Protein AF-A0A3L6E1W7-F1 (afdb_monomer)

Structure (mmCIF, N/CA/C/O backbone):
data_AF-A0A3L6E1W7-F1
#
_entry.id   AF-A0A3L6E1W7-F1
#
loop_
_atom_site.group_PDB
_atom_site.id
_atom_site.type_symbol
_atom_site.label_atom_id
_atom_site.label_alt_id
_atom_site.label_comp_id
_atom_site.label_asym_id
_atom_site.label_entity_id
_atom_site.label_seq_id
_atom_site.pdbx_PDB_ins_code
_atom_site.Cartn_x
_atom_site.Cartn_y
_atom_site.Cartn_z
_atom_site.occupancy
_atom_site.B_iso_or_equiv
_atom_site.auth_seq_id
_atom_site.auth_comp_id
_atom_site.auth_asym_id
_atom_site.auth_atom_id
_atom_site.pdbx_PDB_model_num
ATOM 1 N N . MET A 1 1 ? 64.802 23.201 -57.162 1.00 48.06 1 MET A N 1
ATOM 2 C CA . MET A 1 1 ? 63.967 23.100 -55.944 1.00 48.06 1 MET A CA 1
ATOM 3 C C . MET A 1 1 ? 62.557 23.559 -56.300 1.00 48.06 1 MET A C 1
ATOM 5 O O . MET A 1 1 ? 62.380 24.755 -56.500 1.00 48.06 1 MET A O 1
ATOM 9 N N . PRO A 1 2 ? 61.585 22.655 -56.514 1.00 50.31 2 PRO A N 1
ATOM 10 C CA . PRO A 1 2 ? 60.229 23.064 -56.870 1.00 50.31 2 PRO A CA 1
ATOM 11 C C . PRO A 1 2 ? 59.542 23.691 -55.652 1.00 50.31 2 PRO A C 1
ATOM 13 O O . PRO A 1 2 ? 59.555 23.115 -54.565 1.00 50.31 2 PRO A O 1
ATOM 16 N N . MET A 1 3 ? 58.969 24.882 -55.832 1.00 49.41 3 MET A N 1
ATOM 17 C CA . MET A 1 3 ? 58.248 25.572 -54.765 1.00 49.41 3 MET A CA 1
ATOM 18 C C . MET A 1 3 ? 56.947 24.836 -54.406 1.00 49.41 3 MET A C 1
ATOM 20 O O . MET A 1 3 ? 56.250 24.352 -55.305 1.00 49.41 3 MET A O 1
ATOM 24 N N . PRO A 1 4 ? 56.606 24.740 -53.107 1.00 58.09 4 PRO A N 1
ATOM 25 C CA . PRO A 1 4 ? 55.390 24.079 -52.660 1.00 58.09 4 PRO A CA 1
ATOM 26 C C . PRO A 1 4 ? 54.162 24.820 -53.192 1.00 58.09 4 PRO A C 1
ATOM 28 O O . PRO A 1 4 ? 54.051 26.041 -53.084 1.00 58.09 4 PRO A O 1
ATOM 31 N N . ARG A 1 5 ? 53.234 24.065 -53.792 1.00 65.62 5 ARG A N 1
ATOM 32 C CA . ARG A 1 5 ? 51.966 24.618 -54.275 1.00 65.62 5 ARG A CA 1
ATOM 33 C C . ARG A 1 5 ? 51.164 25.183 -53.096 1.00 65.62 5 ARG A C 1
ATOM 35 O O . ARG A 1 5 ? 51.060 24.504 -52.072 1.00 65.62 5 ARG A O 1
ATOM 42 N N . PRO A 1 6 ? 50.564 26.376 -53.247 1.00 67.50 6 PRO A N 1
ATOM 43 C CA . PRO A 1 6 ? 49.701 26.941 -52.224 1.00 67.50 6 PRO A CA 1
ATOM 44 C C . PRO A 1 6 ? 48.472 26.042 -51.998 1.00 67.50 6 PRO A C 1
ATOM 46 O O . PRO A 1 6 ? 47.979 25.422 -52.950 1.00 67.50 6 PRO A O 1
ATOM 49 N N . PRO A 1 7 ? 47.988 25.939 -50.748 1.00 70.50 7 PRO A N 1
ATOM 50 C CA . PRO A 1 7 ? 46.840 25.112 -50.411 1.00 70.50 7 PRO A CA 1
ATOM 51 C C . PRO A 1 7 ? 45.574 25.612 -51.126 1.00 70.50 7 PRO A C 1
ATOM 53 O O . PRO A 1 7 ? 45.421 26.817 -51.341 1.00 70.50 7 PRO A O 1
ATOM 56 N N . PRO A 1 8 ? 44.657 24.702 -51.502 1.00 72.56 8 PRO A N 1
ATOM 57 C CA . PRO A 1 8 ? 43.407 25.085 -52.139 1.00 72.56 8 PRO A CA 1
ATOM 58 C C . PRO A 1 8 ? 42.564 25.964 -51.199 1.00 72.56 8 PRO A C 1
ATOM 60 O O . PRO A 1 8 ? 42.583 25.754 -49.981 1.00 72.56 8 PRO A O 1
ATOM 63 N N . PRO A 1 9 ? 41.812 26.937 -51.744 1.00 72.94 9 PRO A N 1
ATOM 64 C CA . PRO A 1 9 ? 40.973 27.817 -50.944 1.00 72.94 9 PRO A CA 1
ATOM 65 C C . PRO A 1 9 ? 39.890 27.019 -50.198 1.00 72.94 9 PRO A C 1
ATOM 67 O O . PRO A 1 9 ? 39.392 26.014 -50.719 1.00 72.94 9 PRO A O 1
ATOM 70 N N . PRO A 1 10 ? 39.511 27.447 -48.980 1.00 69.19 10 PRO A N 1
ATOM 71 C CA . PRO A 1 10 ? 38.470 26.784 -48.210 1.00 69.19 10 PRO A CA 1
ATOM 72 C C . PRO A 1 10 ? 37.127 26.837 -48.959 1.00 69.19 10 PRO A C 1
ATOM 74 O O . PRO A 1 10 ? 36.840 27.827 -49.637 1.00 69.19 10 PRO A O 1
ATOM 77 N N . PRO A 1 11 ? 36.285 25.795 -48.839 1.00 70.69 11 PRO A N 1
ATOM 78 C CA . PRO A 1 11 ? 34.979 25.779 -49.480 1.00 70.69 11 PRO A CA 1
ATOM 79 C C . PRO A 1 11 ? 34.110 26.948 -48.981 1.00 70.69 11 PRO A C 1
ATOM 81 O O . PRO A 1 11 ? 34.218 27.339 -47.812 1.00 70.69 11 PRO A O 1
ATOM 84 N N . PRO A 1 12 ? 33.237 27.503 -49.843 1.00 64.88 12 PRO A N 1
ATOM 85 C CA . PRO A 1 12 ? 32.358 28.602 -49.471 1.00 64.88 12 PRO A CA 1
ATOM 86 C C . PRO A 1 12 ? 31.482 28.190 -48.286 1.00 64.88 12 PRO A C 1
ATOM 88 O O . PRO A 1 12 ? 30.889 27.109 -48.275 1.00 64.88 12 PRO A O 1
ATOM 91 N N . ARG A 1 13 ? 31.426 29.051 -47.261 1.00 62.66 13 ARG A N 1
ATOM 92 C CA . ARG A 1 13 ? 30.573 28.829 -46.090 1.00 62.66 13 ARG A CA 1
ATOM 93 C C . ARG A 1 13 ? 29.117 28.702 -46.555 1.00 62.66 13 ARG A C 1
ATOM 95 O O . ARG A 1 13 ? 28.675 29.553 -47.327 1.00 62.66 13 ARG A O 1
ATOM 102 N N . PRO A 1 14 ? 28.370 27.686 -46.091 1.00 55.91 14 PRO A N 1
ATOM 103 C CA . PRO A 1 14 ? 26.957 27.570 -46.411 1.00 55.91 14 PRO A CA 1
ATOM 104 C C . PRO A 1 14 ? 26.232 28.826 -45.928 1.00 55.91 14 PRO A C 1
ATOM 106 O O . PRO A 1 14 ? 26.329 29.206 -44.758 1.00 55.91 14 PRO A O 1
ATOM 109 N N . THR A 1 15 ? 25.540 29.488 -46.850 1.00 57.81 15 THR A N 1
ATOM 110 C CA . THR A 1 15 ? 24.662 30.617 -46.561 1.00 57.81 15 THR A CA 1
ATOM 111 C C . THR A 1 15 ? 23.592 30.163 -45.563 1.00 57.81 15 THR A C 1
ATOM 113 O O . THR A 1 15 ? 22.975 29.112 -45.769 1.00 57.81 15 THR A O 1
ATOM 116 N N . PRO A 1 16 ? 23.375 30.897 -44.456 1.00 55.62 16 PRO A N 1
ATOM 117 C CA . PRO A 1 16 ? 22.364 30.533 -43.475 1.00 55.62 16 PRO A CA 1
ATOM 118 C C . PRO A 1 16 ? 20.996 30.534 -44.157 1.00 55.62 16 PRO A C 1
ATOM 120 O O . PRO A 1 16 ? 20.559 31.552 -44.692 1.00 55.62 16 PRO A O 1
ATOM 123 N N . CYS A 1 17 ? 20.335 29.375 -44.164 1.00 56.34 17 CYS A N 1
ATOM 124 C CA . CYS A 1 17 ? 18.961 29.270 -44.636 1.00 56.34 17 CYS A CA 1
ATOM 125 C C . CYS A 1 17 ? 18.082 30.256 -43.847 1.00 56.34 17 CYS A C 1
ATOM 127 O O . CYS A 1 17 ? 18.249 30.357 -42.625 1.00 56.34 17 CYS A O 1
ATOM 129 N N . PRO A 1 18 ? 17.158 30.978 -44.508 1.00 57.72 18 PRO A N 1
ATOM 130 C CA . PRO A 1 18 ? 16.261 31.904 -43.836 1.00 57.72 18 PRO A CA 1
ATOM 131 C C . PRO A 1 18 ? 15.490 31.149 -42.755 1.00 57.72 18 PRO A C 1
ATOM 133 O O . PRO A 1 18 ? 14.821 30.147 -43.015 1.00 57.72 18 PRO A O 1
ATOM 136 N N . ARG A 1 19 ? 15.656 31.603 -41.512 1.00 60.22 19 ARG A N 1
ATOM 137 C CA . ARG A 1 19 ? 14.995 31.020 -40.350 1.00 60.22 19 ARG A CA 1
ATOM 138 C C . ARG A 1 19 ? 13.483 31.171 -40.563 1.00 60.22 19 ARG A C 1
ATOM 140 O O . ARG A 1 19 ? 13.046 32.295 -40.811 1.00 60.22 19 ARG A O 1
ATOM 147 N N . PRO A 1 20 ? 12.688 30.091 -40.494 1.00 64.88 20 PRO A N 1
ATOM 148 C CA . PRO A 1 20 ? 11.244 30.209 -40.627 1.00 64.88 20 PRO A CA 1
ATOM 149 C C . PRO A 1 20 ? 10.705 31.175 -39.559 1.00 64.88 20 PRO A C 1
ATOM 151 O O . PRO A 1 20 ? 11.245 31.204 -3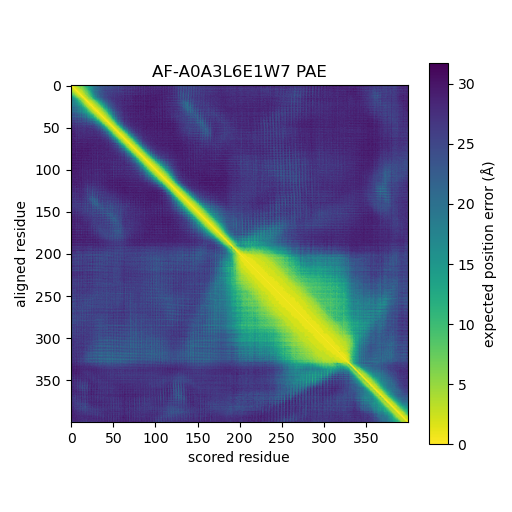8.443 1.00 64.88 20 PRO A O 1
ATOM 154 N N . PRO A 1 21 ? 9.688 31.991 -39.892 1.00 67.62 21 PRO A N 1
ATOM 155 C CA . PRO A 1 21 ? 9.108 32.932 -38.947 1.00 67.62 21 PRO A CA 1
ATOM 156 C C . PRO A 1 21 ? 8.612 32.181 -37.704 1.00 67.62 21 PRO A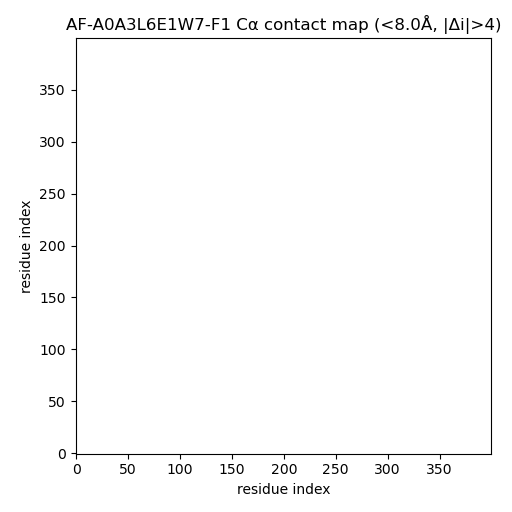 C 1
ATOM 158 O O . PRO A 1 21 ? 8.141 31.044 -37.818 1.00 67.62 21 PRO A O 1
ATOM 161 N N . PRO A 1 22 ? 8.745 32.776 -36.506 1.00 67.88 22 PRO A N 1
ATOM 162 C CA . PRO A 1 22 ? 8.250 32.154 -35.290 1.00 67.88 22 PRO A CA 1
ATOM 163 C C . PRO A 1 22 ? 6.739 31.905 -35.418 1.00 67.88 22 PRO A C 1
ATOM 165 O O . PRO A 1 22 ? 6.030 32.743 -35.981 1.00 67.88 22 PRO A O 1
ATOM 168 N N . PRO A 1 23 ? 6.234 30.764 -34.919 1.00 69.12 23 PRO A N 1
ATOM 169 C CA . PRO A 1 23 ? 4.805 30.492 -34.938 1.00 69.12 23 PRO A CA 1
ATOM 170 C C . PRO A 1 23 ? 4.049 31.581 -34.156 1.00 69.12 23 PRO A C 1
ATOM 172 O O . PRO A 1 23 ? 4.586 32.102 -33.172 1.00 69.12 23 PRO A O 1
ATOM 175 N N . PRO A 1 24 ? 2.818 31.933 -34.571 1.00 70.25 24 PRO A N 1
ATOM 176 C CA . PRO A 1 24 ? 2.006 32.905 -33.852 1.00 70.25 24 PRO A CA 1
ATOM 177 C C . PRO A 1 24 ? 1.777 32.451 -32.400 1.00 70.25 24 PRO A C 1
ATOM 179 O O . PRO A 1 24 ? 1.715 31.243 -32.139 1.00 70.25 24 PRO A O 1
ATOM 182 N N . PRO A 1 25 ? 1.661 33.391 -31.444 1.00 73.12 25 PRO A N 1
ATOM 183 C CA . PRO A 1 25 ? 1.415 33.048 -30.051 1.00 73.12 25 PRO A CA 1
ATOM 184 C C . PRO A 1 25 ? 0.101 32.258 -29.923 1.00 73.12 25 PRO A C 1
ATOM 186 O O . PRO A 1 25 ? -0.868 32.561 -30.625 1.00 73.12 25 PRO A O 1
ATOM 189 N N . PRO A 1 26 ? 0.049 31.239 -29.047 1.00 62.72 26 PRO A N 1
ATOM 190 C CA . PRO A 1 26 ? -1.154 30.443 -28.859 1.00 62.72 26 PRO A CA 1
ATOM 191 C C . PRO A 1 26 ? -2.308 31.331 -28.383 1.00 62.72 26 PRO A C 1
ATOM 193 O O . PRO A 1 26 ? -2.164 32.097 -27.429 1.00 62.72 26 PRO A O 1
ATOM 196 N N . ILE A 1 27 ? -3.456 31.210 -29.054 1.00 70.56 27 ILE A N 1
ATOM 197 C CA . ILE A 1 27 ? -4.701 31.872 -28.658 1.00 70.56 27 ILE A CA 1
ATOM 198 C C . ILE A 1 27 ? -5.062 31.377 -27.245 1.00 70.56 27 ILE A C 1
ATOM 200 O O . ILE A 1 27 ? -5.072 30.160 -27.026 1.00 70.56 27 ILE A O 1
ATOM 204 N N . PRO A 1 28 ? -5.332 32.273 -26.276 1.00 70.94 28 PRO A N 1
ATOM 205 C CA . PRO A 1 28 ? -5.704 31.862 -24.929 1.00 70.94 28 PRO A CA 1
ATOM 206 C C . PRO A 1 28 ? -6.982 31.009 -24.973 1.00 70.94 28 PRO A C 1
ATOM 208 O O . PRO A 1 28 ? -7.911 31.339 -25.716 1.00 70.94 28 PRO A O 1
ATOM 211 N N . PRO A 1 29 ? -7.049 29.902 -24.209 1.00 72.06 29 PRO A N 1
ATOM 212 C CA . PRO A 1 29 ? -8.235 29.060 -24.190 1.00 72.06 29 PRO A CA 1
ATOM 213 C C . PRO A 1 29 ? -9.448 29.860 -23.690 1.00 72.06 29 PRO A C 1
ATOM 215 O O . PRO A 1 29 ? -9.290 30.731 -22.827 1.00 72.06 29 PRO A O 1
ATOM 218 N N . PRO A 1 30 ? -10.661 29.566 -24.194 1.00 71.12 30 PRO A N 1
ATOM 219 C CA . PRO A 1 30 ? -11.871 30.203 -23.697 1.00 71.12 30 PRO A CA 1
ATOM 220 C C . PRO A 1 30 ? -12.018 29.945 -22.188 1.00 71.12 30 PRO A C 1
ATOM 222 O O . PRO A 1 30 ? -11.648 28.864 -21.712 1.00 71.12 30 PRO A O 1
ATOM 225 N N . PRO A 1 31 ? -12.542 30.917 -21.419 1.00 76.44 31 PRO A N 1
ATOM 226 C CA . PRO A 1 31 ? -12.744 30.745 -19.989 1.00 76.44 31 PRO A CA 1
ATOM 227 C C . PRO A 1 31 ? -13.648 29.529 -19.730 1.00 76.44 31 PRO A C 1
ATOM 229 O O . PRO A 1 31 ? -14.596 29.294 -20.487 1.00 76.44 31 PRO A O 1
ATOM 232 N N . PRO A 1 32 ? -13.368 28.730 -18.684 1.00 71.94 32 PRO A N 1
ATOM 233 C CA . PRO A 1 32 ? -14.198 27.581 -18.360 1.00 71.94 32 PRO A CA 1
ATOM 234 C C . PRO A 1 32 ? -15.639 28.030 -18.075 1.00 71.94 32 PRO A C 1
ATOM 236 O O . PRO A 1 32 ? -15.838 29.104 -17.498 1.00 71.94 32 PRO A O 1
ATOM 239 N N . PRO A 1 33 ? -16.648 27.215 -18.436 1.00 75.56 33 PRO A N 1
ATOM 240 C CA . PRO A 1 33 ? -18.033 27.530 -18.121 1.00 75.56 33 PRO A CA 1
ATOM 241 C C . PRO A 1 33 ? -18.202 27.690 -16.600 1.00 75.56 33 PRO A C 1
ATOM 243 O O . PRO A 1 33 ? -17.557 26.960 -15.833 1.00 75.56 33 PRO A O 1
ATOM 246 N N . PRO A 1 34 ? -19.050 28.631 -16.141 1.00 70.88 34 PRO A N 1
ATOM 247 C CA . PRO A 1 34 ? -19.295 28.837 -14.721 1.00 70.88 34 PRO A CA 1
ATOM 248 C C . PRO A 1 34 ? -19.757 27.525 -14.080 1.00 70.88 34 PRO A C 1
ATOM 250 O O . PRO A 1 34 ? -20.643 26.838 -14.593 1.00 70.88 34 PRO A O 1
ATOM 253 N N . ARG A 1 35 ? -19.119 27.146 -12.966 1.00 70.12 35 ARG A N 1
ATOM 254 C CA . ARG A 1 35 ? -19.513 25.947 -12.220 1.00 70.12 35 ARG A CA 1
ATOM 255 C C . ARG A 1 35 ? -20.966 26.098 -11.758 1.00 70.12 35 ARG A C 1
ATOM 257 O O . ARG A 1 35 ? -21.314 27.168 -11.256 1.00 70.12 35 ARG A O 1
ATOM 264 N N . PRO A 1 36 ? -21.787 25.039 -11.857 1.00 69.06 36 PRO A N 1
ATOM 265 C CA . PRO A 1 36 ? -23.096 25.044 -11.225 1.00 69.06 36 PRO A CA 1
ATOM 266 C C . PRO A 1 36 ? -22.931 25.289 -9.715 1.00 69.06 36 PRO A C 1
ATOM 268 O O . PRO A 1 36 ? -21.969 24.778 -9.121 1.00 69.06 36 PRO A O 1
ATOM 271 N N . PRO A 1 37 ? -23.824 26.082 -9.094 1.00 74.12 37 PRO A N 1
ATOM 272 C CA . PRO A 1 37 ? -23.770 26.341 -7.664 1.00 74.12 37 PRO A CA 1
ATOM 273 C C . PRO A 1 37 ? -23.848 25.015 -6.894 1.00 74.12 37 PRO A C 1
ATOM 275 O O . PRO A 1 37 ? -24.544 24.090 -7.330 1.00 74.12 37 PRO A O 1
ATOM 278 N N . PRO A 1 38 ? -23.121 24.882 -5.771 1.00 69.25 38 PRO A N 1
ATOM 279 C CA . PRO A 1 38 ? -23.212 23.687 -4.947 1.00 69.25 38 PRO A CA 1
ATOM 280 C C . PRO A 1 38 ? -24.666 23.474 -4.491 1.00 69.25 38 PRO A C 1
ATOM 282 O O . PRO A 1 38 ? -25.370 24.451 -4.221 1.00 69.25 38 PRO A O 1
ATOM 285 N N . PRO A 1 39 ? -25.131 22.216 -4.395 1.00 72.69 39 PRO A N 1
ATOM 286 C CA . PRO A 1 39 ? -26.452 21.933 -3.857 1.00 72.69 39 PRO A CA 1
ATOM 287 C C . PRO A 1 39 ? -26.563 22.505 -2.433 1.00 72.69 39 PRO A C 1
ATOM 289 O O . PRO A 1 39 ? -25.570 22.481 -1.695 1.00 72.69 39 PRO A O 1
ATOM 292 N N . PRO A 1 40 ? -27.741 23.018 -2.033 1.00 67.19 40 PRO A N 1
ATOM 293 C CA . PRO A 1 40 ? -27.942 23.540 -0.690 1.00 67.19 40 PRO A CA 1
ATOM 294 C C . PRO A 1 40 ? -27.583 22.462 0.334 1.00 67.19 40 PRO A C 1
ATOM 296 O O . PRO A 1 40 ? -28.071 21.331 0.269 1.00 67.19 40 PRO A O 1
ATOM 299 N N . THR A 1 41 ? -26.691 22.806 1.262 1.00 61.66 41 THR A N 1
ATOM 300 C CA . THR A 1 41 ? -26.335 21.942 2.388 1.00 61.66 41 THR A CA 1
ATOM 301 C C . THR A 1 41 ? -27.603 21.581 3.162 1.00 61.66 41 THR A C 1
ATOM 303 O O . THR A 1 41 ? -28.354 22.492 3.521 1.00 61.66 41 THR A O 1
ATOM 306 N N . PRO A 1 42 ? -27.863 20.288 3.432 1.00 66.19 42 PRO A N 1
ATOM 307 C CA . PRO A 1 42 ? -28.988 19.899 4.269 1.00 66.19 42 PRO A CA 1
ATOM 308 C C . PRO A 1 42 ? -28.844 20.544 5.657 1.00 66.19 42 PRO A C 1
ATOM 310 O O . PRO A 1 42 ? -27.716 20.674 6.149 1.00 66.19 42 PRO A O 1
ATOM 313 N N . PRO A 1 43 ? -29.956 20.960 6.289 1.00 71.62 43 PRO A N 1
ATOM 314 C CA . PRO A 1 43 ? -29.918 21.557 7.615 1.00 71.62 43 PRO A CA 1
ATOM 315 C C . PRO A 1 43 ? -29.248 20.590 8.606 1.00 71.62 43 PRO A C 1
ATOM 317 O O . PRO A 1 43 ? -29.469 19.376 8.521 1.00 71.62 43 PRO A O 1
ATOM 320 N N . PRO A 1 44 ? -28.408 21.097 9.525 1.00 63.72 44 PRO A N 1
ATOM 321 C CA . PRO A 1 44 ? -27.738 20.263 10.510 1.00 63.72 44 PRO A CA 1
ATOM 322 C C . PRO A 1 44 ? -28.777 19.492 11.327 1.00 63.72 44 PRO A C 1
ATOM 324 O O . PRO A 1 44 ? -29.745 20.067 11.825 1.00 63.72 44 PRO A O 1
ATOM 327 N N . ALA A 1 45 ? -28.577 18.178 11.439 1.00 61.56 45 ALA A N 1
ATOM 328 C CA . ALA A 1 45 ? -29.407 17.332 12.282 1.00 61.56 45 ALA A CA 1
ATOM 329 C C . ALA A 1 45 ? -29.404 17.877 13.725 1.00 61.56 45 ALA A C 1
ATOM 331 O O . ALA A 1 45 ? -28.345 18.303 14.202 1.00 61.56 45 ALA A O 1
ATOM 332 N N . PRO A 1 46 ? -30.555 17.869 14.425 1.00 67.06 46 PRO A N 1
ATOM 333 C CA . PRO A 1 46 ? -30.621 18.318 15.809 1.00 67.06 46 PRO A CA 1
ATOM 334 C C . PRO A 1 46 ? -29.633 17.510 16.666 1.00 67.06 46 PRO A C 1
ATOM 336 O O . PRO A 1 46 ? -29.498 16.297 16.461 1.00 67.06 46 PRO A O 1
ATOM 339 N N . PRO A 1 47 ? -28.912 18.160 17.597 1.00 65.06 47 PRO A N 1
ATOM 340 C CA . PRO A 1 47 ? -27.926 17.479 18.418 1.00 65.06 47 PRO A CA 1
ATOM 341 C C . PRO A 1 47 ? -28.607 16.366 19.232 1.00 65.06 47 PRO A C 1
ATOM 343 O O . PRO A 1 47 ? -29.699 16.578 19.765 1.00 65.06 47 PRO A O 1
ATOM 346 N N . PRO A 1 48 ? -27.996 15.173 19.335 1.00 59.66 48 PRO A N 1
ATOM 347 C CA . PRO A 1 48 ? -28.511 14.121 20.199 1.00 59.66 48 PRO A CA 1
ATOM 348 C C . PRO A 1 48 ? -28.556 14.623 21.646 1.00 59.66 48 PRO A C 1
ATOM 350 O O . PRO A 1 48 ? -27.606 15.256 22.110 1.00 59.66 48 PRO A O 1
ATOM 353 N N . ASN A 1 49 ? -29.655 14.330 22.351 1.00 57.94 49 ASN A N 1
ATOM 354 C CA . ASN A 1 49 ? -29.801 14.649 23.771 1.00 57.94 49 ASN A CA 1
ATOM 355 C C . ASN A 1 49 ? -28.567 14.161 24.552 1.00 57.94 49 ASN A C 1
ATOM 357 O O . ASN A 1 49 ? -28.160 13.006 24.364 1.00 57.94 49 ASN A O 1
ATOM 361 N N . PRO A 1 50 ? -27.964 15.008 25.405 1.00 57.88 50 PRO A N 1
ATOM 362 C CA . PRO A 1 50 ? -26.784 14.625 26.156 1.00 57.88 50 PRO A CA 1
ATOM 363 C C . PRO A 1 50 ? -27.115 13.439 27.075 1.00 57.88 50 PRO A C 1
ATOM 365 O O . PRO A 1 50 ? -28.173 13.427 27.713 1.00 57.88 50 PRO A O 1
ATOM 368 N N . PRO A 1 51 ? -26.246 12.415 27.135 1.00 66.38 51 PRO A N 1
ATOM 369 C CA . PRO A 1 51 ? -26.395 11.336 28.099 1.00 66.38 51 PRO A CA 1
ATOM 370 C C . PRO A 1 51 ? -26.351 11.903 29.530 1.00 66.38 51 PRO A C 1
ATOM 372 O O . PRO A 1 51 ? -25.644 12.885 29.761 1.00 66.38 51 PRO A O 1
ATOM 375 N N . PRO A 1 52 ? -27.080 11.302 30.490 1.00 55.38 52 PRO A N 1
ATOM 376 C CA . PRO A 1 52 ? -27.046 11.732 31.885 1.00 55.38 52 PRO A CA 1
ATOM 377 C C . PRO A 1 52 ? -25.603 11.741 32.400 1.00 55.38 52 PRO A C 1
ATOM 379 O O . PRO A 1 52 ? -24.867 10.767 32.207 1.00 55.38 52 PRO A O 1
ATOM 382 N N . GLU A 1 53 ? -25.202 12.859 33.010 1.00 50.56 53 GLU A N 1
ATOM 383 C CA . GLU A 1 53 ? -23.837 13.071 33.485 1.00 50.56 53 GLU A CA 1
ATOM 384 C C . GLU A 1 53 ? -23.424 11.973 34.480 1.00 50.56 53 GLU A C 1
ATOM 386 O O . GLU A 1 53 ? -24.180 11.642 35.401 1.00 50.56 53 GLU A O 1
ATOM 391 N N . PRO A 1 54 ? -22.230 11.380 34.311 1.00 62.19 54 PRO A N 1
ATOM 392 C CA . PRO A 1 54 ? -21.678 10.477 35.305 1.00 62.19 54 PRO A CA 1
ATOM 393 C C . PRO A 1 54 ? -21.436 11.234 36.623 1.00 62.19 54 PRO A C 1
ATOM 395 O O . PRO A 1 54 ? -21.061 12.407 36.591 1.00 62.19 54 PRO A O 1
ATOM 398 N N . PRO A 1 55 ? -21.614 10.580 37.786 1.00 57.81 55 PRO A N 1
ATOM 399 C CA . PRO A 1 55 ? -21.377 11.208 39.080 1.00 57.81 55 PRO A CA 1
ATOM 400 C C . PRO A 1 55 ? -19.939 11.728 39.171 1.00 57.81 55 PRO A C 1
ATOM 402 O O . PRO A 1 55 ? -18.992 11.023 38.808 1.00 57.81 55 PRO A O 1
ATOM 405 N N . SER A 1 56 ? -19.795 12.962 39.656 1.00 55.25 56 SER A N 1
ATOM 406 C CA . SER A 1 56 ? -18.517 13.659 39.775 1.00 55.25 56 SER A CA 1
ATOM 407 C C . SER A 1 56 ? -17.492 12.816 40.546 1.00 55.25 56 SER A C 1
ATOM 409 O O . SER A 1 56 ? -17.815 12.299 41.621 1.00 55.25 56 SER A O 1
ATOM 411 N N . PRO A 1 57 ? -16.259 12.659 40.029 1.00 62.66 57 PRO A N 1
ATOM 412 C CA . PRO A 1 57 ? -15.207 11.959 40.750 1.00 62.66 57 PRO A CA 1
ATOM 413 C C . PRO A 1 57 ? -14.862 12.702 42.052 1.00 62.66 57 PRO A C 1
ATOM 415 O O . PRO A 1 57 ? -14.961 13.932 42.102 1.00 62.66 57 PRO A O 1
ATOM 418 N N . PRO A 1 58 ? -14.453 11.980 43.111 1.00 66.75 58 PRO A N 1
ATOM 419 C CA . PRO A 1 58 ? -14.015 12.599 44.356 1.00 66.75 58 PRO A CA 1
ATOM 420 C C . PRO A 1 58 ? -12.818 13.536 44.108 1.00 66.75 58 PRO A C 1
ATOM 422 O O . PRO A 1 58 ? -12.021 13.277 43.199 1.00 66.75 58 PRO A O 1
ATOM 425 N N . PRO A 1 59 ? -12.678 14.615 44.901 1.00 68.56 59 PRO A N 1
ATOM 426 C CA . PRO A 1 59 ? -11.582 15.562 44.752 1.00 68.56 59 PRO A CA 1
ATOM 427 C C . PRO A 1 59 ? -10.226 14.846 44.870 1.00 68.56 59 PRO A C 1
ATOM 429 O O . PRO A 1 59 ? -10.080 13.944 45.703 1.00 68.56 59 PRO A O 1
ATOM 432 N N . PRO A 1 60 ? -9.236 15.216 44.038 1.00 63.25 60 PRO A N 1
ATOM 433 C CA . PRO A 1 60 ? -7.918 14.605 44.083 1.00 63.25 60 PRO A CA 1
ATOM 434 C C . PRO A 1 60 ? -7.251 14.870 45.443 1.00 63.25 60 PRO A C 1
ATOM 436 O O . PRO A 1 60 ? -7.425 15.953 46.009 1.00 63.25 60 PRO A O 1
ATOM 439 N N . PRO A 1 61 ? -6.485 13.902 45.980 1.00 69.38 61 PRO A N 1
ATOM 440 C CA . PRO A 1 61 ? -5.712 14.114 47.197 1.00 69.38 61 PRO A CA 1
ATOM 441 C C . PRO A 1 61 ? -4.699 15.257 47.001 1.00 69.38 61 PRO A C 1
ATOM 443 O O . PRO A 1 61 ? -4.256 15.493 45.872 1.00 69.38 61 PRO A O 1
ATOM 446 N N . PRO A 1 62 ? -4.320 15.968 48.080 1.00 71.81 62 PRO A N 1
ATOM 447 C CA . PRO A 1 62 ? -3.334 17.039 48.005 1.00 71.81 62 PRO A CA 1
ATOM 448 C C . PRO A 1 62 ? -2.018 16.527 47.394 1.00 71.81 62 PRO A C 1
ATOM 450 O O . PRO A 1 62 ? -1.638 15.376 47.635 1.00 71.81 62 PRO A O 1
ATOM 453 N N . PRO A 1 63 ? -1.319 17.358 46.598 1.00 59.50 63 PRO A N 1
ATOM 454 C CA . PRO A 1 63 ? -0.074 16.965 45.955 1.00 59.50 63 PRO A CA 1
ATOM 455 C C . PRO A 1 63 ? 0.957 16.581 47.017 1.00 59.50 63 PRO A C 1
ATOM 457 O O . PRO A 1 63 ? 1.279 17.370 47.906 1.00 59.50 63 PRO A O 1
ATOM 460 N N . MET A 1 64 ? 1.461 15.349 46.930 1.00 64.19 64 MET A N 1
ATOM 461 C CA . MET A 1 64 ? 2.578 14.907 47.758 1.00 64.19 64 MET A CA 1
ATOM 462 C C . MET A 1 64 ? 3.813 15.765 47.442 1.00 64.19 64 MET A C 1
ATOM 464 O O . MET A 1 64 ? 4.015 16.120 46.275 1.00 64.19 64 MET A O 1
ATOM 468 N N . PRO A 1 65 ? 4.647 16.094 48.446 1.00 72.88 65 PRO A N 1
ATOM 469 C CA . PRO A 1 65 ? 5.910 16.778 48.207 1.00 72.88 65 PRO A CA 1
ATOM 470 C C . PRO A 1 65 ? 6.748 15.990 47.186 1.00 72.88 65 PRO A C 1
ATOM 472 O O . PRO A 1 65 ? 6.727 14.753 47.210 1.00 72.88 65 PRO A O 1
ATOM 475 N N . PRO A 1 66 ? 7.456 16.676 46.270 1.00 64.81 66 PRO A N 1
ATOM 476 C CA . PRO A 1 66 ? 8.260 16.008 45.261 1.00 64.81 66 PRO A CA 1
ATOM 477 C C . PRO A 1 66 ? 9.301 15.113 45.949 1.00 64.81 66 PRO A C 1
ATOM 479 O O . PRO A 1 66 ? 9.939 15.552 46.911 1.00 64.81 66 PRO A O 1
ATOM 482 N N . PRO A 1 67 ? 9.470 13.859 45.495 1.00 68.94 67 PRO A N 1
ATOM 483 C CA . PRO A 1 67 ? 10.495 12.983 46.038 1.00 68.94 67 PRO A CA 1
ATOM 484 C C . PRO A 1 67 ? 11.880 13.617 45.830 1.00 68.94 67 PRO A C 1
ATOM 486 O O . PRO A 1 67 ? 12.083 14.318 44.831 1.00 68.94 67 PRO A O 1
ATOM 489 N N . PRO A 1 68 ? 12.838 13.387 46.746 1.00 70.75 68 PRO A N 1
ATOM 490 C CA . PRO A 1 68 ? 14.205 13.848 46.554 1.00 70.75 68 PRO A CA 1
ATOM 491 C C . PRO A 1 68 ? 14.755 13.322 45.217 1.00 70.75 68 PRO A C 1
ATOM 493 O O . PRO A 1 68 ? 14.382 12.220 44.793 1.00 70.75 68 PRO A O 1
ATOM 496 N N . PRO A 1 69 ? 15.618 14.094 44.532 1.00 68.69 69 PRO A N 1
ATOM 497 C CA . PRO A 1 69 ? 16.188 13.679 43.259 1.00 68.69 69 PRO A CA 1
ATOM 498 C C . PRO A 1 69 ? 16.886 12.319 43.422 1.00 68.69 69 PRO A C 1
ATOM 500 O O . PRO A 1 69 ? 17.625 12.129 44.393 1.00 68.69 69 PRO A O 1
ATOM 503 N N . PRO A 1 70 ? 16.651 11.359 42.510 1.00 60.41 70 PRO A N 1
ATOM 504 C CA . PRO A 1 70 ? 17.283 10.052 42.590 1.00 60.41 70 PRO A CA 1
ATOM 505 C C . PRO A 1 70 ? 18.801 10.215 42.507 1.00 60.41 70 PRO A C 1
ATOM 507 O O . PRO A 1 70 ? 19.313 10.912 41.627 1.00 60.41 70 PRO A O 1
ATOM 510 N N . SER A 1 71 ? 19.520 9.572 43.428 1.00 67.62 71 SER A N 1
ATOM 511 C CA . SER A 1 71 ? 20.977 9.470 43.367 1.00 67.62 71 SER A CA 1
ATOM 512 C C . SER A 1 71 ? 21.399 8.912 42.000 1.00 67.62 71 SER A C 1
ATOM 514 O O . SER A 1 71 ? 20.715 8.022 41.479 1.00 67.62 71 SER A O 1
ATOM 516 N N . PRO A 1 72 ? 22.492 9.418 41.397 1.00 68.69 72 PRO A N 1
ATOM 517 C CA . PRO A 1 72 ? 22.954 8.933 40.105 1.00 68.69 72 PRO A CA 1
ATOM 518 C C . PRO A 1 72 ? 23.176 7.415 40.176 1.00 68.69 72 PRO A C 1
ATOM 520 O O . PRO A 1 72 ? 23.760 6.933 41.153 1.00 68.69 72 PRO A O 1
ATOM 523 N N . PRO A 1 73 ? 22.689 6.647 39.185 1.00 65.44 73 PRO A N 1
ATOM 524 C CA . PRO A 1 73 ? 22.858 5.204 39.187 1.00 65.44 73 PRO A CA 1
ATOM 525 C C . PRO A 1 73 ? 24.355 4.863 39.154 1.00 65.44 73 PRO A C 1
ATOM 527 O O . PRO A 1 73 ? 25.114 5.539 38.450 1.00 65.44 73 PRO A O 1
ATOM 530 N N . PRO A 1 74 ? 24.799 3.828 39.890 1.00 71.69 74 PRO A N 1
ATOM 531 C CA . PRO A 1 74 ? 26.167 3.346 39.773 1.00 71.69 74 PRO A CA 1
ATOM 532 C C . PRO A 1 74 ? 26.454 2.961 38.312 1.00 71.69 74 PRO A C 1
ATOM 534 O O . PRO A 1 74 ? 25.540 2.509 37.610 1.00 71.69 74 PRO A O 1
ATOM 537 N N . PRO A 1 75 ? 27.697 3.143 37.832 1.00 71.62 75 PRO A N 1
ATOM 538 C CA . PRO A 1 75 ? 28.069 2.762 36.477 1.00 71.62 75 PRO A CA 1
ATOM 539 C C . PRO A 1 75 ? 27.700 1.289 36.236 1.00 71.62 75 PRO A C 1
ATOM 541 O O . PRO A 1 75 ? 27.928 0.454 37.118 1.00 71.62 75 PRO A O 1
ATOM 544 N N . PRO A 1 76 ? 27.097 0.957 35.081 1.00 61.47 76 PRO A N 1
ATOM 545 C CA . PRO A 1 76 ? 26.657 -0.399 34.799 1.00 61.47 76 PRO A CA 1
ATOM 546 C C . PRO A 1 76 ? 27.846 -1.356 34.877 1.00 61.47 76 PRO A C 1
ATOM 548 O O . PRO A 1 76 ? 28.873 -1.141 34.232 1.00 61.47 76 PRO A O 1
ATOM 551 N N . ALA A 1 77 ? 27.693 -2.411 35.681 1.00 67.06 77 ALA A N 1
ATOM 552 C CA . ALA A 1 77 ? 28.651 -3.503 35.727 1.00 67.06 77 ALA A CA 1
ATOM 553 C C . ALA A 1 77 ? 28.853 -4.064 34.305 1.00 67.06 77 ALA A C 1
ATOM 555 O O . ALA A 1 77 ? 27.874 -4.166 33.554 1.00 67.06 77 ALA A O 1
ATOM 556 N N . PRO A 1 78 ? 30.092 -4.414 33.915 1.00 67.81 78 PRO A N 1
ATOM 557 C CA . PRO A 1 78 ? 30.351 -4.999 32.608 1.00 67.81 78 PRO A CA 1
ATOM 558 C C . PRO A 1 78 ? 29.463 -6.239 32.414 1.00 67.81 78 PRO A C 1
ATOM 560 O O . PRO A 1 78 ? 29.299 -7.023 33.355 1.00 67.81 78 PRO A O 1
ATOM 563 N N . PRO A 1 79 ? 28.850 -6.411 31.229 1.00 64.94 79 PRO A N 1
ATOM 564 C CA . PRO A 1 79 ? 27.949 -7.524 30.984 1.00 64.94 79 PRO A CA 1
ATOM 565 C C . PRO A 1 79 ? 28.689 -8.852 31.202 1.00 64.94 79 PRO A C 1
ATOM 567 O O . PRO A 1 79 ? 29.840 -8.980 30.775 1.00 64.94 79 PRO A O 1
ATOM 570 N N . PRO A 1 80 ? 28.055 -9.846 31.851 1.00 61.91 80 PRO A N 1
ATOM 571 C CA . PRO A 1 80 ? 28.647 -11.166 31.998 1.00 61.91 80 PRO A CA 1
ATOM 572 C C . PRO A 1 80 ? 28.956 -11.731 30.611 1.00 61.91 80 PRO A C 1
ATOM 574 O O . PRO A 1 80 ? 28.104 -11.716 29.719 1.00 61.91 80 PRO A O 1
ATOM 577 N N . ILE A 1 81 ? 30.190 -12.207 30.432 1.00 64.19 81 ILE A N 1
ATOM 578 C CA . ILE A 1 81 ? 30.620 -12.881 29.206 1.00 64.19 81 ILE A CA 1
ATOM 579 C C . ILE A 1 81 ? 29.658 -14.058 28.984 1.00 64.19 81 ILE A C 1
ATOM 581 O O . ILE A 1 81 ? 29.524 -14.898 29.881 1.00 64.19 81 ILE A O 1
ATOM 585 N N . PRO A 1 82 ? 28.946 -14.121 27.845 1.00 60.66 82 PRO A N 1
ATOM 586 C CA . PRO A 1 82 ? 28.009 -15.201 27.596 1.00 60.66 82 PRO A CA 1
ATOM 587 C C . PRO A 1 82 ? 28.762 -16.540 27.582 1.00 60.66 82 PRO A C 1
ATOM 589 O O . PRO A 1 82 ? 29.854 -16.616 27.010 1.00 60.66 82 PRO A O 1
ATOM 592 N N . PRO A 1 83 ? 28.205 -17.602 28.195 1.00 71.88 83 PRO A N 1
ATOM 593 C CA . PRO A 1 83 ? 28.793 -18.930 28.111 1.00 71.88 83 PRO A CA 1
ATOM 594 C C . PRO A 1 83 ? 28.922 -19.343 26.636 1.00 71.88 83 PRO A C 1
ATOM 596 O O . PRO A 1 83 ? 28.065 -18.970 25.824 1.00 71.88 83 PRO A O 1
ATOM 599 N N . PRO A 1 84 ? 29.974 -20.095 26.262 1.00 65.56 84 PRO A N 1
ATOM 600 C CA . PRO A 1 84 ? 30.159 -20.552 24.892 1.00 65.56 84 PRO A CA 1
ATOM 601 C C . PRO A 1 84 ? 28.894 -21.268 24.414 1.00 65.56 84 PRO A C 1
ATOM 603 O O . PRO A 1 84 ? 28.390 -22.175 25.078 1.00 65.56 84 PRO A O 1
ATOM 606 N N . ALA A 1 85 ? 28.358 -20.810 23.279 1.00 60.97 85 ALA A N 1
ATOM 607 C CA . ALA A 1 85 ? 27.120 -21.332 22.725 1.00 60.97 85 ALA A CA 1
ATOM 608 C C . ALA A 1 85 ? 27.228 -22.860 22.544 1.00 60.97 85 ALA A C 1
ATOM 610 O O . ALA A 1 85 ? 28.240 -23.337 22.017 1.00 60.97 85 ALA A O 1
ATOM 611 N N . PRO A 1 86 ? 26.214 -23.639 22.964 1.00 60.75 86 PRO A N 1
ATOM 612 C CA . PRO A 1 86 ? 26.209 -25.078 22.750 1.00 60.75 86 PRO A CA 1
ATOM 613 C C . PRO A 1 86 ? 26.357 -25.375 21.255 1.00 60.75 86 PRO A C 1
ATOM 615 O O . PRO A 1 86 ? 25.673 -24.774 20.422 1.00 60.75 86 PRO A O 1
ATOM 618 N N . LYS A 1 87 ? 27.277 -26.292 20.920 1.00 64.00 87 LYS A N 1
ATOM 619 C CA . LYS A 1 87 ? 27.488 -26.767 19.546 1.00 64.00 87 LYS A CA 1
ATOM 620 C C . LYS A 1 87 ? 26.129 -27.174 18.958 1.00 64.00 87 LYS A C 1
ATOM 622 O O . LYS A 1 87 ? 25.439 -27.978 19.590 1.00 64.00 87 LYS A O 1
ATOM 627 N N . PRO A 1 88 ? 25.731 -26.641 17.789 1.00 64.56 88 PRO A N 1
ATOM 628 C CA . PRO A 1 88 ? 24.467 -27.013 17.177 1.00 64.56 88 PRO A CA 1
ATOM 629 C C . PRO A 1 88 ? 24.439 -28.529 16.935 1.00 64.56 88 PRO A C 1
ATOM 631 O O . PRO A 1 88 ? 25.460 -29.092 16.520 1.00 64.56 88 PRO A O 1
ATOM 634 N N . PRO A 1 89 ? 23.306 -29.202 17.206 1.00 73.81 89 PRO A N 1
ATOM 635 C CA . PRO A 1 89 ? 23.158 -30.614 16.893 1.00 73.81 89 PRO A CA 1
ATOM 636 C C . PRO A 1 89 ? 23.390 -30.832 15.389 1.00 73.81 89 PRO A C 1
ATOM 638 O O . PRO A 1 89 ? 23.056 -29.950 14.590 1.00 73.81 89 PRO A O 1
ATOM 641 N N . PRO A 1 90 ? 23.970 -31.976 14.987 1.00 69.19 90 PRO A N 1
ATOM 642 C CA . PRO A 1 90 ? 24.166 -32.291 13.579 1.00 69.19 90 PRO A CA 1
ATOM 643 C C . PRO A 1 90 ? 22.831 -32.177 12.838 1.00 69.19 90 PRO A C 1
ATOM 645 O O . PRO A 1 90 ? 21.816 -32.726 13.270 1.00 69.19 90 PRO A O 1
ATOM 648 N N . LEU A 1 91 ? 22.835 -31.413 11.742 1.00 61.44 91 LEU A N 1
ATOM 649 C CA . LEU A 1 91 ? 21.673 -31.259 10.874 1.00 61.44 91 LEU A CA 1
ATOM 650 C C . LEU A 1 91 ? 21.201 -32.652 10.421 1.00 61.44 91 LEU A C 1
ATOM 652 O O . LEU A 1 91 ? 22.036 -33.457 9.996 1.00 61.44 91 LEU A O 1
ATOM 656 N N . PRO A 1 92 ? 19.891 -32.952 10.490 1.00 69.25 92 PRO A N 1
ATOM 657 C CA . PRO A 1 92 ? 19.368 -34.190 9.934 1.00 69.25 92 PRO A CA 1
ATOM 658 C C . PRO A 1 92 ? 19.707 -34.264 8.436 1.00 69.25 92 PRO A C 1
ATOM 660 O O . PRO A 1 92 ? 19.703 -33.227 7.760 1.00 69.25 92 PRO A O 1
ATOM 663 N N . PRO A 1 93 ? 20.004 -35.463 7.902 1.00 75.38 93 PRO A N 1
ATOM 664 C CA . PRO A 1 93 ? 20.318 -35.626 6.491 1.00 75.38 93 PRO A CA 1
ATOM 665 C C . PRO A 1 93 ? 19.173 -35.074 5.627 1.00 75.38 93 PRO A C 1
ATOM 667 O O . PRO A 1 93 ? 17.999 -35.230 5.987 1.00 75.38 93 PRO A O 1
ATOM 670 N N . PRO A 1 94 ? 19.486 -34.408 4.502 1.00 66.12 94 PRO A N 1
ATOM 671 C CA . PRO A 1 94 ? 18.477 -33.837 3.624 1.00 66.12 94 PRO A CA 1
ATOM 672 C C . PRO A 1 94 ? 17.503 -34.927 3.175 1.00 66.12 94 PRO A C 1
ATOM 674 O O . PRO A 1 94 ? 17.899 -35.977 2.668 1.00 66.12 94 PRO A O 1
ATOM 677 N N . LYS A 1 95 ? 16.210 -34.671 3.386 1.00 72.00 95 LYS A N 1
ATOM 678 C CA . LYS A 1 95 ? 15.131 -35.555 2.946 1.00 72.00 95 LYS A CA 1
ATOM 679 C C . LYS A 1 95 ? 15.225 -35.696 1.416 1.00 72.00 95 LYS A C 1
ATOM 681 O O . LYS A 1 95 ? 15.348 -34.664 0.750 1.00 72.00 95 LYS A O 1
ATOM 686 N N . PRO A 1 96 ? 15.187 -36.918 0.852 1.00 77.38 96 PRO A N 1
ATOM 687 C CA . PRO A 1 96 ? 15.260 -37.102 -0.591 1.00 77.38 96 PRO A CA 1
ATOM 688 C C . PRO A 1 96 ? 14.155 -36.291 -1.290 1.00 77.38 96 PRO A C 1
ATOM 690 O O . PRO A 1 96 ? 13.041 -36.197 -0.756 1.00 77.38 96 PRO A O 1
ATOM 693 N N . PRO A 1 97 ? 14.456 -35.665 -2.443 1.00 74.25 97 PRO A N 1
ATOM 694 C CA . PRO A 1 97 ? 13.480 -34.878 -3.179 1.00 74.25 97 PRO A CA 1
ATOM 695 C C . PRO A 1 97 ? 12.276 -35.758 -3.546 1.00 74.25 97 PRO A C 1
ATOM 697 O O . PRO A 1 97 ? 12.459 -36.930 -3.886 1.00 74.25 97 PRO A O 1
ATOM 700 N N . PRO A 1 98 ? 11.042 -35.228 -3.468 1.00 73.44 98 PRO A N 1
ATOM 701 C CA . PRO A 1 98 ? 9.870 -35.967 -3.912 1.00 73.44 98 PRO A CA 1
ATOM 702 C C . PRO A 1 98 ? 10.025 -36.346 -5.396 1.00 73.44 98 PRO A C 1
ATOM 704 O O . PRO A 1 98 ? 10.596 -35.562 -6.162 1.00 73.44 98 PRO A O 1
ATOM 707 N N . PRO A 1 99 ? 9.534 -37.527 -5.814 1.00 78.12 99 PRO A N 1
ATOM 708 C CA . PRO A 1 99 ? 9.564 -37.926 -7.215 1.00 78.12 99 PRO A CA 1
ATOM 709 C C . PRO A 1 99 ? 8.848 -36.872 -8.075 1.00 78.12 99 PRO A C 1
ATOM 711 O O . PRO A 1 99 ? 7.859 -36.282 -7.621 1.00 78.12 99 PRO A O 1
ATOM 714 N N . PRO A 1 100 ? 9.338 -36.600 -9.298 1.00 74.12 100 PRO A N 1
ATOM 715 C CA . PRO A 1 100 ? 8.694 -35.647 -10.187 1.00 74.12 100 PRO A CA 1
ATOM 716 C C . PRO A 1 100 ? 7.241 -36.078 -10.452 1.00 74.12 100 PRO A C 1
ATOM 718 O O . PRO A 1 100 ? 6.973 -37.275 -10.586 1.00 74.12 100 PRO A O 1
ATOM 721 N N . PRO A 1 101 ? 6.292 -35.128 -10.524 1.00 76.56 101 PRO A N 1
ATOM 722 C CA . PRO A 1 101 ? 4.917 -35.446 -10.884 1.00 76.56 101 PRO A CA 1
ATOM 723 C C . PRO A 1 101 ? 4.874 -36.098 -12.278 1.00 76.56 101 PRO A C 1
ATOM 725 O O . PRO A 1 101 ? 5.677 -35.729 -13.141 1.00 76.56 101 PRO A O 1
ATOM 728 N N . PRO A 1 102 ? 3.950 -37.047 -12.522 1.00 74.56 102 PRO A N 1
ATOM 729 C CA . PRO A 1 102 ? 3.789 -37.660 -13.836 1.00 74.56 102 PRO A CA 1
ATOM 730 C C . PRO A 1 102 ? 3.541 -36.578 -14.892 1.00 74.56 102 PRO A C 1
ATOM 732 O O . PRO A 1 102 ? 2.742 -35.662 -14.679 1.00 74.56 102 PRO A O 1
ATOM 735 N N . SER A 1 103 ? 4.250 -36.662 -16.021 1.00 71.62 103 SER A N 1
ATOM 736 C CA . SER A 1 103 ? 4.058 -35.738 -17.138 1.00 71.62 103 SER A CA 1
ATOM 737 C C . SER A 1 103 ? 2.600 -35.780 -17.613 1.00 71.62 103 SER A C 1
ATOM 739 O O . SER A 1 103 ? 2.034 -36.869 -17.730 1.00 71.62 103 SER A O 1
ATOM 741 N N . PRO A 1 104 ? 1.973 -34.621 -17.886 1.00 72.12 104 PRO A N 1
ATOM 742 C CA . PRO A 1 104 ? 0.618 -34.590 -18.417 1.00 72.12 104 PRO A CA 1
ATOM 743 C C . PRO A 1 104 ? 0.556 -35.327 -19.767 1.00 72.12 104 PRO A C 1
ATOM 745 O O . PRO A 1 104 ? 1.528 -35.279 -20.528 1.00 72.12 104 PRO A O 1
ATOM 748 N N . PRO A 1 105 ? -0.567 -36.000 -20.081 1.00 78.44 105 PRO A N 1
ATOM 749 C CA . PRO A 1 105 ? -0.749 -36.657 -21.369 1.00 78.44 105 PRO A CA 1
ATOM 750 C C . PRO A 1 105 ? -0.627 -35.635 -22.512 1.00 78.44 105 PRO A C 1
ATOM 752 O O . PRO A 1 105 ? -1.027 -34.476 -22.342 1.00 78.44 105 PRO A O 1
ATOM 755 N N . PRO A 1 106 ? -0.077 -36.032 -23.674 1.00 74.25 106 PRO A N 1
ATOM 756 C CA . PRO A 1 106 ? 0.034 -35.142 -24.820 1.00 74.25 106 PRO A CA 1
ATOM 757 C C . PRO A 1 106 ? -1.359 -34.644 -25.245 1.00 74.25 106 PRO A C 1
ATOM 759 O O . PRO A 1 106 ? -2.323 -35.415 -25.210 1.00 74.25 106 PRO A O 1
ATOM 762 N N . PRO A 1 107 ? -1.492 -33.363 -25.633 1.00 73.62 107 PRO A N 1
ATOM 763 C CA . PRO A 1 107 ? -2.760 -32.825 -26.102 1.00 73.62 107 PRO A CA 1
ATOM 764 C C . PRO A 1 107 ? -3.239 -33.588 -27.351 1.00 73.62 107 PRO A C 1
ATOM 766 O O . PRO A 1 107 ? -2.410 -33.964 -28.186 1.00 73.62 107 PRO A O 1
ATOM 769 N N . PRO A 1 108 ? -4.557 -33.817 -27.504 1.00 71.44 108 PRO A N 1
ATOM 770 C CA . PRO A 1 108 ? -5.111 -34.468 -28.686 1.00 71.44 108 PRO A CA 1
ATOM 771 C C . PRO A 1 108 ? -4.741 -33.695 -29.958 1.00 71.44 108 PRO A C 1
ATOM 773 O O . PRO A 1 108 ? -4.732 -32.461 -29.970 1.00 71.44 108 PRO A O 1
ATOM 776 N N . ALA A 1 109 ? -4.422 -34.432 -31.025 1.00 71.00 109 ALA A N 1
ATOM 777 C CA . ALA A 1 109 ? -4.049 -33.858 -32.313 1.00 71.00 109 ALA A CA 1
ATOM 778 C C . ALA A 1 109 ? -5.170 -32.941 -32.850 1.00 71.00 109 ALA A C 1
ATOM 780 O O . ALA A 1 109 ? -6.348 -33.300 -32.754 1.00 71.00 109 ALA A O 1
ATOM 781 N N . PRO A 1 110 ? -4.838 -31.761 -33.405 1.00 68.19 110 PRO A N 1
ATOM 782 C CA . PRO A 1 110 ? -5.839 -30.862 -33.963 1.00 68.19 110 PRO A CA 1
ATOM 783 C C . PRO A 1 110 ? -6.544 -31.503 -35.173 1.00 68.19 110 PRO A C 1
ATOM 785 O O . PRO A 1 110 ? -5.905 -32.233 -35.935 1.00 68.19 110 PRO A O 1
ATOM 788 N N . PRO A 1 111 ? -7.847 -31.229 -35.377 1.00 74.44 111 PRO A N 1
ATOM 789 C CA . PRO A 1 111 ? -8.587 -31.727 -36.531 1.00 74.44 111 PRO A CA 1
ATOM 790 C C . PRO A 1 111 ? -7.999 -31.187 -37.850 1.00 74.44 111 PRO A C 1
ATOM 792 O O . PRO A 1 111 ? -7.455 -30.078 -37.871 1.00 74.44 111 PRO A O 1
ATOM 795 N N . PRO A 1 112 ? -8.113 -31.941 -38.960 1.00 68.19 112 PRO A N 1
ATOM 796 C CA . PRO A 1 112 ? -7.622 -31.511 -40.265 1.00 68.19 112 PRO A CA 1
ATOM 797 C C . PRO A 1 112 ? -8.301 -30.208 -40.713 1.00 68.19 112 PRO A C 1
ATOM 799 O O . PRO A 1 112 ? -9.520 -30.061 -40.641 1.00 68.19 112 PRO A O 1
ATOM 802 N N . ILE A 1 113 ? -7.487 -29.252 -41.167 1.00 62.12 113 ILE A N 1
ATOM 803 C CA . ILE A 1 113 ? -7.931 -27.935 -41.638 1.00 62.12 113 ILE A CA 1
ATOM 804 C C . ILE A 1 113 ? -8.624 -28.102 -43.006 1.00 62.12 113 ILE A C 1
ATOM 806 O O . ILE A 1 113 ? -8.040 -28.730 -43.893 1.00 62.12 113 ILE A O 1
ATOM 810 N N . PRO A 1 114 ? -9.836 -27.549 -43.216 1.00 65.38 114 PRO A N 1
ATOM 811 C CA . PRO A 1 114 ? -10.512 -27.595 -44.511 1.00 65.38 114 PRO A CA 1
ATOM 812 C C . PRO A 1 114 ? -9.757 -26.790 -45.590 1.00 65.38 114 PRO A C 1
ATOM 814 O O . PRO A 1 114 ? -9.081 -25.808 -45.269 1.00 65.38 114 PRO A O 1
ATOM 817 N N . PRO A 1 115 ? -9.869 -27.177 -46.875 1.00 68.00 115 PRO A N 1
ATOM 818 C CA . PRO A 1 115 ? -9.156 -26.527 -47.972 1.00 68.00 115 PRO A CA 1
ATOM 819 C C . PRO A 1 115 ? -9.567 -25.049 -48.133 1.00 68.00 115 PRO A C 1
ATOM 821 O O . PRO A 1 115 ? -10.741 -24.711 -47.960 1.00 68.00 115 PRO A O 1
ATOM 824 N N . PRO A 1 116 ? -8.621 -24.148 -48.463 1.00 60.19 116 PRO A N 1
ATOM 825 C CA . PRO A 1 116 ? -8.893 -22.719 -48.570 1.00 60.19 116 PRO A CA 1
ATOM 826 C C . PRO A 1 116 ? -9.791 -22.395 -49.772 1.00 60.19 116 PRO A C 1
ATOM 828 O O . PRO A 1 116 ? -9.542 -22.836 -50.893 1.00 60.19 116 PRO A O 1
ATOM 831 N N . ALA A 1 117 ? -10.817 -21.577 -49.528 1.00 66.00 117 ALA A N 1
ATOM 832 C CA . ALA A 1 117 ? -11.714 -21.058 -50.556 1.00 66.00 117 ALA A CA 1
ATOM 833 C C . ALA A 1 117 ? -10.977 -20.134 -51.557 1.00 66.00 117 ALA A C 1
ATOM 835 O O . ALA A 1 117 ? -10.026 -19.441 -51.172 1.00 66.00 117 ALA A O 1
ATOM 836 N N . PRO A 1 118 ? -11.413 -20.089 -52.832 1.00 60.66 118 PRO A N 1
ATOM 837 C CA . PRO A 1 118 ? -10.786 -19.277 -53.871 1.00 60.66 118 PRO A CA 1
ATOM 838 C C . PRO A 1 118 ? -10.838 -17.775 -53.552 1.00 60.66 118 PRO A C 1
ATOM 840 O O . PRO A 1 118 ? -11.834 -17.239 -53.066 1.00 60.66 118 PRO A O 1
ATOM 843 N N . LYS A 1 119 ? -9.715 -17.101 -53.819 1.00 57.03 119 LYS A N 1
ATOM 844 C CA . LYS A 1 119 ? -9.438 -15.708 -53.449 1.00 57.03 119 LYS A CA 1
ATOM 845 C C . LYS A 1 119 ? -10.195 -14.737 -54.379 1.00 57.03 119 LYS A C 1
ATOM 847 O O . LYS A 1 119 ? -10.026 -14.852 -55.593 1.00 57.03 119 LYS A O 1
ATOM 852 N N . PRO A 1 120 ? -10.978 -13.771 -53.862 1.00 60.62 120 PRO A N 1
ATOM 853 C CA . PRO A 1 120 ? -11.629 -12.762 -54.695 1.00 60.62 120 PRO A CA 1
ATOM 854 C C . PRO A 1 120 ? -10.613 -11.777 -55.311 1.00 60.62 120 PRO A C 1
ATOM 856 O O . PRO A 1 120 ? -9.535 -11.570 -54.739 1.00 60.62 120 PRO A O 1
ATOM 859 N N . PRO A 1 121 ? -10.938 -11.173 -56.471 1.00 64.75 121 PRO A N 1
ATOM 860 C CA . PRO A 1 121 ? -10.050 -10.259 -57.185 1.00 64.75 121 PRO A CA 1
ATOM 861 C C . PRO A 1 121 ? -9.777 -8.972 -56.383 1.00 64.75 121 PRO A C 1
ATOM 863 O O . PRO A 1 121 ? -10.643 -8.513 -55.633 1.00 64.75 121 PRO A O 1
ATOM 866 N N . PRO A 1 122 ? -8.576 -8.378 -56.516 1.00 59.69 122 PRO A N 1
ATOM 867 C CA . PRO A 1 122 ? -8.197 -7.189 -55.764 1.00 59.69 122 PRO A CA 1
ATOM 868 C C . PRO A 1 122 ? -8.975 -5.952 -56.231 1.00 59.69 122 PRO A C 1
ATOM 870 O O . PRO A 1 122 ? -8.998 -5.622 -57.415 1.00 59.69 122 PRO A O 1
ATOM 873 N N . LEU A 1 123 ? -9.588 -5.254 -55.272 1.00 55.84 123 LEU A N 1
ATOM 874 C CA . LEU A 1 123 ? -10.187 -3.932 -55.463 1.00 55.84 123 LEU A CA 1
ATOM 875 C C . LEU A 1 123 ? -9.100 -2.869 -55.723 1.00 55.84 123 LEU A C 1
ATOM 877 O O . LEU A 1 123 ? -7.998 -2.984 -55.173 1.00 55.84 123 LEU A O 1
ATOM 881 N N . PRO A 1 124 ? -9.398 -1.825 -56.521 1.00 58.84 124 PRO A N 1
ATOM 882 C CA . PRO A 1 124 ? -8.466 -0.735 -56.783 1.00 58.84 124 PRO A CA 1
ATOM 883 C C . PRO A 1 124 ? -8.105 0.021 -55.491 1.00 58.84 124 PRO A C 1
ATOM 885 O O . PRO A 1 124 ? -8.939 0.141 -54.588 1.00 58.84 124 PRO A O 1
ATOM 888 N N . PRO A 1 125 ? -6.863 0.527 -55.380 1.00 58.69 125 PRO A N 1
ATOM 889 C CA . PRO A 1 125 ? -6.390 1.181 -54.169 1.00 58.69 125 PRO A CA 1
ATOM 890 C C . PRO A 1 125 ? -7.130 2.512 -53.940 1.00 58.69 125 PRO A C 1
ATOM 892 O O . PRO A 1 125 ? -7.240 3.313 -54.869 1.00 58.69 125 PRO A O 1
ATOM 895 N N . PRO A 1 126 ? -7.625 2.782 -52.719 1.00 58.53 126 PRO A N 1
ATOM 896 C CA . PRO A 1 126 ? -8.208 4.076 -52.385 1.00 58.53 126 PRO A CA 1
ATOM 897 C C . PRO A 1 126 ? -7.134 5.172 -52.387 1.00 58.53 126 PRO A C 1
ATOM 899 O O . PRO A 1 126 ? -6.010 4.948 -51.929 1.00 58.53 126 PRO A O 1
ATOM 902 N N . SER A 1 127 ? -7.497 6.363 -52.878 1.00 52.44 127 SER A N 1
ATOM 903 C CA . SER A 1 127 ? -6.638 7.553 -52.833 1.00 52.44 127 SER A CA 1
ATOM 904 C C . SER A 1 127 ? -6.116 7.806 -51.415 1.00 52.44 127 SER A C 1
ATOM 906 O O . SER A 1 127 ? -6.883 7.681 -50.452 1.00 52.44 127 SER A O 1
ATOM 908 N N . PRO A 1 128 ? -4.830 8.173 -51.264 1.00 60.28 128 PRO A N 1
ATOM 909 C CA . PRO A 1 128 ? -4.240 8.396 -49.957 1.00 60.28 128 PRO A CA 1
ATOM 910 C C . PRO A 1 128 ? -4.963 9.550 -49.243 1.00 60.28 128 PRO A C 1
ATOM 912 O O . PRO A 1 128 ? -5.169 10.609 -49.844 1.00 60.28 128 PRO A O 1
ATOM 915 N N . PRO A 1 129 ? -5.363 9.367 -47.973 1.00 62.25 129 PRO A N 1
ATOM 916 C C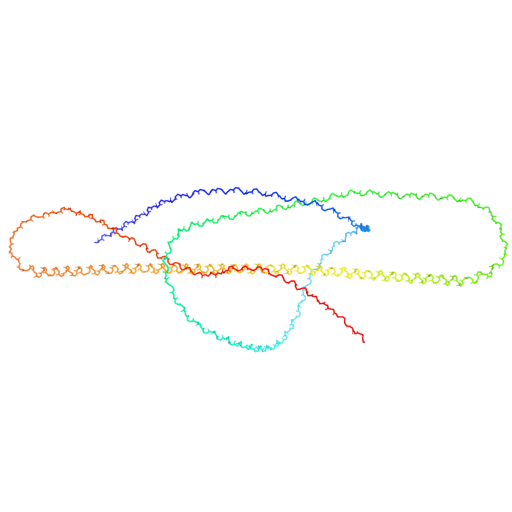A . PRO A 1 129 ? -5.957 10.438 -47.188 1.00 62.25 129 PRO A CA 1
ATOM 917 C C . PRO A 1 129 ? -4.937 11.571 -46.983 1.00 62.25 129 PRO A C 1
ATOM 919 O O . PRO A 1 129 ? -3.732 11.303 -46.918 1.00 62.25 129 PRO A O 1
ATOM 922 N N . PRO A 1 130 ? -5.394 12.831 -46.861 1.00 60.91 130 PRO A N 1
ATOM 923 C CA . PRO A 1 130 ? -4.507 13.952 -46.580 1.00 60.91 130 PRO A CA 1
ATOM 924 C C . PRO A 1 130 ? -3.711 13.697 -45.288 1.00 60.91 130 PRO A C 1
ATOM 926 O O . PRO A 1 130 ? -4.235 13.073 -44.356 1.00 60.91 130 PRO A O 1
ATOM 929 N N . PRO A 1 131 ? -2.445 14.150 -45.222 1.00 60.81 131 PRO A N 1
ATOM 930 C CA . PRO A 1 131 ? -1.584 13.906 -44.075 1.00 60.81 131 PRO A CA 1
ATOM 931 C C . PRO A 1 131 ? -2.242 14.453 -42.799 1.00 60.81 131 PRO A C 1
ATOM 933 O O . PRO A 1 131 ? -2.748 15.578 -42.806 1.00 60.81 131 PRO A O 1
ATOM 936 N N . PRO A 1 132 ? -2.264 13.676 -41.702 1.00 56.06 132 PRO A N 1
ATOM 937 C CA . PRO A 1 132 ? -2.867 14.125 -40.459 1.00 56.06 132 PRO A CA 1
ATOM 938 C C . PRO A 1 132 ? -2.110 15.347 -39.935 1.00 56.06 132 PRO A C 1
ATOM 940 O O . PRO A 1 132 ? -0.883 15.314 -39.810 1.00 56.06 132 PRO A O 1
ATOM 943 N N . SER A 1 133 ? -2.848 16.416 -39.616 1.00 56.50 133 SER A N 1
ATOM 944 C CA . SER A 1 133 ? -2.292 17.588 -38.938 1.00 56.50 133 SER A CA 1
ATOM 945 C C . SER A 1 133 ? -1.491 17.146 -37.710 1.00 56.50 133 SER A C 1
ATOM 947 O O . SER A 1 133 ? -1.951 16.266 -36.971 1.00 56.50 133 SER A O 1
ATOM 949 N N . PRO A 1 134 ? -0.298 17.726 -37.483 1.00 59.66 134 PRO A N 1
ATOM 950 C CA . PRO A 1 134 ? 0.558 17.334 -36.376 1.00 59.66 134 PRO A CA 1
ATOM 951 C C . PRO A 1 134 ? -0.216 17.437 -35.054 1.00 59.66 134 PRO A C 1
ATOM 953 O O . PRO A 1 134 ? -0.945 18.413 -34.846 1.00 59.66 134 PRO A O 1
ATOM 956 N N . PRO A 1 135 ? -0.093 16.437 -34.164 1.00 57.97 135 PRO A N 1
ATOM 957 C CA . PRO A 1 135 ? -0.793 16.453 -32.891 1.00 57.97 135 PRO A CA 1
ATOM 958 C C . PRO A 1 135 ? -0.364 17.693 -32.094 1.00 57.97 135 PRO A C 1
ATOM 960 O O . PRO A 1 135 ? 0.834 17.994 -32.049 1.00 57.97 135 PRO A O 1
ATOM 963 N N . PRO A 1 136 ? -1.307 18.423 -31.467 1.00 57.50 136 PRO A N 1
ATOM 964 C CA . PRO A 1 136 ? -0.961 19.568 -30.640 1.00 57.50 136 PRO A CA 1
ATOM 965 C C . PRO A 1 136 ? 0.013 19.120 -29.548 1.00 57.50 136 PRO A C 1
ATOM 967 O O . PRO A 1 136 ? -0.204 18.100 -28.887 1.00 57.50 136 PRO A O 1
ATOM 970 N N . LEU A 1 137 ? 1.109 19.869 -29.397 1.00 58.38 137 LEU A N 1
ATOM 971 C CA . LEU A 1 137 ? 2.103 19.645 -28.351 1.00 58.38 137 LEU A CA 1
ATOM 972 C C . LEU A 1 137 ? 1.388 19.518 -26.996 1.00 58.38 137 LEU A C 1
ATOM 974 O O . LEU A 1 137 ? 0.520 20.343 -26.695 1.00 58.38 137 LEU A O 1
ATOM 978 N N . PRO A 1 138 ? 1.719 18.502 -26.179 1.00 57.41 138 PRO A N 1
ATOM 979 C CA . PRO A 1 138 ? 1.107 18.343 -24.872 1.00 57.41 138 PRO A CA 1
ATOM 980 C C . PRO A 1 138 ? 1.361 19.607 -24.050 1.00 57.41 138 PRO A C 1
ATOM 982 O O . PRO A 1 138 ? 2.509 19.971 -23.791 1.00 57.41 138 PRO A O 1
ATOM 985 N N . SER A 1 139 ? 0.270 20.280 -23.676 1.00 59.47 139 SER A N 1
ATOM 986 C CA . SER A 1 139 ? 0.308 21.454 -22.810 1.00 59.47 139 SER A CA 1
ATOM 987 C C . SER A 1 139 ? 1.080 21.099 -21.534 1.00 59.47 139 SER A C 1
ATOM 989 O O . SER A 1 139 ? 0.843 20.017 -20.980 1.00 59.47 139 SER A O 1
ATOM 991 N N . PRO A 1 140 ? 2.007 21.956 -21.066 1.00 65.44 140 PRO A N 1
ATOM 992 C CA . PRO A 1 140 ? 2.748 21.690 -19.843 1.00 65.44 140 PRO A CA 1
ATOM 993 C C . PRO A 1 140 ? 1.763 21.406 -18.701 1.00 65.44 140 PRO A C 1
ATOM 995 O O . PRO A 1 140 ? 0.713 22.057 -18.628 1.00 65.44 140 PRO A O 1
ATOM 998 N N . PRO A 1 141 ? 2.054 20.414 -17.839 1.00 62.56 141 PRO A N 1
ATOM 999 C CA . PRO A 1 141 ? 1.185 20.102 -16.718 1.00 62.56 141 PRO A CA 1
ATOM 1000 C C . PRO A 1 141 ? 1.003 21.370 -15.872 1.00 62.56 141 PRO A C 1
ATOM 1002 O O . PRO A 1 141 ? 1.995 22.058 -15.607 1.00 62.56 141 PRO A O 1
ATOM 1005 N N . PRO A 1 142 ? -0.236 21.708 -15.468 1.00 65.12 142 PRO A N 1
ATOM 1006 C CA . PRO A 1 142 ? -0.464 22.868 -14.623 1.00 65.12 142 PRO A CA 1
ATOM 1007 C C . PRO A 1 142 ? 0.380 22.731 -13.349 1.00 65.12 142 PRO A C 1
ATOM 1009 O O . PRO A 1 142 ? 0.541 21.609 -12.847 1.00 65.12 142 PRO A O 1
ATOM 1012 N N . PRO A 1 143 ? 0.940 23.838 -12.830 1.00 69.69 143 PRO A N 1
ATOM 1013 C CA . PRO A 1 143 ? 1.705 23.802 -11.595 1.00 69.69 143 PRO A CA 1
ATOM 1014 C C . PRO A 1 143 ? 0.858 23.141 -10.498 1.00 69.69 143 PRO A C 1
ATOM 1016 O O . PRO A 1 143 ? -0.357 23.370 -10.446 1.00 69.69 143 PRO A O 1
ATOM 1019 N N . PRO A 1 144 ? 1.459 22.286 -9.651 1.00 65.75 144 PRO A N 1
ATOM 1020 C CA . PRO A 1 144 ? 0.733 21.630 -8.577 1.00 65.75 144 PRO A CA 1
ATOM 1021 C C . PRO A 1 144 ? 0.027 22.690 -7.733 1.00 65.75 144 PRO A C 1
ATOM 1023 O O . PRO A 1 144 ? 0.650 23.659 -7.299 1.00 65.75 144 PRO A O 1
ATOM 1026 N N . ALA A 1 145 ? -1.284 22.512 -7.547 1.00 63.41 145 ALA A N 1
ATOM 1027 C CA . ALA A 1 145 ? -2.078 23.404 -6.718 1.00 63.41 145 ALA A CA 1
ATOM 1028 C C . ALA A 1 145 ? -1.412 23.527 -5.336 1.00 63.41 145 ALA A C 1
ATOM 1030 O O . ALA A 1 145 ? -0.978 22.503 -4.790 1.00 63.41 145 ALA A O 1
ATOM 1031 N N . PRO A 1 146 ? -1.299 24.747 -4.779 1.00 68.25 146 PRO A N 1
ATOM 1032 C CA . PRO A 1 146 ? -0.725 24.931 -3.458 1.00 68.25 146 PRO A CA 1
ATOM 1033 C C . PRO A 1 146 ? -1.466 24.035 -2.456 1.00 68.25 146 PRO A C 1
ATOM 1035 O O . PRO A 1 146 ? -2.685 23.860 -2.579 1.00 68.25 146 PRO A O 1
ATOM 1038 N N . PRO A 1 147 ? -0.749 23.423 -1.496 1.00 68.69 147 PRO A N 1
ATOM 1039 C CA . PRO A 1 147 ? -1.375 22.577 -0.494 1.00 68.69 147 PRO A CA 1
ATOM 1040 C C . PRO A 1 147 ? -2.496 23.367 0.195 1.00 68.69 147 PRO A C 1
ATOM 1042 O O . PRO A 1 147 ? -2.302 24.549 0.495 1.00 68.69 147 PRO A O 1
ATOM 1045 N N . PRO A 1 148 ? -3.672 22.754 0.422 1.00 62.81 148 PRO A N 1
ATOM 1046 C CA . PRO A 1 148 ? -4.758 23.428 1.113 1.00 62.81 148 PRO A CA 1
ATOM 1047 C C . PRO A 1 148 ? -4.241 23.917 2.464 1.00 62.81 148 PRO A C 1
ATOM 1049 O O . PRO A 1 148 ? -3.667 23.138 3.229 1.00 62.81 148 PRO A O 1
ATOM 1052 N N . ILE A 1 149 ? -4.416 25.215 2.723 1.00 62.34 149 ILE A N 1
ATOM 1053 C CA . ILE A 1 149 ? -4.085 25.823 4.010 1.00 62.34 149 ILE A CA 1
ATOM 1054 C C . ILE A 1 149 ? -4.811 24.991 5.075 1.00 62.34 149 ILE A C 1
ATOM 1056 O O . ILE A 1 149 ? -6.025 24.790 4.944 1.00 62.34 149 ILE A O 1
ATOM 1060 N N . PRO A 1 150 ? -4.096 24.444 6.075 1.00 65.88 150 PRO A N 1
ATOM 1061 C CA . PRO A 1 150 ? -4.735 23.667 7.122 1.00 65.88 150 PRO A CA 1
ATOM 1062 C C . PRO A 1 150 ? -5.843 24.522 7.748 1.00 65.88 150 PRO A C 1
ATOM 1064 O O . PRO A 1 150 ? -5.612 25.707 8.009 1.00 65.88 150 PRO A O 1
ATOM 1067 N N . PRO A 1 151 ? -7.050 23.963 7.950 1.00 66.12 151 PRO A N 1
ATOM 1068 C CA . PRO A 1 151 ? -8.135 24.707 8.566 1.00 66.12 151 PRO A CA 1
ATOM 1069 C C . PRO A 1 151 ? -7.640 25.272 9.903 1.00 66.12 151 PRO A C 1
ATOM 1071 O O . PRO A 1 151 ? -6.927 24.562 10.623 1.00 66.12 151 PRO A O 1
ATOM 1074 N N . PRO A 1 152 ? -7.963 26.538 10.227 1.00 65.94 152 PRO A N 1
ATOM 1075 C CA . PRO A 1 152 ? -7.544 27.142 11.482 1.00 65.94 152 PRO A CA 1
ATOM 1076 C C . PRO A 1 152 ? -7.944 26.216 12.627 1.00 65.94 152 PRO A C 1
ATOM 1078 O O . PRO A 1 152 ? -9.072 25.714 12.657 1.00 65.94 152 PRO A O 1
ATOM 1081 N N . ALA A 1 153 ? -6.993 25.951 13.528 1.00 58.88 153 ALA A N 1
ATOM 1082 C CA . ALA A 1 153 ? -7.233 25.100 14.681 1.00 58.88 153 ALA A CA 1
ATOM 1083 C C . ALA A 1 153 ? -8.516 25.581 15.381 1.00 58.88 153 ALA A C 1
ATOM 1085 O O . ALA A 1 153 ? -8.655 26.789 15.611 1.00 58.88 153 ALA A O 1
ATOM 1086 N N . PRO A 1 154 ? -9.476 24.681 15.663 1.00 64.31 154 PRO A N 1
ATOM 1087 C CA . PRO A 1 154 ? -10.723 25.067 16.298 1.00 64.31 154 PRO A CA 1
ATOM 1088 C C . PRO A 1 154 ? -10.399 25.825 17.583 1.00 64.31 154 PRO A C 1
ATOM 1090 O O . PRO A 1 154 ? -9.647 25.330 18.426 1.00 64.31 154 PRO A O 1
ATOM 1093 N N . LYS A 1 155 ? -10.925 27.053 17.690 1.00 64.62 155 LYS A N 1
ATOM 1094 C CA . LYS A 1 155 ? -10.786 27.881 18.890 1.00 64.62 155 LYS A CA 1
ATOM 1095 C C . LYS A 1 155 ? -11.190 27.014 20.088 1.00 64.62 155 LYS A C 1
ATOM 1097 O O . LYS A 1 155 ? -12.275 26.426 20.031 1.00 64.62 155 LYS A O 1
ATOM 1102 N N . PRO A 1 156 ? -10.346 26.897 21.129 1.00 67.31 156 PRO A N 1
ATOM 1103 C CA . PRO A 1 156 ? -10.723 26.156 22.318 1.00 67.31 156 PRO A CA 1
ATOM 1104 C C . PRO A 1 156 ? -12.065 26.703 22.821 1.00 67.31 156 PRO A C 1
ATOM 1106 O O . PRO A 1 156 ? -12.252 27.927 22.819 1.00 67.31 156 PRO A O 1
ATOM 1109 N N . PRO A 1 157 ? -13.022 25.824 23.166 1.00 70.88 157 PRO A N 1
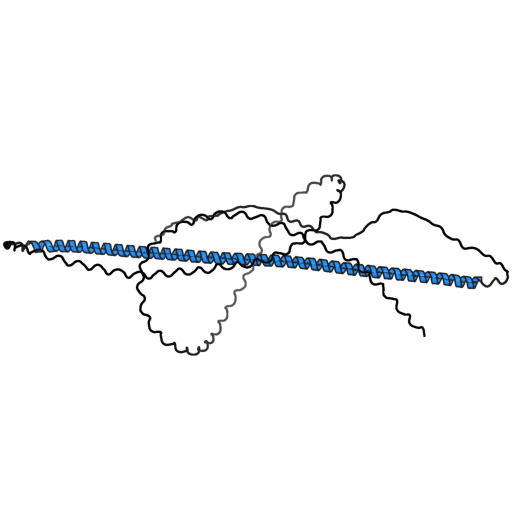ATOM 1110 C CA . PRO A 1 157 ? -14.316 26.260 23.661 1.00 70.88 157 PRO A CA 1
ATOM 1111 C C . PRO A 1 157 ? -14.092 27.180 24.868 1.00 70.88 157 PRO A C 1
ATOM 1113 O O . PRO A 1 157 ? -13.194 26.904 25.672 1.00 70.88 157 PRO A O 1
ATOM 1116 N N . PRO A 1 158 ? -14.849 28.286 24.986 1.00 66.94 158 PRO A N 1
ATOM 1117 C CA . PRO A 1 158 ? -14.751 29.154 26.148 1.00 66.94 158 PRO A CA 1
ATOM 1118 C C . PRO A 1 158 ? -14.934 28.306 27.407 1.00 66.94 158 PRO A C 1
ATOM 1120 O O . PRO A 1 158 ? -15.853 27.487 27.476 1.00 66.94 158 PRO A O 1
ATOM 1123 N N . LEU A 1 159 ? -14.020 28.473 28.369 1.00 61.25 159 LEU A N 1
ATOM 1124 C CA . LEU A 1 159 ? -14.130 27.836 29.676 1.00 61.25 159 LEU A CA 1
ATOM 1125 C C . LEU A 1 159 ? -15.532 28.128 30.227 1.00 61.25 159 LEU A C 1
ATOM 1127 O O . LEU A 1 159 ? -15.926 29.300 30.248 1.00 61.25 159 LEU A O 1
ATOM 1131 N N . PRO A 1 160 ? -16.301 27.098 30.623 1.00 67.19 160 PRO A N 1
ATOM 1132 C CA . PRO A 1 160 ? -17.601 27.325 31.222 1.00 67.19 160 PRO A CA 1
ATOM 1133 C C . PRO A 1 160 ? -17.419 28.228 32.449 1.00 67.19 160 PRO A C 1
ATOM 1135 O O . PRO A 1 160 ? -16.441 28.055 33.189 1.00 67.19 160 PRO A O 1
ATOM 1138 N N . PRO A 1 161 ? -18.311 29.213 32.657 1.00 73.50 161 PRO A N 1
ATOM 1139 C CA . PRO A 1 161 ? -18.246 30.061 33.835 1.00 73.50 161 PRO A CA 1
ATOM 1140 C C . PRO A 1 161 ? -18.261 29.173 35.087 1.00 73.50 161 PRO A C 1
ATOM 1142 O O . PRO A 1 161 ? -18.954 28.150 35.089 1.00 73.50 161 PRO A O 1
ATOM 1145 N N . PRO A 1 162 ? -17.494 29.523 36.136 1.00 70.44 162 PRO A N 1
ATOM 1146 C CA . PRO A 1 162 ? -17.497 28.762 37.377 1.00 70.44 162 PRO A CA 1
ATOM 1147 C C . PRO A 1 162 ? -18.940 28.601 37.857 1.00 70.44 162 PRO A C 1
ATOM 1149 O O . PRO A 1 162 ? -19.669 29.589 37.973 1.00 70.44 162 PRO A O 1
ATOM 1152 N N . SER A 1 163 ? -19.365 27.352 38.079 1.00 68.19 163 SER A N 1
ATOM 1153 C CA . SER A 1 163 ? -20.702 27.073 38.595 1.00 68.19 163 S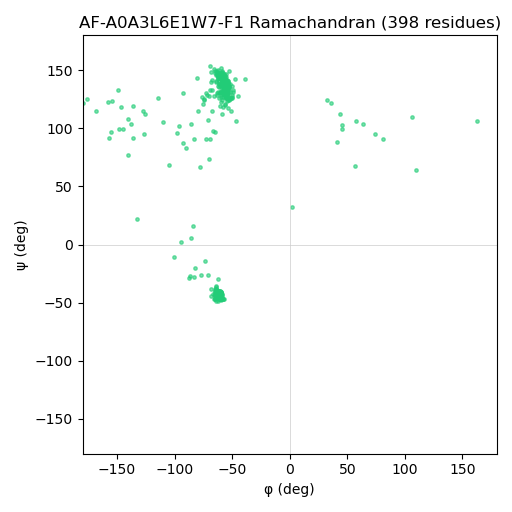ER A CA 1
ATOM 1154 C C . SER A 1 163 ? -20.907 27.859 39.891 1.00 68.19 163 SER A C 1
ATOM 1156 O O . SER A 1 163 ? -20.018 27.839 40.750 1.00 68.19 163 SER A O 1
ATOM 1158 N N . PRO A 1 164 ? -22.046 28.559 40.047 1.00 72.75 164 PRO A N 1
ATOM 1159 C CA . PRO A 1 164 ? -22.339 29.265 41.282 1.00 72.75 164 PRO A CA 1
ATOM 1160 C C . PRO A 1 164 ? -22.287 28.269 42.449 1.00 72.75 164 PRO A C 1
ATOM 1162 O O . PRO A 1 164 ? -22.713 27.119 42.283 1.00 72.75 164 PRO A O 1
ATOM 1165 N N . PRO A 1 165 ? -21.745 28.673 43.613 1.00 74.50 165 PRO A N 1
ATOM 1166 C CA . PRO A 1 165 ? -21.711 27.807 44.779 1.00 74.50 165 PRO A CA 1
ATOM 1167 C C . PRO A 1 165 ? -23.133 27.310 45.074 1.00 74.50 165 PRO A C 1
ATOM 1169 O O . PRO A 1 165 ? -24.078 28.104 44.992 1.00 74.50 165 PRO A O 1
ATOM 1172 N N . PRO A 1 166 ? -23.311 26.010 45.374 1.00 71.81 166 PRO A N 1
ATOM 1173 C CA . PRO A 1 166 ? -24.625 25.473 45.679 1.00 71.81 166 PRO A CA 1
ATOM 1174 C C . PRO A 1 166 ? -25.240 26.281 46.831 1.00 71.81 166 PRO A C 1
ATOM 1176 O O . PRO A 1 166 ? -24.531 26.592 47.796 1.00 71.81 166 PRO A O 1
ATOM 1179 N N . PRO A 1 167 ? -26.530 26.653 46.735 1.00 72.69 167 PRO A N 1
ATOM 1180 C CA . PRO A 1 167 ? -27.190 27.404 47.789 1.00 72.69 167 PRO A CA 1
ATOM 1181 C C . PRO A 1 167 ? -27.072 26.629 49.107 1.00 72.69 167 PRO A C 1
ATOM 1183 O O . PRO A 1 167 ? -27.183 25.396 49.098 1.00 72.69 167 PRO A O 1
ATOM 1186 N N . PRO A 1 168 ? -26.823 27.315 50.237 1.00 73.94 168 PRO A N 1
ATOM 1187 C CA . PRO A 1 168 ? -26.741 26.652 51.527 1.00 73.94 168 PRO A CA 1
ATOM 1188 C C . PRO A 1 168 ? -28.025 25.842 51.754 1.00 73.94 168 PRO A C 1
ATOM 1190 O O . PRO A 1 168 ? -29.115 26.334 51.440 1.00 73.94 168 PRO A O 1
ATOM 1193 N N . PRO A 1 169 ? -27.918 24.599 52.259 1.00 71.38 169 PRO A N 1
ATOM 1194 C CA . PRO A 1 169 ? -29.086 23.767 52.497 1.00 71.38 169 PRO A CA 1
ATOM 1195 C C . PRO A 1 169 ? -30.077 24.531 53.387 1.00 71.38 169 PRO A C 1
ATOM 1197 O O . PRO A 1 169 ? -29.651 25.162 54.363 1.00 71.38 169 PRO A O 1
ATOM 1200 N N . PRO A 1 170 ? -31.384 24.511 53.062 1.00 71.88 170 PRO A N 1
ATOM 1201 C CA . PRO A 1 170 ? -32.388 25.189 53.863 1.00 71.88 170 PRO A CA 1
ATOM 1202 C C . PRO A 1 170 ? -32.290 24.691 55.303 1.00 71.88 170 PRO A C 1
ATOM 1204 O O . PRO A 1 170 ? -32.262 23.486 55.564 1.00 71.88 170 PRO A O 1
ATOM 1207 N N . ARG A 1 171 ? -32.185 25.640 56.238 1.00 69.12 171 ARG A N 1
ATOM 1208 C CA . ARG A 1 171 ? -32.112 25.354 57.671 1.00 69.12 171 ARG A CA 1
ATOM 1209 C C . ARG A 1 171 ? -33.334 24.495 58.027 1.00 69.12 171 ARG A C 1
ATOM 1211 O O . ARG A 1 171 ? -34.446 24.907 57.686 1.00 69.12 171 ARG A O 1
ATOM 1218 N N . PRO A 1 172 ? -33.160 23.316 58.652 1.00 71.69 172 PRO A N 1
ATOM 1219 C CA . PRO A 1 172 ? -34.296 22.490 59.027 1.00 71.69 172 PRO A CA 1
ATOM 1220 C C . PRO A 1 172 ? -35.251 23.328 59.889 1.00 71.69 172 PRO A C 1
ATOM 1222 O O . PRO A 1 172 ? -34.777 24.073 60.756 1.00 71.69 172 PRO A O 1
ATOM 1225 N N . PRO A 1 173 ? -36.570 23.264 59.629 1.00 74.75 173 PRO A N 1
ATOM 1226 C CA . PRO A 1 173 ? -37.543 23.997 60.422 1.00 74.75 173 PRO A CA 1
ATOM 1227 C C . PRO A 1 173 ? -37.383 23.603 61.897 1.00 74.75 173 PRO A C 1
ATOM 1229 O O . PRO A 1 173 ? -37.078 22.438 62.182 1.00 74.75 173 PRO A O 1
ATOM 1232 N N . PRO A 1 174 ? -37.545 24.551 62.837 1.00 72.44 174 PRO A N 1
ATOM 1233 C CA . PRO A 1 174 ? -37.492 24.230 64.254 1.00 72.44 174 PRO A CA 1
ATOM 1234 C C . PRO A 1 174 ? -38.492 23.102 64.549 1.00 72.44 174 PRO A C 1
ATOM 1236 O O . PRO A 1 174 ? -39.596 23.113 63.993 1.00 72.44 174 PRO A O 1
ATOM 1239 N N . PRO A 1 175 ? -38.110 22.107 65.371 1.00 68.50 175 PRO A N 1
ATOM 1240 C CA . PRO A 1 175 ? -38.999 21.008 65.712 1.00 68.50 175 PRO A CA 1
ATOM 1241 C C . PRO A 1 175 ? -40.313 21.581 66.264 1.00 68.50 175 PRO A C 1
ATOM 1243 O O . PRO A 1 175 ? -40.266 22.510 67.076 1.00 68.50 175 PRO A O 1
ATOM 1246 N N . PRO A 1 176 ? -41.479 21.076 65.818 1.00 69.69 176 PRO A N 1
ATOM 1247 C CA . PRO A 1 176 ? -42.759 21.526 66.342 1.00 69.69 176 PRO A CA 1
ATOM 1248 C C . PRO A 1 176 ? -42.767 21.359 67.862 1.00 69.69 176 PRO A C 1
ATOM 1250 O O . PRO A 1 176 ? -42.321 20.332 68.382 1.00 69.69 176 PRO A O 1
ATOM 1253 N N . ALA A 1 177 ? -43.239 22.392 68.563 1.00 66.25 177 ALA A N 1
ATOM 1254 C CA . ALA A 1 177 ? -43.357 22.371 70.013 1.00 66.25 177 ALA A CA 1
ATOM 1255 C C . ALA A 1 177 ? -44.141 21.117 70.446 1.00 66.25 177 ALA A C 1
ATOM 1257 O O . ALA A 1 177 ? -45.148 20.785 69.809 1.00 66.25 177 ALA A O 1
ATOM 1258 N N . PRO A 1 178 ? -43.677 20.396 71.483 1.00 65.56 178 PRO A N 1
ATOM 1259 C CA . PRO A 1 178 ? -44.347 19.190 71.937 1.00 65.56 178 PRO A CA 1
ATOM 1260 C C . PRO A 1 178 ? -45.806 19.520 72.294 1.00 65.56 178 PRO A C 1
ATOM 1262 O O . PRO A 1 178 ? -46.052 20.532 72.957 1.00 65.56 178 PRO A O 1
ATOM 1265 N N . PRO A 1 179 ? -46.779 18.704 71.852 1.00 70.81 179 PRO A N 1
ATOM 1266 C CA . PRO A 1 179 ? -48.173 18.899 72.222 1.00 70.81 179 PRO A CA 1
ATOM 1267 C C . PRO A 1 179 ? -48.322 18.841 73.751 1.00 70.81 179 PRO A C 1
ATOM 1269 O O . PRO A 1 179 ? -47.570 18.109 74.405 1.00 70.81 179 PRO A O 1
ATOM 1272 N N . PRO A 1 180 ? -49.277 19.590 74.334 1.00 64.38 180 PRO A N 1
ATOM 1273 C CA . PRO A 1 180 ? -49.520 19.569 75.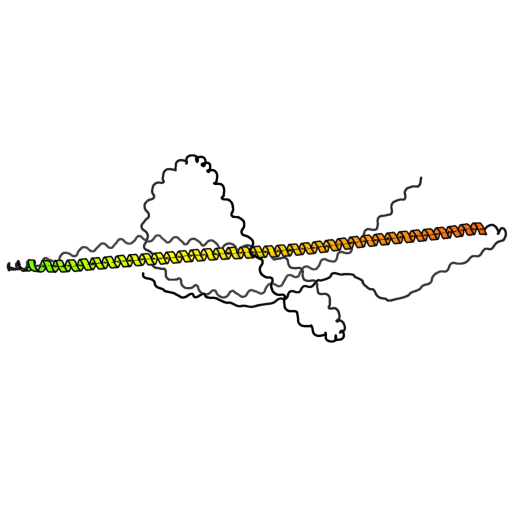769 1.00 64.38 180 PRO A CA 1
ATOM 1274 C C . PRO A 1 180 ? -49.769 18.135 76.233 1.00 64.38 180 PRO A C 1
ATOM 1276 O O . PRO A 1 180 ? -50.562 17.395 75.646 1.00 64.38 180 PRO A O 1
ATOM 1279 N N . THR A 1 181 ? -49.046 17.748 77.280 1.00 56.47 181 THR A N 1
ATOM 1280 C CA . THR A 1 181 ? -49.119 16.438 77.918 1.00 56.47 181 THR A CA 1
ATOM 1281 C C . THR A 1 181 ? -50.577 16.152 78.293 1.00 56.47 181 THR A C 1
ATOM 1283 O O . THR A 1 181 ? -51.144 16.902 79.091 1.00 56.47 181 THR A O 1
ATOM 1286 N N . PRO A 1 182 ? -51.218 15.108 77.734 1.00 62.97 182 PRO A N 1
ATOM 1287 C CA . PRO A 1 182 ? -52.571 14.754 78.131 1.00 62.97 182 PRO A CA 1
ATOM 1288 C C . PRO A 1 182 ? -52.597 14.375 79.622 1.00 62.97 182 PRO A C 1
ATOM 1290 O O . PRO A 1 182 ? -51.610 13.834 80.135 1.00 62.97 182 PRO A O 1
ATOM 1293 N N . PRO A 1 183 ? -53.706 14.655 80.329 1.00 65.56 183 PRO A N 1
ATOM 1294 C CA . PRO A 1 183 ? -53.840 14.356 81.748 1.00 65.56 183 PRO A CA 1
ATOM 1295 C C . PRO A 1 183 ? -53.614 12.860 82.019 1.00 65.56 183 PRO A C 1
ATOM 1297 O O . PRO A 1 183 ? -53.969 12.020 81.184 1.00 65.56 183 PRO A O 1
ATOM 1300 N N . PRO A 1 184 ? -53.015 12.509 83.172 1.00 54.28 184 PRO A N 1
ATOM 1301 C CA . PRO A 1 184 ? -52.652 11.137 83.493 1.00 54.28 184 PRO A CA 1
ATOM 1302 C C . PRO A 1 184 ? -53.896 10.249 83.484 1.00 54.28 184 PRO A C 1
ATOM 1304 O O . PRO A 1 184 ? -54.781 10.378 84.329 1.00 54.28 184 PRO A O 1
ATOM 1307 N N . ALA A 1 185 ? -53.955 9.337 82.513 1.00 55.47 185 ALA A N 1
ATOM 1308 C CA . ALA A 1 185 ? -54.993 8.324 82.458 1.00 55.47 185 ALA A CA 1
ATOM 1309 C C . ALA A 1 185 ? -54.957 7.467 83.742 1.00 55.47 185 ALA A C 1
ATOM 1311 O O . ALA A 1 185 ? -53.869 7.165 84.252 1.00 55.47 185 ALA A O 1
ATOM 1312 N N . PRO A 1 186 ? -56.124 7.065 84.277 1.00 56.78 186 PRO A N 1
ATOM 1313 C CA . PRO A 1 186 ? -56.217 6.291 85.508 1.00 56.78 186 PRO A CA 1
ATOM 1314 C C . PRO A 1 186 ? -55.386 5.008 85.414 1.00 56.78 186 PRO A C 1
ATOM 1316 O O . PRO A 1 186 ? -55.492 4.251 84.447 1.00 56.78 186 PRO A O 1
ATOM 1319 N N . LYS A 1 187 ? -54.547 4.779 86.435 1.00 57.88 187 LYS A N 1
ATOM 1320 C CA . LYS A 1 187 ? -53.709 3.580 86.578 1.00 57.88 187 LYS A CA 1
ATOM 1321 C C . LYS A 1 187 ? -54.589 2.333 86.420 1.00 57.88 187 LYS A C 1
ATOM 1323 O O . LYS A 1 187 ? -55.446 2.102 87.275 1.00 57.88 187 LYS A O 1
ATOM 1328 N N . PRO A 1 188 ? -54.391 1.517 85.370 1.00 54.91 188 PRO A N 1
ATOM 1329 C CA . PRO A 1 188 ? -55.134 0.280 85.240 1.00 54.91 188 PRO A CA 1
ATOM 1330 C C . PRO A 1 188 ? -54.772 -0.650 86.409 1.00 54.91 188 PRO A C 1
ATOM 1332 O O . PRO A 1 188 ? -53.606 -0.707 86.816 1.00 54.91 188 PRO A O 1
ATOM 1335 N N . PRO A 1 189 ? -55.750 -1.379 86.967 1.00 57.00 189 PRO A N 1
ATOM 1336 C CA . PRO A 1 189 ? -55.512 -2.298 88.070 1.00 57.00 189 PRO A CA 1
ATOM 1337 C C . PRO A 1 189 ? -54.502 -3.382 87.654 1.00 57.00 189 PRO A C 1
ATOM 1339 O O . PRO A 1 189 ? -54.529 -3.820 86.498 1.00 57.00 189 PRO A O 1
ATOM 1342 N N . PRO A 1 190 ? -53.631 -3.850 88.569 1.00 52.84 190 PRO A N 1
ATOM 1343 C CA . PRO A 1 190 ? -52.615 -4.866 88.302 1.00 52.84 190 PRO A CA 1
ATOM 1344 C C . PRO A 1 190 ? -53.272 -6.239 88.090 1.00 52.84 190 PRO A C 1
ATOM 1346 O O . PRO A 1 190 ? -53.233 -7.127 88.935 1.00 52.84 190 PRO A O 1
ATOM 1349 N N . ARG A 1 191 ? -53.917 -6.425 86.939 1.00 49.66 191 ARG A N 1
ATOM 1350 C CA . ARG A 1 191 ? -54.467 -7.710 86.514 1.00 49.66 191 ARG A CA 1
ATOM 1351 C C . ARG A 1 191 ? -53.330 -8.560 85.956 1.00 49.66 191 ARG A C 1
ATOM 1353 O O . ARG A 1 191 ? -52.725 -8.196 84.956 1.00 49.66 191 ARG A O 1
ATOM 1360 N N . LEU A 1 192 ? -53.049 -9.660 86.654 1.00 53.78 192 LEU A N 1
ATOM 1361 C CA . LEU A 1 192 ? -52.491 -10.984 86.304 1.00 53.78 192 LEU A CA 1
ATOM 1362 C C . LEU A 1 192 ? -52.050 -11.322 84.845 1.00 53.78 192 LEU A C 1
ATOM 1364 O O . LEU A 1 192 ? -52.056 -12.484 84.454 1.00 53.78 192 LEU A O 1
ATOM 1368 N N . LEU A 1 193 ? -51.557 -10.388 84.030 1.00 54.56 193 LEU A N 1
ATOM 1369 C CA . LEU A 1 193 ? -51.029 -10.635 82.674 1.00 54.56 193 LEU A CA 1
ATOM 1370 C C . LEU A 1 193 ? -49.558 -11.092 82.674 1.00 54.56 193 LEU A C 1
ATOM 1372 O O . LEU A 1 193 ? -48.882 -11.092 81.642 1.00 54.56 193 LEU A O 1
ATOM 1376 N N . ARG A 1 194 ? -49.038 -11.515 83.831 1.00 52.56 194 ARG A N 1
ATOM 1377 C CA . ARG A 1 194 ? -47.644 -11.958 83.989 1.00 52.56 194 ARG A CA 1
ATOM 1378 C C . ARG A 1 194 ? -47.386 -13.343 83.368 1.00 52.56 194 ARG A C 1
ATOM 1380 O O . ARG A 1 194 ? -46.234 -13.686 83.119 1.00 52.56 194 ARG A O 1
ATOM 1387 N N . GLY A 1 195 ? -48.437 -14.106 83.042 1.00 55.28 195 GLY A N 1
ATOM 1388 C CA . GLY A 1 195 ? -48.339 -15.446 82.445 1.00 55.28 195 GLY A CA 1
ATOM 1389 C C . GLY A 1 195 ? -48.254 -15.499 80.911 1.00 55.28 195 GLY A C 1
ATOM 1390 O O . GLY A 1 195 ? -47.622 -16.405 80.367 1.00 55.28 195 GLY A O 1
ATOM 1391 N N . HIS A 1 196 ? -48.820 -14.528 80.184 1.00 54.69 196 HIS A N 1
ATOM 1392 C CA . HIS A 1 196 ? -48.910 -14.617 78.715 1.00 54.69 196 HIS A CA 1
ATOM 1393 C C . HIS A 1 196 ? -47.640 -14.159 77.985 1.00 54.69 196 HIS A C 1
ATOM 1395 O O . HIS A 1 196 ? -47.303 -14.706 76.933 1.00 54.69 196 HIS A O 1
ATOM 1401 N N . ARG A 1 197 ? -46.848 -13.246 78.566 1.00 57.41 197 ARG A N 1
ATOM 1402 C CA . ARG A 1 197 ? -45.588 -12.792 77.942 1.00 57.41 197 ARG A CA 1
ATOM 14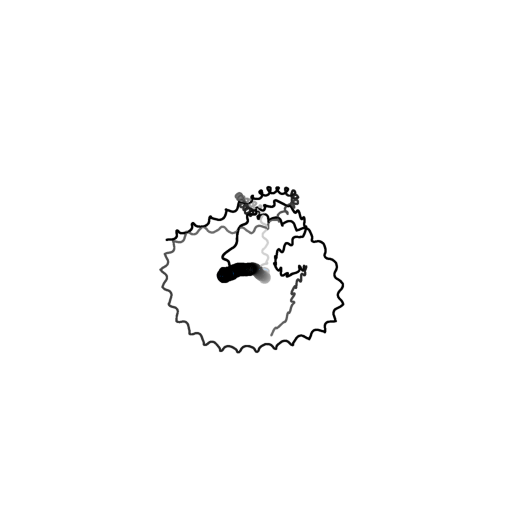03 C C . ARG A 1 197 ? -44.554 -13.909 77.754 1.00 57.41 197 ARG A C 1
ATOM 1405 O O . ARG A 1 197 ? -43.809 -13.871 76.779 1.00 57.41 197 ARG A O 1
ATOM 1412 N N . ARG A 1 198 ? -44.535 -14.936 78.616 1.00 61.97 198 ARG A N 1
ATOM 1413 C CA . ARG A 1 198 ? -43.610 -16.076 78.464 1.00 61.97 198 ARG A CA 1
ATOM 1414 C C . ARG A 1 198 ? -43.959 -16.996 77.287 1.00 61.97 198 ARG A C 1
ATOM 1416 O O . ARG A 1 198 ? -43.047 -17.600 76.733 1.00 61.97 198 ARG A O 1
ATOM 1423 N N . ARG A 1 199 ? -45.228 -17.075 76.859 1.00 68.50 199 ARG A N 1
ATOM 1424 C CA . ARG A 1 199 ? -45.643 -17.948 75.739 1.00 68.50 199 ARG A CA 1
ATOM 1425 C C . ARG A 1 199 ? -45.493 -17.301 74.356 1.00 68.50 199 ARG A C 1
ATOM 1427 O O . ARG A 1 199 ? -45.252 -18.014 73.390 1.00 68.50 199 ARG A O 1
ATOM 1434 N N . HIS A 1 200 ? -45.552 -15.971 74.246 1.00 72.38 200 HIS A N 1
ATOM 1435 C CA . HIS A 1 200 ? -45.390 -15.276 72.954 1.00 72.38 200 HIS A CA 1
ATOM 1436 C C . HIS A 1 200 ? -43.931 -15.060 72.531 1.00 72.38 200 HIS A C 1
ATOM 1438 O O . HIS A 1 200 ? -43.646 -14.870 71.348 1.00 72.38 200 HIS A O 1
ATOM 1444 N N . HIS A 1 201 ? -42.991 -15.116 73.473 1.00 78.69 201 HIS A N 1
ATOM 1445 C CA . HIS A 1 201 ? -41.575 -14.908 73.185 1.00 78.69 201 HIS A CA 1
ATOM 1446 C C . HIS A 1 201 ? -40.964 -15.898 72.173 1.00 78.69 201 HIS A C 1
ATOM 1448 O O . HIS A 1 201 ? -40.302 -15.432 71.241 1.00 78.69 201 HIS A O 1
ATOM 1454 N N . PRO A 1 202 ? -41.194 -17.227 72.264 1.00 86.31 202 PRO A N 1
ATOM 1455 C CA . PRO A 1 202 ? -40.658 -18.164 71.274 1.00 86.31 202 PRO A CA 1
ATOM 1456 C C . PRO A 1 202 ? -41.236 -17.939 69.872 1.00 86.31 202 PRO A C 1
ATOM 1458 O O . PRO A 1 202 ? -40.500 -18.031 68.890 1.00 86.31 202 PRO A O 1
ATOM 1461 N N . PHE A 1 203 ? -42.517 -17.572 69.763 1.00 88.94 203 PHE A N 1
ATOM 1462 C CA . PHE A 1 203 ? -43.147 -17.284 68.474 1.00 88.94 203 PHE A CA 1
ATOM 1463 C C . PHE A 1 203 ? -42.546 -16.038 67.812 1.00 88.94 203 PHE A C 1
ATOM 1465 O O . PHE A 1 203 ? -42.139 -16.087 66.650 1.00 88.94 203 PHE A O 1
ATOM 1472 N N . HIS A 1 204 ? -42.386 -14.949 68.571 1.00 88.62 204 HIS A N 1
ATOM 1473 C CA . HIS A 1 204 ? -41.755 -13.732 68.059 1.00 88.62 204 HIS A CA 1
ATOM 1474 C C . HIS A 1 204 ? -40.300 -13.963 67.646 1.00 88.62 204 HIS A C 1
ATOM 1476 O O . HIS A 1 204 ? -39.873 -13.474 66.601 1.00 88.62 204 HIS A O 1
ATOM 1482 N N . ARG A 1 205 ? -39.549 -14.751 68.428 1.00 90.62 205 ARG A N 1
ATOM 1483 C CA . ARG A 1 205 ? -38.161 -15.102 68.108 1.00 90.62 205 ARG A CA 1
ATOM 1484 C C . ARG A 1 205 ? -38.073 -15.924 66.819 1.00 90.62 205 ARG A C 1
ATOM 1486 O O . ARG A 1 205 ? -37.173 -15.688 66.018 1.00 90.62 205 ARG A O 1
ATOM 1493 N N . ARG A 1 206 ? -39.026 -16.835 66.581 1.00 94.06 206 ARG A N 1
ATOM 1494 C CA . ARG A 1 206 ? -39.099 -17.646 65.354 1.00 94.06 206 ARG A CA 1
ATOM 1495 C C . ARG A 1 206 ? -39.451 -16.803 64.127 1.00 94.06 206 ARG A C 1
ATOM 1497 O O . ARG A 1 206 ? -38.784 -16.938 63.107 1.00 94.06 206 ARG A O 1
ATOM 1504 N N . LEU A 1 207 ? -40.425 -15.895 64.239 1.00 93.50 207 LEU A N 1
ATOM 1505 C CA . LEU A 1 207 ? -40.748 -14.941 63.171 1.00 93.50 207 LEU A CA 1
ATOM 1506 C C . LEU A 1 207 ? -39.562 -14.030 62.848 1.00 93.50 207 LEU A C 1
ATOM 1508 O O . LEU A 1 207 ? -39.202 -13.885 61.685 1.00 93.50 207 LEU A O 1
ATOM 1512 N N . HIS A 1 208 ? -38.915 -13.471 63.872 1.00 94.44 208 HIS A N 1
ATOM 1513 C CA . HIS A 1 208 ? -37.741 -12.623 63.681 1.00 94.44 208 HIS A CA 1
ATOM 1514 C C . HIS A 1 208 ? -36.595 -13.390 63.008 1.00 94.44 208 HIS A C 1
ATOM 1516 O O . HIS A 1 208 ? -35.955 -12.872 62.096 1.00 94.44 208 HIS A O 1
ATOM 1522 N N . HIS A 1 209 ? -36.361 -14.645 63.404 1.00 95.44 209 HIS A N 1
ATOM 1523 C CA . HIS A 1 209 ? -35.369 -15.498 62.753 1.00 95.44 209 HIS A CA 1
ATOM 1524 C C . HIS A 1 209 ? -35.715 -15.759 61.281 1.00 95.44 209 HIS A C 1
ATOM 1526 O O . HIS A 1 209 ? -34.841 -15.655 60.428 1.00 95.44 209 HIS A O 1
ATOM 1532 N N . LEU A 1 210 ? -36.987 -16.013 60.961 1.00 96.50 210 LEU A N 1
ATOM 1533 C CA . LEU A 1 210 ? -37.430 -16.257 59.588 1.00 96.50 210 LEU A CA 1
ATOM 1534 C C . LEU A 1 210 ? -37.289 -15.007 58.705 1.00 96.50 210 LEU A C 1
ATOM 1536 O O . LEU A 1 210 ? -36.781 -15.103 57.588 1.00 96.50 210 LEU A O 1
ATOM 1540 N N . VAL A 1 211 ? -37.650 -13.829 59.225 1.00 96.56 211 VAL A N 1
ATOM 1541 C CA . VAL A 1 211 ? -37.434 -12.538 58.547 1.00 96.56 211 VAL A CA 1
ATOM 1542 C C . VAL A 1 211 ? -35.943 -12.287 58.326 1.00 96.56 211 VAL A C 1
ATOM 1544 O O . VAL A 1 211 ? -35.541 -11.907 57.227 1.00 96.56 211 VAL A O 1
ATOM 1547 N N . HIS A 1 212 ? -35.107 -12.558 59.329 1.00 96.44 212 HIS A N 1
ATOM 1548 C CA . HIS A 1 212 ? -33.660 -12.405 59.217 1.00 96.44 212 HIS A CA 1
ATOM 1549 C C . HIS A 1 212 ? -33.053 -13.373 58.188 1.00 96.44 212 HIS A C 1
ATOM 1551 O O . HIS A 1 212 ? -32.274 -12.952 57.334 1.00 96.44 212 HIS A O 1
ATOM 1557 N N . CYS A 1 213 ? -33.452 -14.649 58.192 1.00 97.75 213 CYS A N 1
ATOM 1558 C CA . CYS A 1 213 ? -33.046 -15.626 57.179 1.00 97.75 213 CYS A CA 1
ATOM 1559 C C . CYS A 1 213 ? -33.493 -15.209 55.772 1.00 97.75 213 CYS A C 1
ATOM 1561 O O . CYS A 1 213 ? -32.701 -15.277 54.832 1.00 97.75 213 CYS A O 1
ATOM 1563 N N . HIS A 1 214 ? -34.728 -14.724 55.619 1.00 97.00 214 HIS A N 1
ATOM 1564 C CA . HIS A 1 214 ? -35.221 -14.216 54.341 1.00 97.00 214 HIS A CA 1
ATOM 1565 C C . HIS A 1 214 ? -34.404 -13.007 53.863 1.00 97.00 214 HIS A C 1
ATOM 1567 O O . HIS A 1 214 ? -33.996 -12.953 52.700 1.00 97.00 214 HIS A O 1
ATOM 1573 N N . HIS A 1 215 ? -34.092 -12.072 54.764 1.00 96.88 215 HIS A N 1
ATOM 1574 C CA . HIS A 1 215 ? -33.252 -10.917 54.457 1.00 96.88 215 HIS A CA 1
ATOM 1575 C C . HIS A 1 215 ? -31.841 -11.340 54.018 1.00 96.88 215 HIS A C 1
ATOM 1577 O O . HIS A 1 215 ? -31.343 -10.855 53.002 1.00 96.88 215 HIS A O 1
ATOM 1583 N N . GLN A 1 216 ? -31.228 -12.310 54.704 1.00 97.06 216 GLN A N 1
ATOM 1584 C CA . GLN A 1 216 ? -29.922 -12.853 54.322 1.00 97.06 216 GLN A CA 1
ATOM 1585 C C . GLN A 1 216 ? -29.943 -13.535 52.949 1.00 97.06 216 GLN A C 1
ATOM 1587 O O . GLN A 1 216 ? -29.041 -13.311 52.141 1.00 97.06 216 GLN A O 1
ATOM 1592 N N . LEU A 1 217 ? -30.967 -14.338 52.648 1.00 96.38 217 LEU A N 1
ATOM 1593 C CA . LEU A 1 217 ? -31.111 -14.980 51.338 1.00 96.38 217 LEU A CA 1
ATOM 1594 C C . LEU A 1 217 ? -31.290 -13.946 50.224 1.00 96.38 217 LEU A C 1
ATOM 1596 O O . LEU A 1 217 ? -30.625 -14.036 49.190 1.00 96.38 217 LEU A O 1
ATOM 1600 N N . ARG A 1 218 ? -32.120 -12.922 50.453 1.00 97.81 218 ARG A N 1
ATOM 1601 C CA . ARG A 1 218 ? -32.315 -11.820 49.503 1.00 97.81 218 ARG A CA 1
ATOM 1602 C C . ARG A 1 218 ? -31.017 -11.051 49.268 1.00 97.81 218 ARG A C 1
ATOM 1604 O O . ARG A 1 218 ? -30.681 -10.777 48.117 1.00 97.81 218 ARG A O 1
ATOM 1611 N N . PHE A 1 219 ? -30.259 -10.767 50.326 1.00 97.50 219 PHE A N 1
ATOM 1612 C CA . PHE A 1 219 ? -28.958 -10.107 50.221 1.00 97.50 219 PHE A CA 1
ATOM 1613 C C . PHE A 1 219 ? -27.944 -10.955 49.439 1.00 97.50 219 PHE A C 1
ATOM 1615 O O . PHE A 1 219 ? -27.270 -10.444 48.543 1.00 97.50 219 PHE A O 1
ATOM 1622 N N . ARG A 1 220 ? -27.873 -12.269 49.700 1.00 97.88 220 ARG A N 1
ATOM 1623 C CA . ARG A 1 220 ? -27.003 -13.193 48.949 1.00 97.88 220 ARG A CA 1
ATOM 1624 C C . ARG A 1 220 ? -27.390 -13.271 47.473 1.00 97.88 220 ARG A C 1
ATOM 1626 O O . ARG A 1 220 ? -26.509 -13.175 46.623 1.00 97.88 220 ARG A O 1
ATOM 1633 N N . CYS A 1 221 ? -28.683 -13.384 47.172 1.00 97.31 221 CYS A N 1
ATOM 1634 C CA . CYS A 1 221 ? -29.191 -13.401 45.801 1.00 97.31 221 CYS A CA 1
ATOM 1635 C C . CYS A 1 221 ? -28.865 -12.089 45.071 1.00 97.31 221 CYS A C 1
ATOM 1637 O O . CYS A 1 221 ? -28.341 -12.113 43.958 1.00 97.31 221 CYS A O 1
ATOM 1639 N N . HIS A 1 222 ? -29.071 -10.941 45.724 1.00 96.38 222 HIS A N 1
ATOM 1640 C CA . HIS A 1 222 ? -28.730 -9.637 45.159 1.00 96.38 222 HIS A CA 1
ATOM 1641 C C . HIS A 1 222 ? -27.226 -9.506 44.882 1.00 96.38 222 HIS A C 1
ATOM 1643 O O . HIS A 1 222 ? -26.836 -9.125 43.779 1.00 96.38 222 HIS A O 1
ATOM 1649 N N . ARG A 1 223 ? -26.370 -9.906 45.831 1.00 97.25 223 ARG A N 1
ATOM 1650 C CA . ARG A 1 223 ? -24.910 -9.895 45.658 1.00 97.25 223 ARG A CA 1
ATOM 1651 C C . ARG A 1 223 ? -24.460 -10.815 44.518 1.00 97.25 223 ARG A C 1
ATOM 1653 O O . ARG A 1 223 ? -23.588 -10.439 43.738 1.00 97.25 223 ARG A O 1
ATOM 1660 N N . GLN A 1 224 ? -25.064 -11.997 44.390 1.00 97.69 224 GLN A N 1
ATOM 1661 C CA . GLN A 1 224 ? -24.777 -12.923 43.292 1.00 97.69 224 GLN A CA 1
ATOM 1662 C C . GLN A 1 224 ? -25.263 -12.377 41.943 1.00 97.69 224 GLN A C 1
ATOM 1664 O O . GLN A 1 224 ? -24.592 -12.537 40.926 1.00 97.69 224 GLN A O 1
ATOM 1669 N N . HIS A 1 225 ? -26.415 -11.711 41.911 1.00 97.75 225 HIS A N 1
ATOM 1670 C CA . HIS A 1 225 ? -26.900 -11.057 40.703 1.00 97.75 225 HIS A CA 1
ATOM 1671 C C . HIS A 1 225 ? -25.956 -9.927 40.266 1.00 97.75 225 HIS A C 1
ATOM 1673 O O . HIS A 1 225 ? -25.558 -9.879 39.103 1.00 97.75 225 HIS A O 1
ATOM 1679 N N . GLN A 1 226 ? -25.519 -9.077 41.202 1.00 97.56 226 GLN A N 1
ATOM 1680 C CA . GLN A 1 226 ? -24.549 -8.017 40.927 1.00 97.56 226 GLN A CA 1
ATOM 1681 C C . GLN A 1 226 ? -23.211 -8.570 40.416 1.00 97.56 226 GLN A C 1
ATOM 1683 O O . GLN A 1 226 ? -22.676 -8.054 39.435 1.00 97.56 226 GLN A O 1
ATOM 1688 N N . SER A 1 227 ? -22.681 -9.643 41.016 1.00 96.75 227 SER A N 1
ATOM 1689 C CA . SER A 1 227 ? -21.421 -10.240 40.555 1.00 96.75 227 SER A CA 1
ATOM 1690 C C . SER A 1 227 ? -21.542 -10.836 39.150 1.00 96.75 227 SER A C 1
ATOM 1692 O O . SER A 1 227 ? -20.656 -10.627 38.318 1.00 96.75 227 SER A O 1
ATOM 1694 N N . ARG A 1 228 ? -22.663 -11.501 38.836 1.00 97.56 228 ARG A N 1
ATOM 1695 C CA . ARG A 1 228 ? -22.951 -11.995 37.478 1.00 97.56 228 ARG A CA 1
ATOM 1696 C C . ARG A 1 228 ? -23.072 -10.846 36.481 1.00 97.56 228 ARG A C 1
ATOM 1698 O O . ARG A 1 228 ? -22.505 -10.938 35.395 1.00 97.56 228 ARG A O 1
ATOM 1705 N N . HIS A 1 229 ? -23.747 -9.759 36.850 1.00 97.94 229 HIS A N 1
ATOM 1706 C CA . HIS A 1 229 ? -23.871 -8.578 35.997 1.00 97.94 229 HIS A CA 1
ATOM 1707 C C . HIS A 1 229 ? -22.502 -7.950 35.695 1.00 97.94 229 HIS A C 1
ATOM 1709 O O . HIS A 1 229 ? -22.182 -7.704 34.532 1.00 97.94 229 HIS A O 1
ATOM 1715 N N . LEU A 1 230 ? -21.655 -7.762 36.713 1.00 97.56 230 LEU A N 1
ATOM 1716 C CA . LEU A 1 230 ? -20.295 -7.244 36.536 1.00 97.56 230 LEU A CA 1
ATOM 1717 C C . LEU A 1 230 ? -19.431 -8.174 35.675 1.00 97.56 230 LEU A C 1
ATOM 1719 O O . LEU A 1 230 ? -18.705 -7.697 34.804 1.00 97.56 230 LEU A O 1
ATOM 1723 N N . CYS A 1 231 ? -19.547 -9.492 35.857 1.00 98.31 231 CYS A N 1
ATOM 1724 C CA . CYS A 1 231 ? -18.843 -10.480 35.041 1.00 98.31 231 CYS A CA 1
ATOM 1725 C C . CYS A 1 231 ? -19.254 -10.397 33.559 1.00 98.31 231 CYS A C 1
ATOM 1727 O O . CYS A 1 231 ? -18.395 -10.291 32.681 1.00 98.31 231 CYS A O 1
ATOM 1729 N N . LEU A 1 232 ? -20.559 -10.360 33.270 1.00 97.19 232 LEU A N 1
ATOM 1730 C CA . LEU A 1 232 ? -21.073 -10.214 31.904 1.00 97.19 232 LEU A CA 1
ATOM 1731 C C . LEU A 1 232 ? -20.675 -8.873 31.282 1.00 97.19 232 LEU A C 1
ATOM 1733 O O . LEU A 1 232 ? -20.294 -8.823 30.110 1.00 97.19 232 LEU A O 1
ATOM 1737 N N . HIS A 1 233 ? -20.718 -7.794 32.065 1.00 97.12 233 HIS A N 1
ATOM 1738 C CA . HIS A 1 233 ? -20.255 -6.482 31.633 1.00 97.12 233 HIS A CA 1
ATOM 1739 C C . HIS A 1 233 ? -18.767 -6.520 31.262 1.00 97.12 233 HIS A C 1
ATOM 1741 O O . HIS A 1 233 ? -18.386 -6.068 30.182 1.00 97.12 233 HIS A O 1
ATOM 1747 N N . HIS A 1 234 ? -17.929 -7.132 32.102 1.00 97.56 234 HIS A N 1
ATOM 1748 C CA . HIS A 1 234 ? -16.501 -7.266 31.834 1.00 97.56 234 HIS A CA 1
ATOM 1749 C C . HIS A 1 234 ? -16.230 -8.096 30.571 1.00 97.56 234 HIS A C 1
ATOM 1751 O O . HIS A 1 234 ? -15.445 -7.682 29.716 1.00 97.56 234 HIS A O 1
ATOM 1757 N N . LEU A 1 235 ? -16.946 -9.210 30.384 1.00 97.31 235 LEU A N 1
ATOM 1758 C CA . LEU A 1 235 ? -16.851 -10.026 29.172 1.00 97.31 235 LEU A CA 1
ATOM 1759 C C . LEU A 1 235 ? -17.268 -9.239 27.920 1.00 97.31 235 LEU A C 1
ATOM 1761 O O . LEU A 1 235 ? -16.622 -9.344 26.874 1.00 97.31 235 LEU A O 1
ATOM 1765 N N . ARG A 1 236 ? -18.315 -8.410 28.020 1.00 98.25 236 ARG A N 1
ATOM 1766 C CA . ARG A 1 236 ? -18.769 -7.539 26.927 1.00 98.25 236 ARG A CA 1
ATOM 1767 C C . ARG A 1 236 ? -17.708 -6.502 26.562 1.00 98.25 236 ARG A C 1
ATOM 1769 O O . ARG A 1 236 ? -17.387 -6.370 25.381 1.00 98.25 236 ARG A O 1
ATOM 1776 N N . VAL A 1 237 ? -17.137 -5.808 27.547 1.00 96.94 237 VAL A N 1
ATOM 1777 C CA . VAL A 1 237 ? -16.057 -4.828 27.329 1.00 96.94 237 VAL A CA 1
ATOM 1778 C C . VAL A 1 237 ? -14.835 -5.505 26.710 1.00 96.94 237 VAL A C 1
ATOM 1780 O O . VAL A 1 237 ? -14.296 -5.020 25.714 1.00 96.94 237 VAL A O 1
ATOM 1783 N N . HIS A 1 238 ? -14.442 -6.671 27.225 1.00 97.50 238 HIS A N 1
ATOM 1784 C CA . HIS A 1 238 ? -13.329 -7.443 26.682 1.00 97.50 238 HIS A CA 1
ATOM 1785 C C . HIS A 1 238 ? -13.579 -7.865 25.224 1.00 97.50 238 HIS A C 1
ATOM 1787 O O . HIS A 1 238 ? -12.705 -7.714 24.367 1.00 97.50 238 HIS A O 1
ATOM 1793 N N . ARG A 1 239 ? -14.795 -8.326 24.900 1.00 97.69 239 ARG A N 1
ATOM 1794 C CA . ARG A 1 239 ? -15.187 -8.678 23.528 1.00 97.69 239 ARG A CA 1
ATOM 1795 C C . ARG A 1 239 ? -15.095 -7.478 22.585 1.00 97.69 239 ARG A C 1
ATOM 1797 O O . ARG A 1 239 ? -14.559 -7.623 21.488 1.00 97.69 239 ARG A O 1
ATOM 1804 N N . LEU A 1 240 ? -15.576 -6.307 23.002 1.00 96.81 240 LEU A N 1
ATOM 1805 C CA . LEU A 1 240 ? -15.490 -5.082 22.201 1.00 96.81 240 LEU A CA 1
ATOM 1806 C C . LEU A 1 240 ? -14.037 -4.651 21.983 1.00 96.81 240 LEU A C 1
ATOM 1808 O O . LEU A 1 240 ? -13.651 -4.376 20.848 1.00 96.81 240 LEU A O 1
ATOM 1812 N N . ARG A 1 241 ? -13.205 -4.691 23.030 1.00 98.00 241 ARG A N 1
ATOM 1813 C CA . ARG A 1 241 ? -11.770 -4.396 22.923 1.00 98.00 241 ARG A CA 1
ATOM 1814 C C . ARG A 1 241 ? -11.077 -5.344 21.945 1.00 98.00 241 ARG A C 1
ATOM 1816 O O . ARG A 1 241 ? -10.304 -4.899 21.100 1.00 98.00 241 ARG A O 1
ATOM 1823 N N . ARG A 1 242 ? -11.389 -6.643 22.000 1.00 98.06 242 ARG A N 1
ATOM 1824 C CA . ARG A 1 242 ? -10.844 -7.639 21.067 1.00 98.06 242 ARG A CA 1
ATOM 1825 C C . ARG A 1 242 ? -11.261 -7.357 19.622 1.00 98.06 242 ARG A C 1
ATOM 1827 O O . ARG A 1 242 ? -10.415 -7.417 18.734 1.00 98.06 242 ARG A O 1
ATOM 1834 N N . LEU A 1 243 ? -12.527 -7.010 19.381 1.00 96.81 243 LEU A N 1
ATOM 1835 C CA . LEU A 1 243 ? -13.007 -6.632 18.045 1.00 96.81 243 LEU A CA 1
ATOM 1836 C C . LEU A 1 243 ? -12.331 -5.357 17.533 1.00 96.81 243 LEU A C 1
ATOM 1838 O O . LEU A 1 243 ? -11.942 -5.300 16.369 1.00 96.81 243 LEU A O 1
ATOM 1842 N N . GLN A 1 244 ? -12.135 -4.363 18.397 1.00 97.88 244 GLN A N 1
ATOM 1843 C CA . GLN A 1 244 ? -11.444 -3.125 18.047 1.00 97.88 244 GLN A CA 1
ATOM 1844 C C . GLN A 1 244 ? -9.981 -3.384 17.661 1.00 97.88 244 GLN A C 1
ATOM 1846 O O . GLN A 1 244 ? -9.517 -2.880 16.637 1.00 97.88 244 GLN A O 1
ATOM 1851 N N . ILE A 1 245 ? -9.267 -4.214 18.431 1.00 97.50 245 ILE A N 1
ATOM 1852 C CA . ILE A 1 245 ? -7.899 -4.642 18.100 1.00 97.50 245 ILE A CA 1
ATOM 1853 C C . ILE A 1 245 ? -7.890 -5.368 16.753 1.00 97.50 245 ILE A C 1
ATOM 1855 O O . ILE A 1 245 ? -7.080 -5.045 15.887 1.00 97.50 245 ILE A O 1
ATOM 1859 N N . HIS A 1 246 ? -8.823 -6.296 16.536 1.00 96.94 246 HIS A N 1
ATOM 1860 C CA . HIS A 1 246 ? -8.903 -7.051 15.289 1.00 96.94 246 HIS A CA 1
ATOM 1861 C C . HIS A 1 246 ? -9.199 -6.153 14.080 1.00 96.94 246 HIS A C 1
ATOM 1863 O O . HIS A 1 246 ? -8.615 -6.340 13.012 1.00 96.94 246 HIS A O 1
ATOM 1869 N N . HIS A 1 247 ? -10.073 -5.157 14.238 1.00 96.81 247 HIS A N 1
ATOM 1870 C CA . HIS A 1 247 ? -10.366 -4.182 13.193 1.00 96.81 247 HIS A CA 1
ATOM 1871 C C . HIS A 1 247 ? -9.132 -3.333 12.863 1.00 96.81 247 HIS A C 1
ATOM 1873 O O . HIS A 1 247 ? -8.810 -3.142 11.691 1.00 96.81 247 HIS A O 1
ATOM 1879 N N . ARG A 1 248 ? -8.390 -2.893 13.888 1.00 97.62 248 ARG A N 1
ATOM 1880 C CA . ARG A 1 248 ? -7.140 -2.141 13.718 1.00 97.62 248 ARG A CA 1
ATOM 1881 C C . ARG A 1 248 ? -6.076 -2.962 12.989 1.00 97.62 248 ARG A C 1
ATOM 1883 O O . ARG A 1 248 ? -5.478 -2.455 12.044 1.00 97.62 248 ARG A O 1
ATOM 1890 N N . LEU A 1 249 ? -5.874 -4.221 13.379 1.00 97.25 249 LEU A N 1
ATOM 1891 C CA . LEU A 1 249 ? -4.926 -5.120 12.714 1.00 97.25 249 LEU A CA 1
ATOM 1892 C C . LEU A 1 249 ? -5.330 -5.387 11.263 1.00 97.25 249 LEU A C 1
ATOM 1894 O O . LEU A 1 249 ? -4.507 -5.265 10.362 1.00 97.25 249 LEU A O 1
ATOM 1898 N N . HIS A 1 250 ? -6.609 -5.673 11.015 1.00 97.38 250 HIS A N 1
ATOM 1899 C CA . HIS A 1 250 ? -7.113 -5.873 9.658 1.00 97.38 250 HIS A CA 1
ATOM 1900 C C . HIS A 1 250 ? -6.905 -4.625 8.786 1.00 97.38 250 HIS A C 1
ATOM 1902 O O . HIS A 1 250 ? -6.494 -4.727 7.630 1.00 97.38 250 HIS A O 1
ATOM 1908 N N . HIS A 1 251 ? -7.134 -3.432 9.341 1.00 97.12 251 HIS A N 1
ATOM 1909 C CA . HIS A 1 251 ? -6.856 -2.178 8.649 1.00 97.12 251 HIS A CA 1
ATOM 1910 C C . HIS A 1 251 ? -5.360 -2.011 8.337 1.00 97.12 251 HIS A C 1
ATOM 1912 O O . HIS A 1 251 ? -5.012 -1.694 7.201 1.00 97.12 251 HIS A O 1
ATOM 1918 N N . GLN A 1 252 ? -4.469 -2.298 9.291 1.00 97.88 252 GLN A N 1
ATOM 1919 C CA . GLN A 1 252 ? -3.016 -2.248 9.077 1.00 97.88 252 GLN A CA 1
ATOM 1920 C C . GLN A 1 252 ? -2.551 -3.223 7.990 1.00 97.88 252 GLN A C 1
ATOM 1922 O O . GLN A 1 252 ? -1.807 -2.827 7.094 1.00 97.88 252 GLN A O 1
ATOM 1927 N N . VAL A 1 253 ? -3.035 -4.467 8.012 1.00 97.62 253 VAL A N 1
ATOM 1928 C CA . VAL A 1 253 ? -2.739 -5.462 6.969 1.00 97.62 253 VAL A CA 1
ATOM 1929 C C . VAL A 1 253 ? -3.223 -4.972 5.605 1.00 97.62 253 VAL A C 1
ATOM 1931 O O . VAL A 1 253 ? -2.488 -5.055 4.622 1.00 97.62 253 VAL A O 1
ATOM 1934 N N . ARG A 1 254 ? -4.425 -4.385 5.532 1.00 98.31 254 ARG A N 1
ATOM 1935 C CA . ARG A 1 254 ? -4.964 -3.829 4.285 1.00 98.31 254 ARG A CA 1
ATOM 1936 C C . ARG A 1 254 ? -4.113 -2.674 3.749 1.00 98.31 254 ARG A C 1
ATOM 1938 O O . ARG A 1 254 ? -3.898 -2.612 2.537 1.00 98.31 254 ARG A O 1
ATOM 1945 N N . LEU A 1 255 ? -3.616 -1.792 4.618 1.00 98.00 255 LEU A N 1
ATOM 1946 C CA . LEU A 1 255 ? -2.709 -0.703 4.239 1.00 98.00 255 LEU A CA 1
ATOM 1947 C C . LEU A 1 255 ? -1.371 -1.239 3.718 1.00 98.00 255 LEU A C 1
ATOM 1949 O O . LEU A 1 255 ? -0.929 -0.827 2.646 1.00 98.00 255 LEU A O 1
ATOM 1953 N N . LEU A 1 256 ? -0.763 -2.199 4.419 1.00 98.19 256 LEU A N 1
ATOM 1954 C CA . LEU A 1 256 ? 0.472 -2.852 3.973 1.00 98.19 256 LEU A CA 1
ATOM 1955 C C . LEU A 1 256 ? 0.286 -3.535 2.616 1.00 98.19 256 LEU A C 1
ATOM 1957 O O . LEU A 1 256 ? 1.124 -3.382 1.729 1.00 98.19 256 LEU A O 1
ATOM 1961 N N . HIS A 1 257 ? -0.842 -4.215 2.415 1.00 97.75 257 HIS A N 1
ATOM 1962 C CA . HIS A 1 257 ? -1.179 -4.829 1.136 1.00 97.75 257 HIS A CA 1
ATOM 1963 C C . HIS A 1 257 ? -1.283 -3.793 0.003 1.00 97.75 257 HIS A C 1
ATOM 1965 O O . HIS A 1 257 ? -0.716 -3.998 -1.070 1.00 97.75 257 HIS A O 1
ATOM 1971 N N . HIS A 1 258 ? -1.927 -2.644 0.242 1.00 98.00 258 HIS A N 1
ATOM 1972 C CA . HIS A 1 258 ? -2.001 -1.563 -0.751 1.00 98.00 258 HIS A CA 1
ATOM 1973 C C . HIS A 1 258 ? -0.622 -0.971 -1.067 1.00 98.00 258 HIS A C 1
ATOM 1975 O O . HIS A 1 258 ? -0.328 -0.686 -2.227 1.00 98.00 258 HIS A O 1
ATOM 1981 N N . LEU A 1 259 ? 0.242 -0.810 -0.062 1.00 98.12 259 LEU A N 1
ATOM 1982 C CA . LEU A 1 259 ? 1.610 -0.329 -0.264 1.00 98.12 259 LEU A CA 1
ATOM 1983 C C . LEU A 1 259 ? 2.446 -1.318 -1.083 1.00 98.12 259 LEU A C 1
ATOM 1985 O O . LEU A 1 259 ? 3.159 -0.899 -1.996 1.00 98.12 259 LEU A O 1
ATOM 1989 N N . LEU A 1 260 ? 2.322 -2.618 -0.810 1.00 98.25 260 LEU A N 1
ATOM 1990 C CA . LEU A 1 260 ? 2.991 -3.667 -1.580 1.00 98.25 260 LEU A CA 1
ATOM 1991 C C . LEU A 1 260 ? 2.522 -3.682 -3.037 1.00 98.25 260 LEU A C 1
ATOM 1993 O O . LEU A 1 260 ? 3.358 -3.689 -3.939 1.00 98.25 260 LEU A O 1
ATOM 1997 N N . LEU A 1 261 ? 1.210 -3.604 -3.277 1.00 98.06 261 LEU A N 1
ATOM 1998 C CA . LEU A 1 261 ? 0.656 -3.505 -4.630 1.00 98.06 261 LEU A CA 1
ATOM 1999 C C . LEU A 1 261 ? 1.157 -2.257 -5.359 1.00 98.06 261 LEU A C 1
ATOM 2001 O O . LEU A 1 261 ? 1.576 -2.339 -6.514 1.00 98.06 261 LEU A O 1
ATOM 2005 N N . ARG A 1 262 ? 1.178 -1.104 -4.682 1.00 98.38 262 ARG A N 1
ATOM 2006 C CA . ARG A 1 262 ? 1.685 0.146 -5.258 1.00 98.38 262 ARG A CA 1
ATOM 2007 C C . ARG A 1 262 ? 3.166 0.037 -5.622 1.00 98.38 262 ARG A C 1
ATOM 2009 O O . ARG A 1 262 ? 3.547 0.460 -6.711 1.00 98.38 262 ARG A O 1
ATOM 2016 N N . ARG A 1 263 ? 3.987 -0.560 -4.753 1.00 98.25 263 ARG A N 1
ATOM 2017 C CA . ARG A 1 263 ? 5.413 -0.802 -5.020 1.00 98.25 263 ARG A CA 1
ATOM 2018 C C . ARG A 1 263 ? 5.609 -1.760 -6.192 1.00 98.25 263 ARG A C 1
ATOM 2020 O O . ARG A 1 263 ? 6.429 -1.493 -7.064 1.00 98.25 263 ARG A O 1
ATOM 2027 N N . HIS A 1 264 ? 4.840 -2.844 -6.244 1.00 97.56 264 HIS A N 1
ATOM 2028 C CA . HIS A 1 264 ? 4.899 -3.793 -7.352 1.00 97.56 264 HIS A CA 1
ATOM 2029 C C . HIS A 1 264 ? 4.534 -3.124 -8.684 1.00 97.56 264 HIS A C 1
ATOM 2031 O O . HIS A 1 264 ? 5.257 -3.266 -9.668 1.00 97.56 264 HIS A O 1
ATOM 2037 N N . HIS A 1 265 ? 3.475 -2.311 -8.697 1.00 97.50 265 HIS A N 1
ATOM 2038 C CA . HIS A 1 265 ? 3.085 -1.542 -9.875 1.00 97.50 265 HIS A CA 1
ATOM 2039 C C . HIS A 1 265 ? 4.176 -0.552 -10.316 1.00 97.50 265 HIS A C 1
ATOM 2041 O O . HIS A 1 265 ? 4.485 -0.459 -11.501 1.00 97.50 265 HIS A O 1
ATOM 2047 N N . GLN A 1 266 ? 4.817 0.146 -9.373 1.00 97.81 266 GLN A N 1
ATOM 2048 C CA . GLN A 1 266 ? 5.943 1.033 -9.681 1.00 97.81 266 GLN A CA 1
ATOM 2049 C C . GLN A 1 266 ? 7.130 0.277 -10.285 1.00 97.81 266 GLN A C 1
ATOM 2051 O O . GLN A 1 266 ? 7.687 0.734 -11.282 1.00 97.81 266 GLN A O 1
ATOM 2056 N N . ASN A 1 267 ? 7.482 -0.888 -9.739 1.00 97.00 267 ASN A N 1
ATOM 2057 C CA . ASN A 1 267 ? 8.544 -1.729 -10.289 1.00 97.00 267 ASN A CA 1
ATOM 2058 C C . ASN A 1 267 ? 8.215 -2.190 -11.715 1.00 97.00 267 ASN A C 1
ATOM 2060 O O . ASN A 1 267 ? 9.082 -2.160 -12.585 1.00 97.00 267 ASN A O 1
ATOM 2064 N N . LEU A 1 268 ? 6.957 -2.558 -11.978 1.00 98.38 268 LEU A N 1
ATOM 2065 C CA . LEU A 1 268 ? 6.511 -2.944 -13.316 1.00 98.38 268 LEU A CA 1
ATOM 2066 C C . LEU A 1 268 ? 6.654 -1.783 -14.313 1.00 98.38 268 LEU A C 1
ATOM 2068 O O . LEU A 1 268 ? 7.182 -1.971 -15.408 1.00 98.38 268 LEU A O 1
ATOM 2072 N N . LEU A 1 269 ? 6.256 -0.569 -13.919 1.00 98.12 269 LEU A N 1
ATOM 2073 C CA . LEU A 1 269 ? 6.428 0.630 -14.745 1.00 98.12 269 LEU A CA 1
ATOM 2074 C C . LEU A 1 269 ? 7.907 0.960 -14.987 1.00 98.12 269 LEU A C 1
ATOM 2076 O O . LEU A 1 269 ? 8.281 1.347 -16.095 1.00 98.12 269 LEU A O 1
ATOM 2080 N N . GLN A 1 270 ? 8.763 0.803 -13.976 1.00 97.81 270 GLN A N 1
ATOM 2081 C CA . GLN A 1 270 ? 10.208 0.988 -14.130 1.00 97.81 270 GLN A CA 1
ATOM 2082 C C . GLN A 1 270 ? 10.806 -0.039 -15.092 1.00 97.81 270 GLN A C 1
ATOM 2084 O O . GLN A 1 270 ? 11.583 0.334 -15.971 1.00 97.81 270 GLN A O 1
ATOM 2089 N N . HIS A 1 271 ? 10.401 -1.303 -14.982 1.00 97.38 271 HIS A N 1
ATOM 2090 C CA . HIS A 1 271 ? 10.835 -2.355 -15.893 1.00 97.38 271 HIS A CA 1
ATOM 2091 C C . HIS A 1 271 ? 10.399 -2.066 -17.335 1.00 97.38 271 HIS A C 1
ATOM 2093 O O . HIS A 1 271 ? 11.216 -2.120 -18.251 1.00 97.38 271 HIS A O 1
ATOM 2099 N N . GLN A 1 272 ? 9.147 -1.645 -17.540 1.00 97.62 272 GLN A N 1
ATOM 2100 C CA . GLN A 1 272 ? 8.650 -1.253 -18.859 1.00 97.62 272 GLN A CA 1
ATOM 2101 C C . GLN A 1 272 ? 9.445 -0.078 -19.447 1.00 97.62 272 GLN A C 1
ATOM 2103 O O . GLN A 1 272 ? 9.809 -0.096 -20.623 1.00 97.62 272 GLN A O 1
ATOM 2108 N N . ARG A 1 273 ? 9.765 0.932 -18.626 1.00 97.94 273 ARG A N 1
ATOM 2109 C CA . ARG A 1 273 ? 10.635 2.040 -19.041 1.00 97.94 273 ARG A CA 1
ATOM 2110 C C . ARG A 1 273 ? 12.020 1.536 -19.423 1.00 97.94 273 ARG A C 1
ATOM 2112 O O . ARG A 1 273 ? 12.527 1.962 -20.454 1.00 97.94 273 ARG A O 1
ATOM 2119 N N . HIS A 1 274 ? 12.618 0.643 -18.641 1.00 98.19 274 HIS A N 1
ATOM 2120 C CA . HIS A 1 274 ? 13.934 0.084 -18.944 1.00 98.19 274 HIS A CA 1
ATOM 2121 C C . HIS A 1 274 ? 13.945 -0.645 -20.294 1.00 98.19 274 HIS A C 1
ATOM 2123 O O . HIS A 1 274 ? 14.789 -0.346 -21.136 1.00 98.19 274 HIS A O 1
ATOM 2129 N N . LEU A 1 275 ? 12.954 -1.506 -20.548 1.00 98.00 275 LEU A N 1
ATOM 2130 C CA . LEU A 1 275 ? 12.805 -2.192 -21.835 1.00 98.00 275 LEU A CA 1
ATOM 2131 C C . LEU A 1 275 ? 12.645 -1.207 -22.999 1.00 98.00 275 LEU A C 1
ATOM 2133 O O . LEU A 1 275 ? 13.251 -1.389 -24.054 1.00 98.00 275 LEU A O 1
ATOM 2137 N N . HIS A 1 276 ? 11.880 -0.131 -22.806 1.00 97.56 276 HIS A N 1
ATOM 2138 C CA . HIS A 1 276 ? 11.728 0.908 -23.822 1.00 97.56 276 HIS A CA 1
ATOM 2139 C C . HIS A 1 276 ? 13.062 1.615 -24.114 1.00 97.56 276 HIS A C 1
ATOM 2141 O O . HIS A 1 276 ? 13.435 1.758 -25.277 1.00 97.56 276 HIS A O 1
ATOM 2147 N N . HIS A 1 277 ? 13.824 1.995 -23.083 1.00 97.25 277 HIS A N 1
ATOM 2148 C CA . HIS A 1 277 ? 15.155 2.592 -23.260 1.00 97.25 277 HIS A CA 1
ATOM 2149 C C . HIS A 1 277 ? 16.121 1.629 -23.957 1.00 97.25 277 HIS A C 1
ATOM 2151 O O . HIS A 1 277 ? 16.857 2.045 -24.850 1.00 97.25 277 HIS A O 1
ATOM 2157 N N . GLN A 1 278 ? 16.090 0.341 -23.607 1.00 98.12 278 GLN A N 1
ATOM 2158 C CA . GLN A 1 278 ? 16.900 -0.683 -24.262 1.00 98.12 278 GLN A CA 1
ATOM 2159 C C . GLN A 1 278 ? 16.534 -0.822 -25.747 1.00 98.12 278 GLN A C 1
ATOM 2161 O O . GLN A 1 278 ? 17.423 -0.876 -26.597 1.00 98.12 278 GLN A O 1
ATOM 2166 N N . GLY A 1 279 ? 15.238 -0.812 -26.074 1.00 97.62 279 GLY A N 1
ATOM 2167 C CA . GLY A 1 279 ? 14.752 -0.810 -27.454 1.00 97.62 279 GLY A CA 1
ATOM 2168 C C . GLY A 1 279 ? 15.243 0.404 -28.247 1.00 97.62 279 GLY A C 1
ATOM 2169 O O . GLY A 1 279 ? 15.789 0.243 -29.339 1.00 97.62 279 GLY A O 1
ATOM 2170 N N . HIS A 1 280 ? 15.135 1.607 -27.672 1.00 97.94 280 HIS A N 1
ATOM 2171 C CA . HIS A 1 280 ? 15.667 2.839 -28.273 1.00 97.94 280 HIS A CA 1
ATOM 2172 C C . HIS A 1 280 ? 17.179 2.779 -28.479 1.00 97.94 280 HIS A C 1
ATOM 2174 O O . HIS A 1 280 ? 17.665 3.118 -29.556 1.00 97.94 280 HIS A O 1
ATOM 2180 N N . HIS A 1 281 ? 17.928 2.286 -27.492 1.00 98.00 281 HIS A N 1
ATOM 2181 C CA . HIS A 1 281 ? 19.378 2.138 -27.591 1.00 98.00 281 HIS A CA 1
ATOM 2182 C C . HIS A 1 281 ? 19.783 1.168 -28.714 1.00 98.00 281 HIS A C 1
ATOM 2184 O O . HIS A 1 281 ? 20.689 1.459 -29.497 1.00 98.00 281 HIS A O 1
ATOM 2190 N N . LEU A 1 282 ? 19.093 0.030 -28.848 1.00 98.12 282 LEU A N 1
ATOM 2191 C CA . LEU A 1 282 ? 19.330 -0.924 -29.936 1.00 98.12 282 LEU A CA 1
ATOM 2192 C C . LEU A 1 282 ? 18.999 -0.326 -31.308 1.00 98.12 282 LEU A C 1
ATOM 2194 O O . LEU A 1 282 ? 19.766 -0.510 -32.256 1.00 98.12 282 LEU A O 1
ATOM 2198 N N . LEU A 1 283 ? 17.895 0.416 -31.415 1.00 98.00 283 LEU A N 1
ATOM 2199 C CA . LEU A 1 283 ? 17.510 1.098 -32.650 1.00 98.00 283 LEU A CA 1
ATOM 2200 C C . LEU A 1 283 ? 18.545 2.160 -33.038 1.00 98.00 283 LEU A C 1
ATOM 2202 O O . LEU A 1 283 ? 18.987 2.192 -34.186 1.00 98.00 283 LEU A O 1
ATOM 2206 N N . HIS A 1 284 ? 19.004 2.956 -32.073 1.00 97.88 284 HIS A N 1
ATOM 2207 C CA . HIS A 1 284 ? 20.058 3.945 -32.276 1.00 97.88 284 HIS A CA 1
ATOM 2208 C C . HIS A 1 284 ? 21.367 3.293 -32.742 1.00 97.88 284 HIS A C 1
ATOM 2210 O O . HIS A 1 284 ? 21.947 3.711 -33.745 1.00 97.88 284 HIS A O 1
ATOM 2216 N N . ARG A 1 285 ? 21.796 2.202 -32.093 1.00 97.69 285 ARG A N 1
ATOM 2217 C CA . ARG A 1 285 ? 22.985 1.437 -32.501 1.00 97.69 285 ARG A CA 1
ATOM 2218 C C . ARG A 1 285 ? 22.841 0.878 -33.920 1.00 97.69 285 ARG A C 1
ATOM 2220 O O . ARG A 1 285 ? 23.787 0.932 -34.703 1.00 97.69 285 ARG A O 1
ATOM 2227 N N . ARG A 1 286 ? 21.658 0.376 -34.289 1.00 98.06 286 ARG A N 1
ATOM 2228 C CA . ARG A 1 286 ? 21.382 -0.119 -35.648 1.00 98.06 286 ARG A CA 1
ATOM 2229 C C . ARG A 1 286 ? 21.478 0.997 -36.691 1.00 98.06 286 ARG A C 1
ATOM 2231 O O . ARG A 1 286 ? 22.045 0.772 -37.760 1.00 98.06 286 ARG A O 1
ATOM 2238 N N . LEU A 1 287 ? 20.957 2.187 -36.388 1.00 97.81 287 LEU A N 1
ATOM 2239 C CA . LEU A 1 287 ? 21.084 3.356 -37.262 1.00 97.81 287 LEU A CA 1
ATOM 2240 C C . LEU A 1 287 ? 22.547 3.783 -37.417 1.00 97.81 287 LEU A C 1
ATOM 2242 O O . LEU A 1 287 ? 22.991 3.999 -38.542 1.00 97.81 287 LEU A O 1
ATOM 2246 N N . GLN A 1 288 ? 23.321 3.813 -36.329 1.00 97.94 288 GLN A N 1
ATOM 2247 C CA . GLN A 1 288 ? 24.757 4.111 -36.383 1.00 97.94 288 GLN A CA 1
ATOM 2248 C C . GLN A 1 288 ? 25.521 3.135 -37.284 1.00 97.94 288 GLN A C 1
ATOM 2250 O O . GLN A 1 288 ? 26.281 3.567 -38.149 1.00 97.94 288 GLN A O 1
ATOM 2255 N N . VAL A 1 289 ? 25.281 1.826 -37.142 1.00 97.75 289 VAL A N 1
ATOM 2256 C CA . VAL A 1 289 ? 25.902 0.809 -38.009 1.00 97.75 289 VAL A CA 1
ATOM 2257 C C . VAL A 1 289 ? 25.508 1.027 -39.471 1.00 97.75 289 VAL A C 1
ATOM 2259 O O . VAL A 1 289 ? 26.366 0.976 -40.349 1.00 97.75 289 VAL A O 1
ATOM 2262 N N . ARG A 1 290 ? 24.235 1.335 -39.755 1.00 97.81 290 ARG A N 1
ATOM 2263 C CA . ARG A 1 290 ? 23.778 1.635 -41.121 1.00 97.81 290 ARG A CA 1
ATOM 2264 C C . ARG A 1 290 ? 24.489 2.859 -41.703 1.00 97.81 290 ARG A C 1
ATOM 2266 O O . ARG A 1 290 ? 24.947 2.788 -42.841 1.00 97.81 290 ARG A O 1
ATOM 2273 N N . HIS A 1 291 ? 24.620 3.942 -40.938 1.00 96.88 291 HIS A N 1
ATOM 2274 C CA . HIS A 1 291 ? 25.359 5.131 -41.369 1.00 96.88 291 HIS A CA 1
ATOM 2275 C C . HIS A 1 291 ? 26.838 4.826 -41.621 1.00 96.88 291 HIS A C 1
ATOM 2277 O O . HIS A 1 291 ? 27.383 5.256 -42.637 1.00 96.88 291 HIS A O 1
ATOM 2283 N N . HIS A 1 292 ? 27.472 4.027 -40.760 1.00 97.81 292 HIS A N 1
ATOM 2284 C CA . HIS A 1 292 ? 28.862 3.614 -40.944 1.00 97.81 292 HIS A CA 1
ATOM 2285 C C . HIS A 1 292 ? 29.051 2.791 -42.230 1.00 97.81 292 HIS A C 1
ATOM 2287 O O . HIS A 1 292 ? 29.938 3.081 -43.033 1.00 97.81 292 HIS A O 1
ATOM 2293 N N . LEU A 1 293 ? 28.164 1.823 -42.487 1.00 97.81 293 LEU A N 1
ATOM 2294 C CA . LEU A 1 293 ? 28.191 1.011 -43.709 1.00 97.81 293 LEU A CA 1
ATOM 2295 C C . LEU A 1 293 ? 27.937 1.839 -44.976 1.00 97.81 293 LEU A C 1
ATOM 2297 O O . LEU A 1 293 ? 28.570 1.588 -46.003 1.00 97.81 293 LEU A O 1
ATOM 2301 N N . GLN A 1 294 ? 27.038 2.826 -44.916 1.00 97.62 294 GLN A N 1
ATOM 2302 C CA . GLN A 1 294 ? 26.799 3.765 -46.017 1.00 97.62 294 GLN A CA 1
ATOM 2303 C C . GLN A 1 294 ? 28.028 4.637 -46.290 1.00 97.62 294 GLN A C 1
ATOM 2305 O O . GLN A 1 294 ? 28.418 4.787 -47.449 1.00 97.62 294 GLN A O 1
ATOM 2310 N N . GLY A 1 295 ? 28.673 5.152 -45.238 1.00 97.06 295 GLY A N 1
ATOM 2311 C CA . GLY A 1 295 ? 29.934 5.884 -45.352 1.00 97.06 295 GLY A CA 1
ATOM 2312 C C . GLY A 1 295 ? 31.020 5.036 -46.014 1.00 97.06 295 GLY A C 1
ATOM 2313 O O . GLY A 1 295 ? 31.642 5.469 -46.983 1.00 97.06 295 GLY A O 1
ATOM 2314 N N . HIS A 1 296 ? 31.173 3.783 -45.579 1.00 97.44 296 HIS A N 1
ATOM 2315 C CA . HIS A 1 296 ? 32.117 2.841 -46.180 1.00 97.44 296 HIS A CA 1
ATOM 2316 C C . HIS A 1 296 ? 31.803 2.552 -47.660 1.00 97.44 296 HIS A C 1
ATOM 2318 O O . HIS A 1 296 ? 32.706 2.537 -48.497 1.00 97.44 296 HIS A O 1
ATOM 2324 N N . HIS A 1 297 ? 30.525 2.381 -48.023 1.00 96.69 297 HIS A N 1
ATOM 2325 C CA . HIS A 1 297 ? 30.112 2.208 -49.422 1.00 96.69 297 HIS A CA 1
ATOM 2326 C C . HIS A 1 297 ? 30.451 3.426 -50.286 1.00 96.69 297 HIS A C 1
ATOM 2328 O O . HIS A 1 297 ? 30.899 3.265 -51.424 1.00 96.69 297 HIS A O 1
ATOM 2334 N N . LEU A 1 298 ? 30.255 4.639 -49.764 1.00 97.88 298 LEU A N 1
ATOM 2335 C CA . LEU A 1 298 ? 30.575 5.867 -50.486 1.00 97.88 298 LEU A CA 1
ATOM 2336 C C . LEU A 1 298 ? 32.084 5.990 -50.727 1.00 97.88 298 LEU A C 1
ATOM 2338 O O . LEU A 1 298 ? 32.492 6.237 -51.863 1.00 97.88 298 LEU A O 1
ATOM 2342 N N . LEU A 1 299 ? 32.898 5.739 -49.697 1.00 97.81 299 LEU A N 1
ATOM 2343 C CA . LEU A 1 299 ? 34.360 5.726 -49.805 1.00 97.81 299 LEU A CA 1
ATOM 2344 C C . LEU A 1 299 ? 34.838 4.667 -50.806 1.00 97.81 299 LEU A C 1
ATOM 2346 O O . LEU A 1 299 ? 35.642 4.964 -51.688 1.00 97.81 299 LEU A O 1
ATOM 2350 N N . HIS A 1 300 ? 34.284 3.452 -50.751 1.00 97.12 300 HIS A N 1
ATOM 2351 C CA . HIS A 1 300 ? 34.618 2.393 -51.703 1.00 97.12 300 HIS A CA 1
ATOM 2352 C C . HIS A 1 300 ? 34.238 2.771 -53.147 1.00 97.12 300 HIS A C 1
ATOM 2354 O O . HIS A 1 300 ? 35.011 2.546 -54.081 1.00 97.12 300 HIS A O 1
ATOM 2360 N N . ARG A 1 301 ? 33.072 3.401 -53.353 1.00 97.38 301 ARG A N 1
ATOM 2361 C CA . ARG A 1 301 ? 32.641 3.897 -54.671 1.00 97.38 301 ARG A CA 1
ATOM 2362 C C . ARG A 1 301 ? 33.569 4.995 -55.194 1.00 97.38 301 ARG A C 1
ATOM 2364 O O . ARG A 1 301 ? 33.893 4.990 -56.381 1.00 97.38 301 ARG A O 1
ATOM 2371 N N . GLN A 1 302 ? 34.001 5.916 -54.334 1.00 97.75 302 GLN A N 1
ATOM 2372 C CA . GLN A 1 302 ? 34.971 6.956 -54.687 1.00 97.75 302 GLN A CA 1
ATOM 2373 C C . GLN A 1 302 ? 36.327 6.352 -55.067 1.00 97.75 302 GLN A C 1
ATOM 2375 O O . GLN A 1 302 ? 36.864 6.699 -56.119 1.00 97.75 302 GLN A O 1
ATOM 2380 N N . ALA A 1 303 ? 36.829 5.390 -54.289 1.00 96.81 303 ALA A N 1
ATOM 2381 C CA . ALA A 1 303 ? 38.069 4.679 -54.594 1.00 96.81 303 ALA A CA 1
ATOM 2382 C C . ALA A 1 303 ? 38.000 3.966 -55.957 1.00 96.81 303 ALA A C 1
ATOM 2384 O O . ALA A 1 303 ? 38.906 4.114 -56.777 1.00 96.81 303 ALA A O 1
ATOM 2385 N N . ARG A 1 304 ? 36.890 3.274 -56.259 1.00 97.94 304 ARG A N 1
ATOM 2386 C CA . ARG A 1 304 ? 36.671 2.648 -57.577 1.00 97.94 304 ARG A CA 1
ATOM 2387 C C . ARG A 1 304 ? 36.677 3.664 -58.717 1.00 97.94 304 ARG A C 1
ATOM 2389 O O . ARG A 1 304 ? 37.335 3.426 -59.724 1.00 97.94 304 ARG A O 1
ATOM 2396 N N . ARG A 1 305 ? 35.980 4.796 -58.563 1.00 97.62 305 ARG A N 1
ATOM 2397 C CA . ARG A 1 305 ? 35.994 5.878 -59.565 1.00 97.62 305 ARG A CA 1
ATOM 2398 C C . ARG A 1 305 ? 37.408 6.410 -59.788 1.00 97.62 305 ARG A C 1
ATOM 2400 O O . ARG A 1 305 ? 37.808 6.613 -60.927 1.00 97.62 305 ARG A O 1
ATOM 2407 N N . HIS A 1 306 ? 38.178 6.589 -58.718 1.00 97.44 306 HIS A N 1
ATOM 2408 C CA . HIS A 1 306 ? 39.555 7.060 -58.817 1.00 97.44 306 HIS A CA 1
ATOM 2409 C C . HIS A 1 306 ? 40.449 6.066 -59.581 1.00 97.44 306 HIS A C 1
ATOM 2411 O O . HIS A 1 306 ? 41.216 6.470 -60.453 1.00 97.44 306 HIS A O 1
ATOM 2417 N N . LEU A 1 307 ? 40.298 4.762 -59.329 1.00 97.62 307 LEU A N 1
ATOM 2418 C CA . LEU A 1 307 ? 40.991 3.716 -60.089 1.00 97.62 307 LEU A CA 1
ATOM 2419 C C . LEU A 1 307 ? 40.574 3.693 -61.568 1.00 97.62 307 LEU A C 1
ATOM 2421 O O . LEU A 1 307 ? 41.441 3.579 -62.431 1.00 97.62 307 LEU A O 1
ATOM 2425 N N . GLN A 1 308 ? 39.282 3.858 -61.875 1.00 97.38 308 GLN A N 1
ATOM 2426 C CA . GLN A 1 308 ? 38.788 3.951 -63.256 1.00 97.38 308 GLN A CA 1
ATOM 2427 C C . GLN A 1 308 ? 39.398 5.145 -63.999 1.00 97.38 308 GLN A C 1
ATOM 2429 O O . GLN A 1 308 ? 39.880 4.989 -65.119 1.00 97.38 308 GLN A O 1
ATOM 2434 N N . VAL A 1 309 ? 39.439 6.319 -63.363 1.00 96.94 309 VAL A N 1
ATOM 2435 C CA . VAL A 1 309 ? 40.072 7.520 -63.928 1.00 96.94 309 VAL A CA 1
ATOM 2436 C C . VAL A 1 309 ? 41.567 7.284 -64.164 1.00 96.94 309 VAL A C 1
ATOM 2438 O O . VAL A 1 309 ? 42.059 7.561 -65.256 1.00 96.94 309 VAL A O 1
ATOM 2441 N N . ARG A 1 310 ? 42.289 6.697 -63.197 1.00 97.19 310 ARG A N 1
ATOM 2442 C CA . ARG A 1 310 ? 43.711 6.340 -63.370 1.00 97.19 310 ARG A CA 1
ATOM 2443 C C . ARG A 1 310 ? 43.931 5.358 -64.524 1.00 97.19 310 ARG A C 1
ATOM 2445 O O . ARG A 1 310 ? 44.879 5.532 -65.283 1.00 97.19 310 ARG A O 1
ATOM 2452 N N . HIS A 1 311 ? 43.064 4.360 -64.678 1.00 97.12 311 HIS A N 1
ATOM 2453 C CA . HIS A 1 311 ? 43.144 3.400 -65.778 1.00 97.12 311 HIS A CA 1
ATOM 2454 C C . HIS A 1 311 ? 42.910 4.067 -67.142 1.00 97.12 311 HIS A C 1
ATOM 2456 O O . HIS A 1 311 ? 43.679 3.837 -68.072 1.00 97.12 311 HIS A O 1
ATOM 2462 N N . LEU A 1 312 ? 41.915 4.955 -67.250 1.00 97.19 312 LEU A N 1
ATOM 2463 C CA . LEU A 1 312 ? 41.677 5.738 -68.467 1.00 97.19 312 LEU A CA 1
ATOM 2464 C C . LEU A 1 312 ? 42.878 6.622 -68.826 1.00 97.19 312 LEU A C 1
ATOM 2466 O O . LEU A 1 312 ? 43.297 6.630 -69.982 1.00 97.19 312 LEU A O 1
ATOM 2470 N N . HIS A 1 313 ? 43.478 7.304 -67.845 1.00 96.38 313 HIS A N 1
ATOM 2471 C CA . HIS A 1 313 ? 44.713 8.065 -68.059 1.00 96.38 313 HIS A CA 1
ATOM 2472 C C . HIS A 1 313 ? 45.867 7.176 -68.534 1.00 96.38 313 HIS A C 1
ATOM 2474 O O . HIS A 1 313 ? 46.610 7.569 -69.431 1.00 96.38 313 HIS A O 1
ATOM 2480 N N . HIS A 1 314 ? 46.005 5.971 -67.978 1.00 96.69 314 HIS A N 1
ATOM 2481 C CA . HIS A 1 314 ? 47.031 5.021 -68.400 1.00 96.69 314 HIS A CA 1
ATOM 2482 C C . HIS A 1 314 ? 46.827 4.558 -69.854 1.00 96.69 314 HIS A C 1
ATOM 2484 O O . HIS A 1 314 ? 47.777 4.564 -70.636 1.00 96.69 314 HIS A O 1
ATOM 2490 N N . LEU A 1 315 ? 45.588 4.244 -70.256 1.00 96.75 315 LEU A N 1
ATOM 2491 C CA . LEU A 1 315 ? 45.251 3.895 -71.642 1.00 96.75 315 LEU A CA 1
ATOM 2492 C C . LEU A 1 315 ? 45.487 5.059 -72.615 1.00 96.75 315 LEU A C 1
ATOM 2494 O O . LEU A 1 315 ? 46.015 4.849 -73.708 1.00 96.75 315 LEU A O 1
ATOM 2498 N N . GLN A 1 316 ? 45.130 6.288 -72.230 1.00 96.31 316 GLN A N 1
ATOM 2499 C CA . GLN A 1 316 ? 45.426 7.485 -73.023 1.00 96.31 316 GLN A CA 1
ATOM 2500 C C . GLN A 1 316 ? 46.934 7.692 -73.178 1.00 96.31 316 GLN A C 1
ATOM 2502 O O . GLN A 1 316 ? 47.394 7.923 -74.294 1.00 96.31 316 GLN A O 1
ATOM 2507 N N . GLY A 1 317 ? 47.701 7.541 -72.094 1.00 95.62 317 GLY A N 1
ATOM 2508 C CA . GLY A 1 317 ? 49.162 7.585 -72.128 1.00 95.62 317 GLY A CA 1
ATOM 2509 C C . GLY A 1 317 ? 49.741 6.549 -73.093 1.00 95.62 317 GLY A C 1
ATOM 2510 O O . GLY A 1 317 ? 50.532 6.899 -73.965 1.00 95.62 317 GLY A O 1
ATOM 2511 N N . HIS A 1 318 ? 49.269 5.301 -73.026 1.00 95.69 318 HIS A N 1
ATOM 2512 C CA . HIS A 1 318 ? 49.648 4.249 -73.975 1.00 95.69 318 HIS A CA 1
ATOM 2513 C C . HIS A 1 318 ? 49.288 4.590 -75.427 1.00 95.69 318 HIS A C 1
ATOM 2515 O O . HIS A 1 318 ? 50.082 4.338 -76.334 1.00 95.69 318 HIS A O 1
ATOM 2521 N N . ARG A 1 319 ? 48.106 5.168 -75.674 1.00 95.62 319 ARG A N 1
ATOM 2522 C CA . ARG A 1 319 ? 47.680 5.587 -77.018 1.00 95.62 319 ARG A CA 1
ATOM 2523 C C . ARG A 1 319 ? 48.570 6.702 -77.563 1.00 95.62 319 ARG A C 1
ATOM 2525 O O . ARG A 1 319 ? 49.011 6.599 -78.703 1.00 95.62 319 ARG A O 1
ATOM 2532 N N . LEU A 1 320 ? 48.842 7.733 -76.763 1.00 94.88 320 LEU A N 1
ATOM 2533 C CA . LEU A 1 320 ? 49.734 8.832 -77.138 1.00 94.88 320 LEU A CA 1
ATOM 2534 C C . LEU A 1 320 ? 51.146 8.319 -77.421 1.00 94.88 320 LEU A C 1
ATOM 2536 O O . LEU A 1 320 ? 51.718 8.664 -78.450 1.00 94.88 320 LEU A O 1
ATOM 2540 N N . HIS A 1 321 ? 51.659 7.423 -76.580 1.00 93.31 321 HIS A N 1
ATOM 2541 C CA . HIS A 1 321 ? 52.953 6.786 -76.797 1.00 93.31 321 HIS A CA 1
ATOM 2542 C C . HIS A 1 321 ? 52.990 5.982 -78.109 1.00 93.31 321 HIS A C 1
ATOM 2544 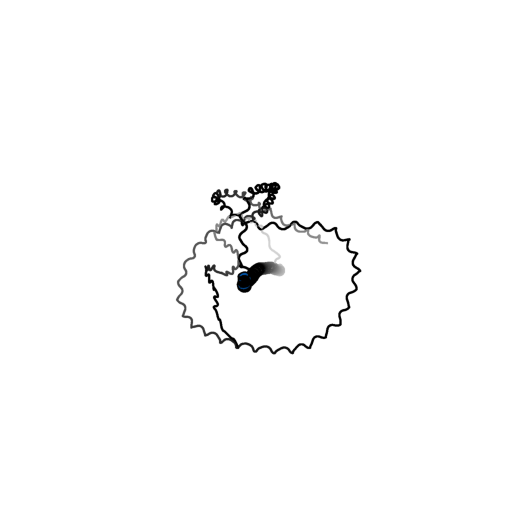O O . HIS A 1 321 ? 53.904 6.162 -78.909 1.00 93.31 321 HIS A O 1
ATOM 2550 N N . ARG A 1 322 ? 51.962 5.169 -78.411 1.00 93.25 322 ARG A N 1
ATOM 2551 C CA . ARG A 1 322 ? 51.868 4.460 -79.706 1.00 93.25 322 ARG A CA 1
ATOM 2552 C C . ARG A 1 322 ? 51.815 5.418 -80.896 1.00 93.25 322 ARG A C 1
ATOM 2554 O O . ARG A 1 322 ? 52.424 5.125 -81.920 1.00 93.25 322 ARG A O 1
ATOM 2561 N N . LEU A 1 323 ? 51.094 6.536 -80.786 1.00 91.94 323 LEU A N 1
ATOM 2562 C CA . LEU A 1 323 ? 51.052 7.552 -81.843 1.00 91.94 323 LEU A CA 1
ATOM 2563 C C . LEU A 1 323 ? 52.422 8.213 -82.039 1.00 91.94 323 LEU A C 1
ATOM 2565 O O . LEU A 1 323 ? 52.850 8.358 -83.178 1.00 91.94 323 LEU A O 1
ATOM 2569 N N . GLN A 1 324 ? 53.139 8.539 -80.961 1.00 89.75 324 GLN A N 1
ATOM 2570 C CA . GLN A 1 324 ? 54.500 9.087 -81.033 1.00 89.75 324 GLN A CA 1
ATOM 2571 C C . GLN A 1 324 ? 55.479 8.122 -81.708 1.00 89.75 324 GLN A C 1
ATOM 2573 O O . GLN A 1 324 ? 56.206 8.531 -82.613 1.00 89.75 324 GLN A O 1
ATOM 2578 N N . VAL A 1 325 ? 55.449 6.838 -81.330 1.00 88.12 325 VAL A N 1
ATOM 2579 C CA . VAL A 1 325 ? 56.260 5.789 -81.970 1.00 88.12 325 VAL A CA 1
ATOM 2580 C C . VAL A 1 325 ? 55.906 5.663 -83.455 1.00 88.12 325 VAL A C 1
ATOM 2582 O O . VAL A 1 325 ? 56.795 5.593 -84.297 1.00 88.12 325 VAL A O 1
ATOM 2585 N N . ARG A 1 326 ? 54.615 5.709 -83.811 1.00 86.56 326 ARG A N 1
ATOM 2586 C CA . ARG A 1 326 ? 54.175 5.662 -85.214 1.00 86.56 326 ARG A CA 1
ATOM 2587 C C . ARG A 1 326 ? 54.637 6.884 -86.016 1.00 86.56 326 ARG A C 1
ATOM 2589 O O . ARG A 1 326 ? 55.023 6.720 -87.167 1.00 86.56 326 ARG A O 1
ATOM 2596 N N . HIS A 1 327 ? 54.632 8.079 -85.425 1.00 82.94 327 HIS A N 1
ATOM 2597 C CA . HIS A 1 327 ? 55.190 9.279 -86.058 1.00 82.94 327 HIS A CA 1
ATOM 2598 C C . HIS A 1 327 ? 56.703 9.172 -86.268 1.00 82.94 327 HIS A C 1
ATOM 2600 O O . HIS A 1 327 ? 57.176 9.549 -87.333 1.00 82.94 327 HIS A O 1
ATOM 2606 N N . HIS A 1 328 ? 57.448 8.612 -85.309 1.00 79.75 328 HIS A N 1
ATOM 2607 C CA . HIS A 1 328 ? 58.884 8.363 -85.487 1.00 79.75 328 HIS A CA 1
ATOM 2608 C C . HIS A 1 328 ? 59.162 7.354 -86.608 1.00 79.75 328 HIS A C 1
ATOM 2610 O O . HIS A 1 328 ? 60.114 7.530 -87.353 1.00 79.75 328 HIS A O 1
ATOM 2616 N N . LEU A 1 329 ? 58.311 6.338 -86.772 1.00 76.88 329 LEU A N 1
ATOM 2617 C CA . LEU A 1 329 ? 58.464 5.342 -87.838 1.00 76.88 329 LEU A CA 1
ATOM 2618 C C . LEU A 1 329 ? 58.018 5.841 -89.226 1.00 76.88 329 LEU A C 1
ATOM 2620 O O . LEU A 1 329 ? 58.507 5.337 -90.226 1.00 76.88 329 LEU A O 1
ATOM 2624 N N . CYS A 1 330 ? 57.093 6.806 -89.311 1.00 67.50 330 CYS A N 1
ATOM 2625 C CA . CYS A 1 330 ? 56.554 7.308 -90.585 1.00 67.50 330 CYS A CA 1
ATOM 2626 C C . CYS A 1 330 ? 57.187 8.639 -91.045 1.00 67.50 330 CYS A C 1
ATOM 2628 O O . CYS A 1 330 ? 56.947 9.076 -92.167 1.00 67.50 330 CYS A O 1
ATOM 2630 N N . GLY A 1 331 ? 57.965 9.299 -90.181 1.00 55.12 331 GLY A N 1
ATOM 2631 C CA . GLY A 1 331 ? 58.611 10.591 -90.438 1.00 55.12 331 GLY A CA 1
ATOM 2632 C C . GLY A 1 331 ? 59.968 10.518 -91.145 1.00 55.12 331 GLY A C 1
ATOM 2633 O O . GLY A 1 331 ? 60.607 11.553 -91.288 1.00 55.12 331 GLY A O 1
ATOM 2634 N N . SER A 1 332 ? 60.413 9.335 -91.580 1.00 54.72 332 SER A N 1
ATOM 2635 C CA . SER A 1 332 ? 61.715 9.163 -92.243 1.00 54.72 332 SER A CA 1
ATOM 2636 C C . SER A 1 332 ? 61.684 9.199 -93.777 1.00 54.72 332 SER A C 1
ATOM 2638 O O . SER A 1 332 ? 62.747 9.062 -94.364 1.00 54.72 332 SER A O 1
ATOM 2640 N N . ASP A 1 333 ? 60.534 9.424 -94.432 1.00 49.66 333 ASP A N 1
ATOM 2641 C CA . ASP A 1 333 ? 60.426 9.294 -95.905 1.00 49.66 333 ASP A CA 1
ATOM 2642 C C . ASP A 1 333 ? 59.725 10.452 -96.646 1.00 49.66 333 ASP A C 1
ATOM 2644 O O . ASP A 1 333 ? 59.237 10.290 -97.763 1.00 49.66 333 ASP A O 1
ATOM 2648 N N . ARG A 1 334 ? 59.659 11.654 -96.063 1.00 46.00 334 ARG A N 1
ATOM 2649 C CA . ARG A 1 334 ? 59.190 12.851 -96.792 1.00 46.00 334 ARG A CA 1
ATOM 2650 C C . ARG A 1 334 ? 60.006 14.090 -96.447 1.00 46.00 334 ARG A C 1
ATOM 2652 O O . ARG A 1 334 ? 59.560 14.967 -95.712 1.00 46.00 334 ARG A O 1
ATOM 2659 N N . SER A 1 335 ? 61.193 14.145 -97.035 1.00 48.09 335 SER A N 1
ATOM 2660 C CA . SER A 1 335 ? 61.745 15.399 -97.550 1.00 48.09 335 SER A CA 1
ATOM 2661 C C . SER A 1 335 ? 61.101 15.667 -98.917 1.00 48.09 335 SER A C 1
ATOM 2663 O O . SER A 1 335 ? 60.860 14.726 -99.664 1.00 48.09 335 SER A O 1
ATOM 2665 N N . ASP A 1 336 ? 60.825 16.936 -99.208 1.00 45.44 336 ASP A N 1
ATOM 2666 C CA . ASP A 1 336 ? 60.231 17.473 -100.442 1.00 45.44 336 ASP A CA 1
ATOM 2667 C C . ASP A 1 336 ? 58.727 17.240 -100.661 1.00 45.44 336 ASP A C 1
ATOM 2669 O O . ASP A 1 336 ? 58.290 16.238 -101.217 1.00 45.44 336 ASP A O 1
ATOM 2673 N N . SER A 1 337 ? 57.910 18.232 -100.280 1.00 40.59 337 SER A N 1
ATOM 2674 C CA . SER A 1 337 ? 57.224 19.079 -101.274 1.00 40.59 337 SER A CA 1
ATOM 2675 C C . SER A 1 337 ? 56.349 20.164 -100.616 1.00 40.59 337 SER A C 1
ATOM 2677 O O . SER A 1 337 ? 55.461 19.858 -99.825 1.00 40.59 337 SER A O 1
ATOM 2679 N N . HIS A 1 338 ? 56.666 21.418 -100.953 1.00 39.16 338 HIS A N 1
ATOM 2680 C CA . HIS A 1 338 ? 55.824 22.601 -101.200 1.00 39.16 338 HIS A CA 1
ATOM 2681 C C . HIS A 1 338 ? 54.489 22.832 -100.452 1.00 39.16 338 HIS A C 1
ATOM 2683 O O . HIS A 1 338 ? 53.540 22.062 -100.539 1.00 39.16 338 HIS A O 1
ATOM 2689 N N . ASP A 1 339 ? 54.439 24.015 -99.824 1.00 43.47 339 ASP A N 1
ATOM 2690 C CA . ASP A 1 339 ? 53.486 25.118 -100.056 1.00 43.47 339 ASP A CA 1
ATOM 2691 C C . ASP A 1 339 ? 51.987 24.787 -100.230 1.00 43.47 339 ASP A C 1
ATOM 2693 O O . ASP A 1 339 ? 51.580 24.267 -101.264 1.00 43.47 339 ASP A O 1
ATOM 2697 N N . GLN A 1 340 ? 51.153 25.192 -99.257 1.00 40.62 340 GLN A N 1
ATOM 2698 C CA . GLN A 1 340 ? 49.955 26.007 -99.532 1.00 40.62 340 GLN A CA 1
ATOM 2699 C C . GLN A 1 340 ? 49.184 26.435 -98.272 1.00 40.62 340 GLN A C 1
ATOM 2701 O O . GLN A 1 340 ? 48.712 25.644 -97.454 1.00 40.62 340 GLN A O 1
ATOM 2706 N N . THR A 1 341 ? 49.011 27.748 -98.202 1.00 46.41 341 THR A N 1
ATOM 2707 C CA . THR A 1 341 ? 48.108 28.555 -97.383 1.00 46.41 341 THR A CA 1
ATOM 2708 C C . THR A 1 341 ? 46.631 28.213 -97.627 1.00 46.41 341 THR A C 1
ATOM 2710 O O . THR A 1 341 ? 46.179 28.353 -98.758 1.00 46.41 341 THR A O 1
ATOM 2713 N N . VAL A 1 342 ? 45.831 27.911 -96.588 1.00 42.00 342 VAL A N 1
ATOM 2714 C CA . VAL A 1 342 ? 44.362 28.103 -96.638 1.00 42.00 342 VAL A CA 1
ATOM 2715 C C . VAL A 1 342 ? 43.779 28.496 -95.270 1.00 42.00 342 VAL A C 1
ATOM 2717 O O . VAL A 1 342 ? 43.824 27.750 -94.294 1.00 42.00 342 VAL A O 1
ATOM 2720 N N . HIS A 1 343 ? 43.176 29.687 -95.243 1.00 47.22 343 HIS A N 1
ATOM 2721 C CA . HIS A 1 343 ? 42.214 30.187 -94.259 1.00 47.22 343 HIS A CA 1
ATOM 2722 C C . HIS A 1 343 ? 40.893 29.398 -94.297 1.00 47.22 343 HIS A C 1
ATOM 2724 O O . HIS A 1 343 ? 40.245 29.394 -95.338 1.00 47.22 343 HIS A O 1
ATOM 2730 N N . VAL A 1 344 ? 40.403 28.877 -93.163 1.00 42.88 344 VAL A N 1
ATOM 2731 C CA . VAL A 1 344 ? 38.971 28.540 -92.961 1.00 42.88 344 VAL A CA 1
ATOM 2732 C C . VAL A 1 344 ? 38.629 28.741 -91.472 1.00 42.88 344 VAL A C 1
ATOM 2734 O O . VAL A 1 344 ? 39.141 28.036 -90.613 1.00 42.88 344 VAL A O 1
ATOM 2737 N N . ARG A 1 345 ? 38.014 29.876 -91.112 1.00 40.47 345 ARG A N 1
ATOM 2738 C CA . ARG A 1 345 ? 36.574 30.073 -90.822 1.00 40.47 345 ARG A CA 1
ATOM 2739 C C . ARG A 1 345 ? 36.033 29.287 -89.615 1.00 40.47 345 ARG A C 1
ATOM 2741 O O . ARG A 1 345 ? 35.705 28.109 -89.708 1.00 40.47 345 ARG A O 1
ATOM 2748 N N . SER A 1 346 ? 35.845 30.023 -88.518 1.00 48.34 346 SER A N 1
ATOM 2749 C CA . SER A 1 346 ? 34.882 29.737 -87.449 1.00 48.34 346 SER A CA 1
ATOM 2750 C C . SER A 1 346 ? 33.465 29.537 -87.997 1.00 48.34 346 SER A C 1
ATOM 2752 O O . SER A 1 346 ? 33.079 30.249 -88.929 1.00 48.34 346 SER A O 1
ATOM 2754 N N . PRO A 1 347 ? 32.646 28.701 -87.341 1.00 50.38 347 PRO A N 1
ATOM 2755 C CA . PRO A 1 347 ? 31.210 28.895 -87.335 1.00 50.38 347 PRO A CA 1
ATOM 2756 C C . PRO A 1 347 ? 30.694 29.217 -85.930 1.00 50.38 347 PRO A C 1
ATOM 2758 O O . PRO A 1 347 ? 30.895 28.490 -84.956 1.00 50.38 347 PRO A O 1
ATOM 2761 N N . ASP A 1 348 ? 29.986 30.336 -85.888 1.00 42.12 348 ASP A N 1
ATOM 2762 C CA . ASP A 1 348 ? 28.997 30.707 -84.895 1.00 42.12 348 ASP A CA 1
ATOM 2763 C C . ASP A 1 348 ? 27.823 29.699 -84.832 1.00 42.12 348 ASP A C 1
ATOM 2765 O O . ASP A 1 348 ? 27.316 29.238 -85.850 1.00 42.12 348 ASP A O 1
ATOM 2769 N N . ARG A 1 349 ? 27.354 29.457 -83.599 1.00 48.28 349 ARG A N 1
ATOM 2770 C CA . ARG A 1 349 ? 25.953 29.629 -83.149 1.00 48.28 349 ARG A CA 1
ATOM 2771 C C . ARG A 1 349 ? 24.815 28.872 -83.867 1.00 48.28 349 ARG A C 1
ATOM 2773 O O . ARG A 1 349 ? 24.278 29.373 -84.840 1.00 48.28 349 ARG A O 1
ATOM 2780 N N . VAL A 1 350 ? 24.270 27.832 -83.219 1.00 41.81 350 VAL A N 1
ATOM 2781 C CA . VAL A 1 350 ? 22.820 27.480 -83.172 1.00 41.81 350 VAL A CA 1
ATOM 2782 C C . VAL A 1 350 ? 22.637 26.614 -81.902 1.00 41.81 350 VAL A C 1
ATOM 2784 O O . VAL A 1 350 ? 23.408 25.689 -81.695 1.00 41.81 350 VAL A O 1
ATOM 2787 N N . GLY A 1 351 ? 21.802 26.898 -80.897 1.00 44.53 351 GLY A N 1
ATOM 2788 C CA . GLY A 1 351 ? 20.363 27.134 -80.952 1.00 44.53 351 GLY A CA 1
ATOM 2789 C C . GLY A 1 351 ? 19.617 25.793 -80.994 1.00 44.53 351 GLY A C 1
ATOM 2790 O O . GLY A 1 351 ? 19.388 25.267 -82.073 1.00 44.53 351 GLY A O 1
ATOM 2791 N N . SER A 1 352 ? 19.245 25.214 -79.846 1.00 44.06 352 SER A N 1
ATOM 2792 C CA . SER A 1 352 ? 18.270 24.108 -79.783 1.00 44.06 352 SER A CA 1
ATOM 2793 C C . SER A 1 352 ? 17.593 24.058 -78.414 1.00 44.06 352 SER A C 1
ATOM 2795 O O . SER A 1 352 ? 18.114 23.508 -77.447 1.00 44.06 352 SER A O 1
ATOM 2797 N N . HIS A 1 353 ? 16.409 24.668 -78.368 1.00 46.41 353 HIS A N 1
ATOM 2798 C CA . HIS A 1 353 ? 15.332 24.307 -77.458 1.00 46.41 353 HIS A CA 1
ATOM 2799 C C . HIS A 1 353 ? 14.990 22.825 -77.634 1.00 46.41 353 HIS A C 1
ATOM 2801 O O . HIS A 1 353 ? 14.642 22.423 -78.739 1.00 46.41 353 HIS A O 1
ATOM 2807 N N . LEU A 1 354 ? 14.974 22.054 -76.548 1.00 47.03 354 LEU A N 1
ATOM 2808 C CA . LEU A 1 354 ? 14.097 20.893 -76.429 1.00 47.03 354 LEU A CA 1
ATOM 2809 C C . LEU A 1 354 ? 13.507 20.869 -75.020 1.00 47.03 354 LEU A C 1
ATOM 2811 O O . LEU A 1 354 ? 14.164 20.521 -74.040 1.00 47.03 354 LEU A O 1
ATOM 2815 N N . SER A 1 355 ? 12.241 21.279 -74.956 1.00 46.03 355 SER A N 1
ATOM 2816 C CA . SER A 1 355 ? 11.302 20.859 -73.926 1.00 46.03 355 SER A CA 1
ATOM 2817 C C . SER A 1 355 ? 11.241 19.335 -73.893 1.00 46.03 355 SER A C 1
ATOM 2819 O O . SER A 1 355 ? 11.087 18.690 -74.927 1.00 46.03 355 SER A O 1
ATOM 2821 N N . GLY A 1 356 ? 11.306 18.778 -72.691 1.00 39.03 356 GLY A N 1
ATOM 2822 C CA . GLY A 1 356 ? 11.059 17.370 -72.425 1.00 39.03 356 GLY A CA 1
ATOM 2823 C C . GLY A 1 356 ? 10.662 17.216 -70.969 1.00 39.03 356 GLY A C 1
ATOM 2824 O O . GLY A 1 356 ? 11.519 17.108 -70.098 1.00 39.03 356 GLY A O 1
ATOM 2825 N N . HIS A 1 357 ? 9.354 17.268 -70.714 1.00 45.72 357 HIS A N 1
ATOM 2826 C CA . HIS A 1 357 ? 8.746 16.601 -69.568 1.00 45.72 357 HIS A CA 1
ATOM 2827 C C . HIS A 1 357 ? 9.321 15.185 -69.454 1.00 45.72 357 HIS A C 1
ATOM 2829 O O . HIS A 1 357 ? 9.239 14.459 -70.436 1.00 45.72 357 HIS A O 1
ATOM 2835 N N . ASP A 1 358 ? 9.835 14.790 -68.288 1.00 37.19 358 ASP A N 1
ATOM 2836 C CA . ASP A 1 358 ? 9.352 13.576 -67.623 1.00 37.19 358 ASP A CA 1
ATOM 2837 C C . ASP A 1 358 ? 9.875 13.473 -66.178 1.00 37.19 358 ASP A C 1
ATOM 2839 O O . ASP A 1 358 ? 11.070 13.406 -65.910 1.00 37.19 358 ASP A O 1
ATOM 2843 N N . GLN A 1 359 ? 8.921 13.543 -65.253 1.00 38.31 359 GLN A N 1
ATOM 2844 C CA . GLN A 1 359 ? 8.782 12.705 -64.063 1.00 38.31 359 GLN A CA 1
ATOM 2845 C C . GLN A 1 359 ? 10.027 12.430 -63.198 1.00 38.31 359 GLN A C 1
ATOM 2847 O O . GLN A 1 359 ? 10.835 11.529 -63.415 1.00 38.31 359 GLN A O 1
ATOM 2852 N N . SER A 1 360 ? 10.046 13.166 -62.085 1.00 47.41 360 SER A N 1
ATOM 2853 C CA . SER A 1 360 ? 10.548 12.719 -60.785 1.00 47.41 360 SER A CA 1
ATOM 2854 C C . SER A 1 360 ? 10.187 11.251 -60.504 1.00 47.41 360 SER A C 1
ATOM 2856 O O . SER A 1 360 ? 9.049 10.839 -60.745 1.00 47.41 360 SER A O 1
ATOM 2858 N N . PRO A 1 361 ? 11.097 10.493 -59.875 1.00 46.78 361 PRO A N 1
ATOM 2859 C CA . PRO A 1 361 ? 10.647 9.818 -58.672 1.00 46.78 361 PRO A CA 1
ATOM 2860 C C . PRO A 1 361 ? 11.572 10.110 -57.495 1.00 46.78 361 PRO A C 1
ATOM 2862 O O . PRO A 1 361 ? 12.718 9.655 -57.421 1.00 46.78 361 PRO A O 1
ATOM 2865 N N . ASP A 1 362 ? 10.991 10.799 -56.517 1.00 46.44 362 ASP A N 1
ATOM 2866 C CA . ASP A 1 362 ? 11.326 10.662 -55.111 1.00 46.44 362 ASP A CA 1
ATOM 2867 C C . ASP A 1 362 ? 11.398 9.172 -54.748 1.00 46.44 362 ASP A C 1
ATOM 2869 O O . ASP A 1 362 ? 10.401 8.454 -54.630 1.00 46.44 362 ASP A O 1
ATOM 2873 N N . HIS A 1 363 ? 12.619 8.686 -54.558 1.00 42.22 363 HIS A N 1
ATOM 2874 C CA . HIS A 1 363 ? 12.877 7.455 -53.825 1.00 42.22 363 HIS A CA 1
ATOM 2875 C C . HIS A 1 363 ? 13.433 7.798 -52.455 1.00 42.22 363 HIS A C 1
ATOM 2877 O O . HIS A 1 363 ? 14.578 7.505 -52.100 1.00 42.22 363 HIS A O 1
ATOM 2883 N N . ASP A 1 364 ? 12.538 8.390 -51.669 1.00 38.53 364 ASP A N 1
ATOM 2884 C CA . ASP A 1 364 ? 12.648 8.493 -50.229 1.00 38.53 364 ASP A CA 1
ATOM 2885 C C . ASP A 1 364 ? 12.473 7.089 -49.626 1.00 38.53 364 ASP A C 1
ATOM 2887 O O . ASP A 1 364 ? 11.382 6.569 -49.381 1.00 38.53 364 ASP A O 1
ATOM 2891 N N . ARG A 1 365 ? 13.602 6.396 -49.470 1.00 41.34 365 ARG A N 1
ATOM 2892 C CA . ARG A 1 365 ? 13.697 5.046 -48.905 1.00 41.34 365 ARG A CA 1
ATOM 2893 C C . ARG A 1 365 ? 13.601 5.116 -47.375 1.00 41.34 365 ARG A C 1
ATOM 2895 O O . ARG A 1 365 ? 14.557 4.785 -46.664 1.00 41.34 365 ARG A O 1
ATOM 2902 N N . ASN A 1 366 ? 12.436 5.506 -46.859 1.00 41.56 366 ASN A N 1
ATOM 2903 C CA . ASN A 1 366 ? 12.123 5.442 -45.433 1.00 41.56 366 ASN A CA 1
ATOM 2904 C C . ASN A 1 366 ? 11.478 4.090 -45.077 1.00 41.56 366 ASN A C 1
ATOM 2906 O O . ASN A 1 366 ? 10.265 3.931 -45.000 1.00 41.56 366 ASN A O 1
ATOM 2910 N N . LEU A 1 367 ? 12.329 3.082 -44.872 1.00 46.78 367 LEU A N 1
ATOM 2911 C CA . LEU A 1 367 ? 11.958 1.834 -44.204 1.00 46.78 367 LEU A CA 1
ATOM 2912 C C . L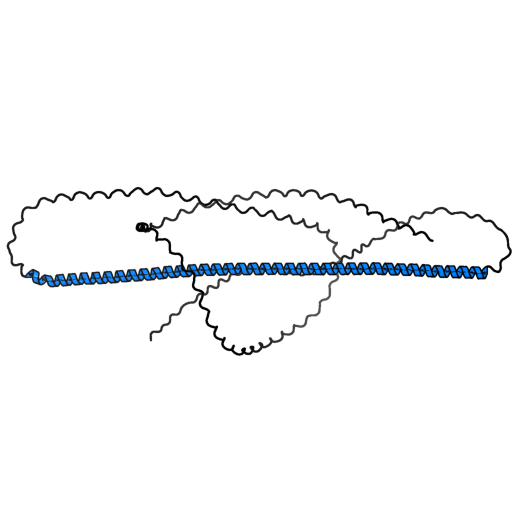EU A 1 367 ? 12.033 2.043 -42.685 1.00 46.78 367 LEU A C 1
ATOM 2914 O O . LEU A 1 367 ? 13.080 1.799 -42.077 1.00 46.78 367 LEU A O 1
ATOM 2918 N N . GLN A 1 368 ? 10.921 2.448 -42.074 1.00 41.12 368 GLN A N 1
ATOM 2919 C CA . GLN A 1 368 ? 10.646 2.173 -40.665 1.00 41.12 368 GLN A CA 1
ATOM 2920 C C . GLN A 1 368 ? 9.511 1.156 -40.578 1.00 41.12 368 GLN A C 1
ATOM 2922 O O . GLN A 1 368 ? 8.347 1.440 -40.844 1.00 41.12 368 GLN A O 1
ATOM 2927 N N . GLY A 1 369 ? 9.897 -0.075 -40.236 1.00 37.97 369 GLY A N 1
ATOM 2928 C CA . GLY A 1 369 ? 8.973 -1.143 -39.901 1.00 37.97 369 GLY A CA 1
ATOM 2929 C C . GLY A 1 369 ? 8.265 -0.826 -38.589 1.00 37.97 369 GLY A C 1
ATOM 2930 O O . GLY A 1 369 ? 8.888 -0.806 -37.530 1.00 37.97 369 GLY A O 1
ATOM 2931 N N . HIS A 1 370 ? 6.955 -0.624 -38.670 1.00 40.09 370 HIS A N 1
ATOM 2932 C CA . HIS A 1 370 ? 6.060 -0.715 -37.529 1.00 40.09 370 HIS A CA 1
ATOM 2933 C C . HIS A 1 370 ? 5.650 -2.177 -37.345 1.00 40.09 370 HIS A C 1
ATOM 2935 O O . HIS A 1 370 ? 4.797 -2.700 -38.059 1.00 40.09 370 HIS A O 1
ATOM 2941 N N . THR A 1 371 ? 6.242 -2.845 -36.358 1.00 45.47 371 THR A N 1
ATOM 2942 C CA . THR A 1 371 ? 5.629 -4.025 -35.747 1.00 45.47 371 THR A CA 1
ATOM 2943 C C . THR A 1 371 ? 4.427 -3.562 -34.927 1.00 45.47 371 THR A C 1
ATOM 2945 O O . THR A 1 371 ? 4.581 -2.944 -33.873 1.00 45.47 371 THR A O 1
ATOM 2948 N N . SER A 1 372 ? 3.232 -3.846 -35.441 1.00 45.34 372 SER A N 1
ATOM 2949 C CA . SER A 1 372 ? 1.978 -3.806 -34.693 1.00 45.34 372 SER A CA 1
ATOM 2950 C C . SER A 1 372 ? 1.868 -5.013 -33.762 1.00 45.34 372 SER A C 1
ATOM 2952 O O . SER A 1 372 ? 1.864 -6.145 -34.229 1.00 45.34 372 SER A O 1
ATOM 2954 N N . SER A 1 373 ? 1.648 -4.740 -32.479 1.00 43.81 373 SER A N 1
ATOM 2955 C CA . SER A 1 373 ? 0.878 -5.584 -31.554 1.00 43.81 373 SER A CA 1
ATOM 2956 C C . SER A 1 373 ? 0.002 -4.605 -30.770 1.00 43.81 373 SER A C 1
ATOM 2958 O O . SER A 1 373 ? 0.494 -3.875 -29.918 1.00 43.81 373 SER A O 1
ATOM 2960 N N . ARG A 1 374 ? -1.226 -4.305 -31.203 1.00 50.62 374 ARG A N 1
ATOM 2961 C CA . ARG A 1 374 ? -2.449 -5.108 -31.032 1.00 50.62 374 ARG A CA 1
ATOM 2962 C C . ARG A 1 374 ? -2.547 -5.717 -29.631 1.00 50.62 374 ARG A C 1
ATOM 2964 O O . ARG A 1 374 ? -2.181 -6.865 -29.436 1.00 50.62 374 ARG A O 1
ATOM 2971 N N . SER A 1 375 ? -3.133 -4.961 -28.706 1.00 44.12 375 SER A N 1
ATOM 2972 C CA . SER A 1 375 ? -3.864 -5.535 -27.576 1.00 44.12 375 SER A CA 1
ATOM 2973 C C . SER A 1 375 ? -5.163 -4.773 -27.385 1.00 44.12 375 SER A C 1
ATOM 2975 O O . SER A 1 375 ? -5.193 -3.555 -27.206 1.00 44.12 375 SER A O 1
ATOM 2977 N N . HIS A 1 376 ? -6.243 -5.532 -27.521 1.00 41.97 376 HIS A N 1
ATOM 2978 C CA . HIS A 1 376 ? -7.613 -5.087 -27.417 1.00 41.97 376 HIS A CA 1
ATOM 2979 C C . HIS A 1 376 ? -7.939 -4.583 -26.011 1.00 41.97 376 HIS A C 1
ATOM 2981 O O . HIS A 1 376 ? -7.606 -5.206 -25.005 1.00 41.97 376 HIS A O 1
ATOM 2987 N N . ARG A 1 377 ? -8.704 -3.488 -25.973 1.00 46.56 377 ARG A N 1
ATOM 2988 C CA . ARG A 1 377 ? -9.682 -3.236 -24.915 1.00 46.56 377 ARG A CA 1
ATOM 2989 C C . ARG A 1 377 ? -10.618 -4.444 -24.833 1.00 46.56 377 ARG A C 1
ATOM 2991 O O . ARG A 1 377 ? -11.302 -4.740 -25.810 1.00 46.56 377 ARG A O 1
ATOM 2998 N N . ARG A 1 378 ? -10.718 -5.072 -23.663 1.00 48.81 378 ARG A N 1
ATOM 2999 C CA . ARG A 1 378 ? -11.919 -5.813 -23.271 1.00 48.81 378 ARG A CA 1
ATOM 3000 C C . ARG A 1 378 ? -12.381 -5.274 -21.924 1.00 48.81 378 ARG A C 1
ATOM 3002 O O . ARG A 1 378 ? -11.681 -5.363 -20.921 1.00 48.81 378 ARG A O 1
ATOM 3009 N N . SER A 1 379 ? -13.530 -4.620 -21.981 1.00 47.72 379 SER A N 1
ATOM 3010 C CA . SER A 1 379 ? -14.342 -4.200 -20.852 1.00 47.72 379 SER A CA 1
ATOM 3011 C C . SER A 1 379 ? -15.056 -5.419 -20.274 1.00 47.72 379 SER A C 1
ATOM 3013 O O . SER A 1 379 ? -15.806 -6.046 -21.009 1.00 47.72 379 SER A O 1
ATOM 3015 N N . GLU A 1 380 ? -14.900 -5.701 -18.983 1.00 48.81 380 GLU A N 1
ATOM 3016 C CA . GLU A 1 380 ? -15.826 -6.508 -18.164 1.00 48.81 380 GLU A CA 1
ATOM 3017 C C . GLU A 1 380 ? -15.792 -5.858 -16.768 1.00 48.81 380 GLU A C 1
ATOM 3019 O O . GLU A 1 380 ? -14.752 -5.800 -16.122 1.00 48.81 380 GLU A O 1
ATOM 3024 N N . HIS A 1 381 ? -16.751 -5.018 -16.376 1.00 44.25 381 HIS A N 1
ATOM 3025 C CA . HIS A 1 381 ? -18.108 -5.343 -15.927 1.00 44.25 381 HIS A CA 1
ATOM 3026 C C . HIS A 1 381 ? -18.176 -6.507 -14.920 1.00 44.25 381 HIS A C 1
ATOM 3028 O O . HIS A 1 381 ? -18.151 -7.668 -15.291 1.00 44.25 381 HIS A O 1
ATOM 3034 N N . LYS A 1 382 ? -18.289 -6.110 -13.641 1.00 49.88 382 LYS A N 1
ATOM 3035 C CA . LYS A 1 382 ? -19.065 -6.700 -12.534 1.00 49.88 382 LYS A CA 1
ATOM 3036 C C . LYS A 1 382 ? -19.182 -8.233 -12.483 1.00 49.88 382 LYS A C 1
ATOM 3038 O O . LYS A 1 382 ? -19.927 -8.802 -13.263 1.00 49.88 382 LYS A O 1
ATOM 3043 N N . GLN A 1 383 ? -18.740 -8.821 -11.369 1.00 41.56 383 GLN A N 1
ATOM 3044 C CA . GLN A 1 383 ? -19.664 -9.578 -10.518 1.00 41.56 383 GLN A CA 1
ATOM 3045 C C . GLN A 1 383 ? -19.186 -9.638 -9.063 1.00 41.56 383 GLN A C 1
ATOM 3047 O O . GLN A 1 383 ? -18.070 -10.022 -8.733 1.00 41.56 383 GLN A O 1
ATOM 3052 N N . SER A 1 384 ? -20.089 -9.170 -8.210 1.00 49.16 384 SER A N 1
ATOM 3053 C CA . SER A 1 384 ? -20.093 -9.286 -6.764 1.00 49.16 384 SER A CA 1
ATOM 3054 C C . SER A 1 384 ? -20.500 -10.712 -6.404 1.00 49.16 384 SER A C 1
ATOM 3056 O O . SER A 1 384 ? -21.607 -11.119 -6.745 1.00 49.16 384 SER A O 1
ATOM 3058 N N . THR A 1 385 ? -19.660 -11.451 -5.683 1.00 45.88 385 THR A N 1
ATOM 3059 C CA . THR A 1 385 ? -20.109 -12.618 -4.914 1.00 45.88 385 THR A CA 1
ATOM 3060 C C . THR A 1 385 ? -19.642 -12.475 -3.477 1.00 45.88 385 THR A C 1
ATOM 3062 O O . THR A 1 385 ? -18.517 -12.793 -3.097 1.00 45.88 385 THR A O 1
ATOM 3065 N N . SER A 1 386 ? -20.568 -11.937 -2.690 1.00 47.88 386 SER A N 1
ATOM 3066 C CA . SER A 1 386 ? -20.623 -12.019 -1.240 1.00 47.88 386 SER A CA 1
ATOM 3067 C C . SER A 1 386 ? -20.840 -13.480 -0.835 1.00 47.88 386 SER A C 1
ATOM 3069 O O . SER A 1 386 ? -21.969 -13.968 -0.827 1.00 47.88 386 SER A O 1
ATOM 3071 N N . SER A 1 387 ? -19.764 -14.189 -0.503 1.00 46.62 387 SER A N 1
ATOM 3072 C CA . SER A 1 387 ? -19.840 -15.527 0.092 1.00 46.62 387 SER A CA 1
ATOM 3073 C C . SER A 1 387 ? -19.825 -15.391 1.609 1.00 46.62 387 SER A C 1
ATOM 3075 O O . SER A 1 387 ? -18.789 -15.397 2.271 1.00 46.62 387 SER A O 1
ATOM 3077 N N . ARG A 1 388 ? -21.026 -15.211 2.154 1.00 44.19 388 ARG A N 1
ATOM 3078 C CA . ARG A 1 388 ? -21.343 -15.196 3.580 1.00 44.19 388 ARG A CA 1
ATOM 3079 C C . ARG A 1 388 ? -21.247 -16.633 4.110 1.00 44.19 388 ARG A C 1
ATOM 3081 O O . ARG A 1 388 ? -22.219 -17.378 4.063 1.00 44.19 388 ARG A O 1
ATOM 3088 N N . GLY A 1 389 ? -20.067 -17.022 4.594 1.00 44.28 389 GLY A N 1
ATOM 3089 C CA . GLY A 1 389 ? -19.838 -18.294 5.283 1.00 44.28 389 GLY A CA 1
ATOM 3090 C C . GLY A 1 389 ? -20.583 -18.334 6.617 1.00 44.28 389 GLY A C 1
ATOM 3091 O O . GLY A 1 389 ? -20.134 -17.777 7.616 1.00 44.28 389 GLY A O 1
ATOM 3092 N N . ARG A 1 390 ? -21.760 -18.960 6.601 1.00 49.91 390 ARG A N 1
ATOM 3093 C CA . ARG A 1 390 ? -22.636 -19.227 7.741 1.00 49.91 390 ARG A CA 1
ATOM 3094 C C . ARG A 1 390 ? -22.361 -20.662 8.195 1.00 49.91 390 ARG A C 1
ATOM 3096 O O . ARG A 1 390 ? -22.931 -21.586 7.631 1.00 49.91 390 ARG A O 1
ATOM 3103 N N . LEU A 1 391 ? -21.504 -20.854 9.196 1.00 52.31 391 LEU A N 1
ATOM 3104 C CA . LEU A 1 391 ? -21.399 -22.140 9.889 1.00 52.31 391 LEU A CA 1
ATOM 3105 C C . LEU A 1 391 ? -22.256 -22.094 11.162 1.00 52.31 391 LEU A C 1
ATOM 3107 O O . LEU A 1 391 ? -21.895 -21.472 12.160 1.00 52.31 391 LEU A O 1
ATOM 3111 N N . ARG A 1 392 ? -23.436 -22.728 11.051 1.00 51.75 392 ARG A N 1
ATOM 3112 C CA . ARG A 1 392 ? -24.075 -23.536 12.112 1.00 51.75 392 ARG A CA 1
ATOM 3113 C C . ARG A 1 392 ? -23.000 -24.479 12.685 1.00 51.75 392 ARG A C 1
ATOM 3115 O O . ARG A 1 392 ? -22.150 -24.919 11.926 1.00 51.75 392 ARG A O 1
ATOM 3122 N N . GLY A 1 393 ? -22.921 -24.777 13.975 1.00 45.62 393 GLY A N 1
ATOM 3123 C CA . GLY A 1 393 ? -24.001 -25.180 14.872 1.00 45.62 393 GLY A CA 1
ATOM 3124 C C . GLY A 1 393 ? -23.838 -26.681 15.145 1.00 45.62 393 GLY A C 1
ATOM 3125 O O . GLY A 1 393 ? -24.036 -27.470 14.230 1.00 45.62 393 GLY A O 1
ATOM 3126 N N . GLY A 1 394 ? -23.445 -27.014 16.374 1.00 48.97 394 GLY A N 1
ATOM 3127 C CA . GLY A 1 394 ? -23.262 -28.353 16.957 1.00 48.97 394 GLY A CA 1
ATOM 3128 C C . GLY A 1 394 ? -22.398 -28.150 18.206 1.00 48.97 394 GLY A C 1
ATOM 3129 O O . GLY A 1 394 ? -21.271 -27.686 18.074 1.00 48.97 394 GLY A O 1
ATOM 3130 N N . ASP A 1 395 ? -22.856 -28.226 19.453 1.00 52.66 395 ASP A N 1
ATOM 3131 C CA . ASP A 1 395 ? -23.953 -28.972 20.092 1.00 52.66 395 ASP A CA 1
ATOM 3132 C C . ASP A 1 395 ? -23.866 -30.483 19.903 1.00 52.66 395 ASP A C 1
ATOM 3134 O O . ASP A 1 395 ? -24.668 -31.051 19.179 1.00 52.66 395 ASP A O 1
ATOM 3138 N N . GLU A 1 396 ? -22.840 -31.070 20.524 1.00 55.28 396 GLU A N 1
ATOM 3139 C CA . GLU A 1 396 ? -22.847 -32.339 21.270 1.00 55.28 396 GLU A CA 1
ATOM 3140 C C . GLU A 1 396 ? -21.763 -32.136 22.365 1.00 55.28 396 GLU A C 1
ATOM 3142 O O . GLU A 1 396 ? -20.721 -31.544 22.097 1.00 55.28 396 GLU A O 1
ATOM 3147 N N . GLY A 1 397 ? -21.912 -32.426 23.653 1.00 57.19 397 GLY A N 1
ATOM 3148 C CA . GLY A 1 397 ? -22.797 -33.380 24.290 1.00 57.19 397 GLY A CA 1
ATOM 3149 C C . GLY A 1 397 ? -21.975 -34.540 24.843 1.00 57.19 397 GLY A C 1
ATOM 3150 O O . GLY A 1 397 ? -22.174 -35.648 24.389 1.00 57.19 397 GLY A O 1
ATOM 3151 N N . GLU A 1 398 ? -21.082 -34.321 25.815 1.00 52.84 398 GLU A N 1
ATOM 3152 C CA . GLU A 1 398 ? -20.542 -35.433 26.615 1.00 52.84 398 GLU A CA 1
ATOM 3153 C C . GLU A 1 398 ? -20.395 -35.044 28.090 1.00 52.84 398 GLU A C 1
ATOM 3155 O O . GLU A 1 398 ? -19.562 -34.230 28.493 1.00 52.84 398 GLU A O 1
ATOM 3160 N N . ARG A 1 399 ? -21.288 -35.636 28.889 1.00 60.25 399 ARG A N 1
ATOM 3161 C CA . ARG A 1 399 ? -21.046 -36.017 30.275 1.00 60.25 399 ARG A CA 1
ATOM 3162 C C . ARG A 1 399 ? -20.576 -37.468 30.244 1.00 60.25 399 ARG A C 1
ATOM 3164 O O . ARG A 1 399 ? -21.275 -38.302 29.675 1.00 60.25 399 ARG A O 1
ATOM 3171 N N . GLY A 1 400 ? -19.471 -37.730 30.923 1.00 62.50 400 GLY A N 1
ATOM 3172 C CA . GLY A 1 400 ? -18.990 -39.036 31.360 1.00 62.50 400 GLY A CA 1
ATOM 3173 C C . GLY A 1 400 ? -18.096 -38.794 32.554 1.00 62.50 400 GLY A C 1
ATOM 3174 O O . GLY A 1 400 ? -17.032 -38.181 32.324 1.00 62.50 400 GLY A O 1
#

Mean predicted aligned error: 22.81 Å

Solvent-accessible surface area (backbone atoms only — not comparable to full-atom values): 28154 Å² total; per-residue (Å²): 134,87,77,82,78,76,79,80,79,80,77,82,76,80,75,80,74,83,74,76,78,78,77,78,80,80,77,78,77,79,80,78,79,82,75,78,78,78,76,83,77,75,78,80,76,79,77,76,80,79,75,84,78,75,82,79,77,79,82,78,78,79,84,73,79,80,75,78,82,78,75,80,78,75,80,80,74,81,78,80,79,76,74,81,76,76,80,76,75,82,77,76,77,81,75,78,78,77,78,78,76,81,78,77,78,80,77,79,82,79,79,86,80,78,84,83,76,87,80,78,83,86,74,81,83,77,80,81,74,77,82,76,76,78,76,79,76,79,73,76,78,76,76,80,76,77,76,79,76,75,75,76,76,78,74,76,76,79,77,76,76,81,75,74,79,78,76,76,77,77,76,78,75,78,78,77,77,80,75,82,80,75,77,84,73,80,81,74,77,93,69,84,66,80,67,57,64,72,67,50,48,64,56,53,51,51,54,51,49,51,52,49,52,51,50,51,52,52,50,50,52,51,52,52,50,52,51,52,51,52,51,53,50,49,52,49,53,51,51,51,52,52,50,51,52,50,51,51,51,52,51,51,53,53,50,52,50,51,52,52,52,51,50,52,53,50,51,51,53,51,51,54,50,50,54,51,52,51,50,51,52,53,53,51,53,51,51,51,52,50,52,52,53,50,51,52,50,52,53,51,52,50,52,51,52,51,51,52,52,52,50,53,53,50,51,49,50,53,50,53,49,53,52,53,53,49,48,65,70,64,67,80,81,73,82,88,82,81,91,86,91,80,92,79,82,86,81,82,88,83,92,79,91,75,91,73,92,78,80,85,76,89,77,80,84,77,84,75,85,78,83,83,77,89,77,81,90,78,92,78,82,85,83,89,79,86,80,80,85,78,78,79,87,79,92,80,87,82,87,132

Sequence (400 aa):
MPMPRPPPPPPPRPTPCPRPPPPPPPIPPPPPPPRPPPPPTPPPAPPPNPPPEPPSPPPPPPPMPPPPPPSPPPPPAPPPIPPPAPKPPPLPPPKPPPPPPPSPPPPPAPPPIPPPAPKPPPLPPPSPPPPPSPPPLPSPPPPPAPPPIPPPAPKPPPLPPPSPPPPPPPRPPPPPAPPPTPPPAPKPPPRLLRGHRRRHHPFHRRLHHLVHCHHQLRFRCHRQHQSRHLCLHHLRVHRLRRLQIHHRLHHQVRLLHHLLLRRHHQNLLQHQRHLHHQGHHLLHRRLQVRHHLQGHHLLHRQARRHLQVRHLHHLQGHRLHRLQVRHHLCGSDRSDSHDQTVHVRSPDRVGSHLSGHDQSPDHDRNLQGHTSSRSHRRSEHKQSTSSRGRLRGGDEGERG

Foldseek 3Di:
DDDDDDDDDDPDDPDDDPDPDDDPDDDDDDDDDDDDDDDPDDPDDDDPDDDPDDPDDDDDDDDDDDDDDDDPDDDDDDDPDDDPDPDDDPDDPDDPDDDDDPDDDDDDDDDDDDDDDDDDDDDDDDDDDDDDDPDPDPDPDPDPDPDPDPPPDPDPPPDPDPDDDPPDPPDPPDPPDDDPDPPDDPDDPPPDPPPVVVVCVVVVVVVVVVVVVVVVVVVVVVVVVVVVVVVVVVVVVVVVVVVVVVVVVVVVVVVVVVVVVVVVVVVVVVVVVVVVVVVVVVVVVVVVVVVVVVVVVVVVVVVVVVVVVVVVVVVVVVVVVVVVVVCVVVVPPDDDDDDDDDDDDDDDDDDDDDDDDDDDDDPPPDDDDDDDDDDDDDDDDDDDDDPPDDDDDDDDDDDD

Organism: Zea mays (NCBI:txid4577)

pLDDT: mean 71.87, std 18.95, range [37.19, 98.38]

Secondary structure (DSSP, 8-state):
-PPPPPPPPPPPPPPPPPPPPPPPPPPPPPPPPPPPPPPPPPPPPPPPPPPPPPPPPPPPPPPPPPPPPPPPPPPPPPPPPPPPPPPPPPPPPPPPPPPPPPPPPPPPPPPPPPPPPPPPPPPPPPPPPPPPPPPPPPPPPPPPPPPPPPPPPPPPPPPPPPPPPPPPPPPPPPPPPPPPPPP--------STTTTHHHHHHHHHHHHHHHHHHHHHHHHHHHHHHHHHHHHHHHHHHHHHHHHHHHHHHHHHHHHHHHHHHHHHHHHHHHHHHHHHHHHHHHHHHHHHHHHHHHHHHHHHHHHHHHHHHHHHHHHHHHHHHHHHHHHHHTTS-------------------------------------------------------------------

Radius of gyration: 59.06 Å; Cα contacts (8 Å, |Δi|>4): 0; chains: 1; bounding box: 120×72×190 Å